Protein AF-I4DCY2-F1 (afdb_monomer_lite)

Foldseek 3Di:
DLVVLLVQLVVLLVVLLPPPVDDLVCSLVVSCVVRVVVLVVVLVVLLVVLVVQLVDPPVVSVVVSVVSSVVSVVSNCCSNPVSSVVSSVVSVQLVQQAAPPGSPDHDPPSNDPPDDDDDPDDDDDDDDDDDDDDDDDDDDDDQDWDKDKDKDWDWDWDADPVVRDIDIDTDIDIDIDIDGDDDDDDDDDDDDDDDDDDDDDDPPPPPDDPDDDPDDDPPSPDDPVCCCVVPVVVCCVDPVSVVVVVVVVVVVVVVVVVVVVVDDDDDQPLVVDDPPDPVSVVSVCCVVPPVDDDDDDDDDPVDLCQVCVVVVVVVLVVCLPPPRADAPPVSHRDDALLVVLLVLLVVLQVQLVVCVVVVCDDLVDNLSGDQSNVVNQVQQQAQLDPVDGGDSVRNVVDGCADPVSRGRSSCVLVSVLACVQDVVPSVVVNVDDDPPDRDHDHDDSPPPDPPDPPRD

Sequence (456 aa):
VGVDDVFLLAHAFSETGHNKKIPFEDRTGECLKRTGASVALTSISNVTAFFMAALIPIPALRAFSLQAAVVVVFNFAMVLLIFPAILSMDLYRREDRRLDILCCFTSPCANRVIQIESQAYRDTNDNHPCQPPPPYINQNFTQETQITMQSTVQLRTEYNPHTQAYYTTAEPRSEISVQPVTPTTQDSLSSQSPETASSTRDLLSQFTDPNRNCVDPPCTKWTLSYFAEKHYAPLLLKPTTKIVVTLLFLGLLGISLYGTTTVRDGLDLTDIVPRETREYDFIAAQFKYFSFYNMYIVTKQETDYPNAQHLLYYLHKSFRNVKFILLEEDGKLPNMWLHYFHDWLQGLQDTFDREWQAGKITHNSYKNGSDDGVLAYKLLIQTGNRHRPTDLSRLTKQRLVNADGIINPNAFYIYLTAWVSNDPVAYAASQANIRPHPPEWVHDKADDRPETASLE

Organism: Scyliorhinus torazame (NCBI:txid75743)

Secondary structure (DSSP, 8-state):
-HHHHHHHHHHHHHHHHH-TTS-GGGHHHHHHHHHHHHHHHHHHHHHHHHHHHTTSS-HHHHHHHHHHHHHHHHHHHIIIIIHHHHHHHHHHHHHTTB-SS-TT-B-TTTT--S-PPP----------PPPPPPPPPP--------EEEEEEEEEEEEEETTTTEEEEEEEEEEEEEE-PPPPP--------------------S-------PPPPPTT----HHHHIIIIIHHHHHSHHHHHHHHHHHHHHHHHHHHHHHHPPP---GGGTSPTT-HHHHHHHHHHHH-----------TTS-TTT-HHHHHHHHHHGGG-TTSPPPTTSPPPPPHHHHHHHHHHHHHHHHHHHHHTTSS-SS--TTS-HHHHHHHHHHTB-S-TTS-B-GGGTTT--SB-TTSPBPGGGHHHHHHHHHHH-HHHHHHTT---SSPPPP----TT----------

pLDDT: mean 75.46, std 24.52, range [20.23, 98.0]

InterPro domains:
  IPR000731 Sterol-sensing domain [PS50156] (1-89)
  IPR053958 HMGCR/SNAP/NPC1-like, sterol-sensing domain [PF12349] (1-106)

Radius of gyration: 47.09 Å; chains: 1; bounding box: 93×61×141 Å

Structure (mmCIF, N/CA/C/O backbone):
data_AF-I4DCY2-F1
#
_entry.id   AF-I4DCY2-F1
#
loop_
_atom_site.group_PDB
_atom_site.id
_atom_site.type_symbol
_atom_site.label_atom_id
_atom_site.label_alt_id
_atom_site.label_comp_id
_atom_site.label_asym_id
_atom_site.label_entity_id
_atom_site.label_seq_id
_atom_site.pdbx_PDB_ins_code
_atom_site.Cartn_x
_atom_site.Cartn_y
_atom_site.Cartn_z
_atom_site.occupancy
_atom_site.B_iso_or_equiv
_atom_site.auth_seq_id
_atom_site.auth_comp_id
_atom_site.auth_asym_id
_atom_site.auth_atom_id
_atom_site.pdbx_PDB_model_num
ATOM 1 N N . VAL A 1 1 ? 15.838 -0.973 -25.659 1.00 74.25 1 VAL A N 1
ATOM 2 C CA . VAL A 1 1 ? 16.809 -1.996 -25.207 1.00 74.25 1 VAL A CA 1
ATOM 3 C C . VAL A 1 1 ? 17.087 -2.982 -26.331 1.00 74.25 1 VAL A C 1
ATOM 5 O O . VAL A 1 1 ? 18.118 -2.829 -26.955 1.00 74.25 1 VAL A O 1
ATOM 8 N N . GLY A 1 2 ? 16.160 -3.874 -26.702 1.00 79.62 2 GLY A N 1
ATOM 9 C CA . GLY A 1 2 ? 16.466 -4.941 -27.675 1.00 79.62 2 GLY A CA 1
ATOM 10 C C . GLY A 1 2 ? 16.842 -4.517 -29.102 1.00 79.62 2 GLY A C 1
ATOM 11 O O . GLY A 1 2 ? 17.545 -5.244 -29.791 1.00 79.62 2 GLY A O 1
ATOM 12 N N . VAL A 1 3 ? 16.422 -3.330 -29.544 1.00 89.94 3 VAL A N 1
ATOM 13 C CA . VAL A 1 3 ? 16.764 -2.801 -30.876 1.00 89.94 3 VAL A CA 1
ATOM 14 C C . VAL A 1 3 ? 18.259 -2.460 -31.003 1.00 89.94 3 VAL A C 1
ATOM 16 O O . VAL A 1 3 ? 18.807 -2.563 -32.096 1.00 89.94 3 VAL A O 1
ATOM 19 N N . ASP A 1 4 ? 18.931 -2.107 -29.903 1.00 89.81 4 ASP A N 1
ATOM 20 C CA . ASP A 1 4 ? 20.371 -1.799 -29.897 1.00 89.81 4 ASP A CA 1
ATOM 21 C C . ASP A 1 4 ? 21.206 -3.023 -30.305 1.00 89.81 4 ASP A C 1
ATOM 23 O O . ASP A 1 4 ? 22.036 -2.947 -31.210 1.00 89.81 4 ASP A O 1
ATOM 27 N N . ASP A 1 5 ? 20.881 -4.189 -29.735 1.00 89.06 5 ASP A N 1
ATOM 28 C CA . ASP A 1 5 ? 21.543 -5.459 -30.050 1.00 89.06 5 ASP A CA 1
ATOM 29 C C . ASP A 1 5 ? 21.380 -5.834 -31.537 1.00 89.06 5 ASP A C 1
ATOM 31 O O . ASP A 1 5 ? 22.319 -6.309 -32.181 1.00 89.06 5 ASP A O 1
ATOM 35 N N . VAL A 1 6 ? 20.197 -5.570 -32.106 1.00 90.31 6 VAL A N 1
ATOM 36 C CA . VAL A 1 6 ? 19.884 -5.799 -33.527 1.00 90.31 6 VAL A CA 1
ATOM 37 C C . VAL A 1 6 ? 20.715 -4.889 -34.431 1.00 90.31 6 VAL A C 1
ATOM 39 O O . VAL A 1 6 ? 21.295 -5.366 -35.408 1.00 90.31 6 VAL A O 1
ATOM 42 N N . PHE A 1 7 ? 20.813 -3.593 -34.114 1.00 89.06 7 PHE A N 1
ATOM 43 C CA . PHE A 1 7 ? 21.630 -2.651 -34.886 1.00 89.06 7 PHE A CA 1
ATOM 44 C C . PHE A 1 7 ? 23.114 -3.007 -34.840 1.00 89.06 7 PHE A C 1
ATOM 46 O O . PHE A 1 7 ? 23.790 -2.957 -35.869 1.00 89.06 7 PHE A O 1
ATOM 53 N N . LEU A 1 8 ? 23.616 -3.398 -33.670 1.00 88.06 8 LEU A N 1
ATOM 54 C CA . LEU A 1 8 ? 25.011 -3.771 -33.477 1.00 88.06 8 LEU A CA 1
ATOM 55 C C . LEU A 1 8 ? 25.359 -5.026 -34.300 1.00 88.06 8 LEU A C 1
ATOM 57 O O . LEU A 1 8 ? 26.360 -5.035 -35.024 1.00 88.06 8 LEU A O 1
ATOM 61 N N . LEU A 1 9 ? 24.493 -6.047 -34.279 1.00 87.38 9 LEU A N 1
ATOM 62 C CA . LEU A 1 9 ? 24.627 -7.232 -35.133 1.00 87.38 9 LEU A CA 1
ATOM 63 C C . LEU A 1 9 ? 24.539 -6.883 -36.621 1.00 87.38 9 LEU A C 1
ATOM 65 O O . LEU A 1 9 ? 25.392 -7.322 -37.383 1.00 87.38 9 LEU A O 1
ATOM 69 N N . ALA A 1 10 ? 23.570 -6.068 -37.040 1.00 87.25 10 ALA A N 1
ATOM 70 C CA . ALA A 1 10 ? 23.420 -5.667 -38.439 1.00 87.25 10 ALA A CA 1
ATOM 71 C C . ALA A 1 10 ? 24.642 -4.890 -38.962 1.00 87.25 10 ALA A C 1
ATOM 73 O O . ALA A 1 10 ? 25.100 -5.136 -40.079 1.00 87.25 10 ALA A O 1
ATOM 74 N N . HIS A 1 11 ? 25.206 -3.988 -38.153 1.00 84.62 11 HIS A N 1
ATOM 75 C CA . HIS A 1 11 ? 26.409 -3.237 -38.508 1.00 84.62 11 HIS A CA 1
ATOM 76 C C . HIS A 1 11 ? 27.631 -4.157 -38.635 1.00 84.62 11 HIS A C 1
ATOM 78 O O . HIS A 1 11 ? 28.316 -4.137 -39.658 1.00 84.62 11 HIS A O 1
ATOM 84 N N . ALA A 1 12 ? 27.882 -5.009 -37.635 1.00 84.25 12 ALA A N 1
ATOM 85 C CA . ALA A 1 12 ? 28.984 -5.974 -37.676 1.00 84.25 12 ALA A CA 1
ATOM 86 C C . ALA A 1 12 ? 28.846 -6.962 -38.846 1.00 84.25 12 ALA A C 1
ATOM 88 O O . ALA A 1 12 ? 29.835 -7.372 -39.462 1.00 84.25 12 ALA A O 1
ATOM 89 N N . PHE A 1 13 ? 27.608 -7.313 -39.184 1.00 84.25 13 PHE A N 1
ATOM 90 C CA . PHE A 1 13 ? 27.299 -8.178 -40.306 1.00 84.25 13 PHE A CA 1
ATOM 91 C C . PHE A 1 13 ? 27.542 -7.493 -41.649 1.00 84.25 13 PHE A C 1
ATOM 93 O O . PHE A 1 13 ? 28.097 -8.113 -42.553 1.00 84.25 13 PHE A O 1
ATOM 100 N N . SER A 1 14 ? 27.204 -6.206 -41.771 1.00 80.56 14 SER A N 1
ATOM 101 C CA . SER A 1 14 ? 27.532 -5.404 -42.952 1.00 80.56 14 SER A CA 1
ATOM 102 C C . SER A 1 14 ? 29.046 -5.318 -43.166 1.00 80.56 14 SER A C 1
ATOM 104 O O . SER A 1 14 ? 29.510 -5.532 -44.282 1.00 80.56 14 SER A O 1
ATOM 106 N N . GLU A 1 15 ? 29.825 -5.081 -42.106 1.00 79.12 15 GLU A N 1
ATOM 107 C CA . GLU A 1 15 ? 31.298 -5.058 -42.160 1.00 79.12 15 GLU A CA 1
ATOM 108 C C . GLU A 1 15 ? 31.869 -6.426 -42.590 1.00 79.12 15 GLU A C 1
ATOM 110 O O . GLU A 1 15 ? 32.744 -6.516 -43.451 1.00 79.12 15 GLU A O 1
ATOM 115 N N . THR A 1 16 ? 31.329 -7.520 -42.043 1.00 78.75 16 THR A N 1
ATOM 116 C CA . THR A 1 16 ? 31.795 -8.886 -42.345 1.00 78.75 16 THR A CA 1
ATOM 117 C C . THR A 1 16 ? 31.385 -9.343 -43.751 1.00 78.75 16 THR A C 1
ATOM 119 O O . THR A 1 16 ? 32.160 -10.015 -44.432 1.00 78.75 16 THR A O 1
ATOM 122 N N . GLY A 1 17 ? 30.197 -8.951 -44.221 1.00 67.94 17 GLY A N 1
ATOM 123 C CA . GLY A 1 17 ? 29.654 -9.326 -45.530 1.00 67.94 17 GLY A CA 1
ATOM 124 C C . GLY A 1 17 ? 30.478 -8.817 -46.717 1.00 67.94 17 GLY A C 1
ATOM 125 O O . GLY A 1 17 ? 30.531 -9.480 -47.752 1.00 67.94 17 GLY A O 1
ATOM 126 N N . HIS A 1 18 ? 31.172 -7.685 -46.561 1.00 65.75 18 HIS A N 1
ATOM 127 C CA . HIS A 1 18 ? 32.054 -7.125 -47.592 1.00 65.75 18 HIS A CA 1
ATOM 128 C C . HIS A 1 18 ? 33.474 -7.718 -47.582 1.00 65.75 18 HIS A C 1
ATOM 130 O O . HIS A 1 18 ? 34.213 -7.584 -48.566 1.00 65.75 18 HIS A O 1
ATOM 136 N N . ASN A 1 19 ? 33.863 -8.427 -46.519 1.00 73.31 19 ASN A N 1
ATOM 137 C CA . ASN A 1 19 ? 35.199 -8.991 -46.393 1.00 73.31 19 ASN A CA 1
ATOM 138 C C . ASN A 1 19 ? 35.343 -10.290 -47.210 1.00 73.31 19 ASN A C 1
ATOM 140 O O . ASN A 1 19 ? 35.034 -11.391 -46.755 1.00 73.31 19 ASN A O 1
ATOM 144 N N . LYS A 1 20 ? 35.883 -10.170 -48.430 1.00 67.62 20 LYS A N 1
ATOM 145 C CA . LYS A 1 20 ? 36.096 -11.294 -49.367 1.00 67.62 20 LYS A CA 1
ATOM 146 C C . LYS A 1 20 ? 37.072 -12.373 -48.875 1.00 67.62 20 LYS A C 1
ATOM 148 O O . LYS A 1 20 ? 37.203 -13.397 -49.536 1.00 67.62 20 LYS A O 1
ATOM 153 N N . LYS A 1 21 ? 37.779 -12.152 -47.760 1.00 73.69 21 LYS A N 1
ATOM 154 C CA . LYS A 1 21 ? 38.739 -13.119 -47.199 1.00 73.69 21 LYS A CA 1
ATOM 155 C C . LYS A 1 21 ? 38.066 -14.307 -46.504 1.00 73.69 21 LYS A C 1
ATOM 157 O O . LYS A 1 21 ? 38.732 -15.314 -46.295 1.00 73.69 21 LYS A O 1
ATOM 162 N N . ILE A 1 22 ? 36.788 -14.189 -46.140 1.00 77.19 22 ILE A N 1
ATOM 163 C CA . ILE A 1 22 ? 36.045 -15.217 -45.401 1.00 77.19 22 ILE A CA 1
ATOM 164 C C . ILE A 1 22 ? 35.113 -15.954 -46.381 1.00 77.19 22 ILE A C 1
ATOM 166 O O . ILE A 1 22 ? 34.381 -15.283 -47.130 1.00 77.19 22 ILE A O 1
ATOM 170 N N . PRO A 1 23 ? 35.130 -17.304 -46.409 1.00 78.00 23 PRO A N 1
ATOM 171 C CA . PRO A 1 23 ? 34.222 -18.086 -47.243 1.00 78.00 23 PRO A CA 1
ATOM 172 C C . PRO A 1 23 ? 32.767 -17.791 -46.870 1.00 78.00 23 PRO A C 1
ATOM 174 O O . PRO A 1 23 ? 32.454 -17.493 -45.720 1.00 78.00 23 PRO A O 1
ATOM 177 N N . PHE A 1 24 ? 31.879 -17.832 -47.864 1.00 73.50 24 PHE A N 1
ATOM 178 C CA . PHE A 1 24 ? 30.492 -17.379 -47.728 1.00 73.50 24 PHE A CA 1
ATOM 179 C C . PHE A 1 24 ? 29.737 -18.097 -46.594 1.00 73.50 24 PHE A C 1
ATOM 181 O O . PHE A 1 24 ? 29.038 -17.445 -45.821 1.00 73.50 24 PHE A O 1
ATOM 188 N N . GLU A 1 25 ? 29.952 -19.406 -46.454 1.00 77.75 25 GLU A N 1
ATOM 189 C CA . GLU A 1 25 ? 29.317 -20.258 -45.440 1.00 77.75 25 GLU A CA 1
ATOM 190 C C . GLU A 1 25 ? 29.692 -19.862 -43.997 1.00 77.75 25 GLU A C 1
ATOM 192 O O . GLU A 1 25 ? 28.861 -19.969 -43.096 1.00 77.75 25 GLU A O 1
ATOM 197 N N . ASP A 1 26 ? 30.886 -19.296 -43.782 1.00 83.62 26 ASP A N 1
ATOM 198 C CA . ASP A 1 26 ? 31.392 -18.955 -42.444 1.00 83.62 26 ASP A CA 1
ATOM 199 C C . ASP A 1 26 ? 31.080 -17.508 -42.016 1.00 83.62 26 ASP A C 1
ATOM 201 O O . ASP A 1 26 ? 31.301 -17.137 -40.860 1.00 83.62 26 ASP A O 1
ATOM 205 N N . ARG A 1 27 ? 30.545 -16.658 -42.908 1.00 81.81 27 ARG A N 1
ATOM 206 C CA . ARG A 1 27 ? 30.360 -15.213 -42.638 1.00 81.81 27 ARG A CA 1
ATOM 207 C C . ARG A 1 27 ? 29.403 -14.929 -41.481 1.00 81.81 27 ARG A C 1
ATOM 209 O O . ARG A 1 27 ? 29.685 -14.063 -40.651 1.00 81.81 27 ARG A O 1
ATOM 216 N N . THR A 1 28 ? 28.291 -15.660 -41.396 1.00 84.94 28 THR A N 1
ATOM 217 C CA . THR A 1 28 ? 27.331 -15.512 -40.289 1.00 84.94 28 THR A CA 1
ATOM 218 C C . THR A 1 28 ? 27.934 -15.975 -38.965 1.00 84.94 28 THR A C 1
ATOM 220 O O . THR A 1 28 ? 27.757 -15.306 -37.945 1.00 84.94 28 THR A O 1
ATOM 223 N N . GLY A 1 29 ? 28.697 -17.073 -38.986 1.00 85.69 29 GLY A N 1
ATOM 224 C CA . GLY A 1 29 ? 29.396 -17.594 -37.812 1.00 85.69 29 GLY A CA 1
ATOM 225 C C . GLY A 1 29 ? 30.466 -16.631 -37.295 1.00 85.69 29 GLY A C 1
ATOM 226 O O . GLY A 1 29 ? 30.507 -16.354 -36.098 1.00 85.69 29 GLY A O 1
ATOM 227 N N . GLU A 1 30 ? 31.281 -16.054 -38.182 1.00 85.88 30 GLU A N 1
ATOM 228 C CA . GLU A 1 30 ? 32.342 -15.117 -37.792 1.00 85.88 30 GLU A CA 1
ATOM 229 C C . GLU A 1 30 ? 31.773 -13.792 -37.253 1.00 85.88 30 GLU A C 1
ATOM 231 O O . GLU A 1 30 ? 32.271 -13.266 -36.255 1.00 85.88 30 GLU A O 1
ATOM 236 N N . CYS A 1 31 ? 30.676 -13.287 -37.833 1.00 84.62 31 CYS A N 1
ATOM 237 C CA . CYS A 1 31 ? 29.970 -12.123 -37.290 1.00 84.62 31 CYS A CA 1
ATOM 238 C C . CYS A 1 31 ? 29.432 -12.399 -35.877 1.00 84.62 31 CYS A C 1
ATOM 240 O O . CYS A 1 31 ? 29.638 -1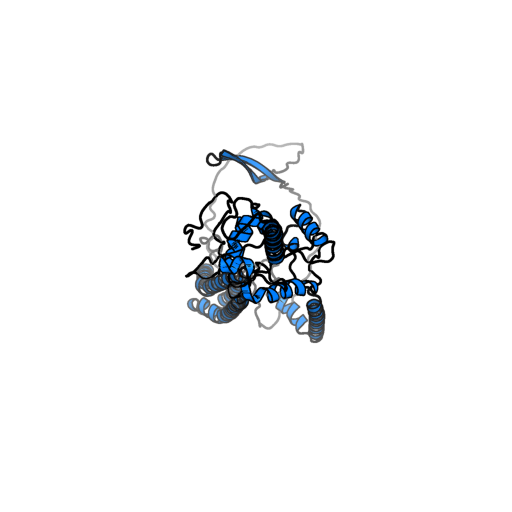1.602 -34.958 1.00 84.62 31 CYS A O 1
ATOM 242 N N . LEU A 1 32 ? 28.764 -13.541 -35.677 1.00 87.88 32 LEU A N 1
ATOM 243 C CA . LEU A 1 32 ? 28.222 -13.913 -34.370 1.00 87.88 32 LEU A CA 1
ATOM 244 C C . LEU A 1 32 ? 29.336 -14.166 -33.344 1.00 87.88 32 LEU A C 1
ATOM 246 O O . LEU A 1 32 ? 29.189 -13.805 -32.182 1.00 87.88 32 LEU A O 1
ATOM 250 N N . LYS A 1 33 ? 30.479 -14.709 -33.764 1.00 88.69 33 LYS A N 1
ATOM 251 C CA . LYS A 1 33 ? 31.660 -14.894 -32.911 1.00 88.69 33 LYS A CA 1
ATOM 252 C C . LYS A 1 33 ? 32.265 -13.564 -32.455 1.00 88.69 33 LYS A C 1
ATOM 254 O O . LYS A 1 33 ? 32.643 -13.444 -31.292 1.00 88.69 33 LYS A O 1
ATOM 259 N N . ARG A 1 34 ? 32.345 -12.562 -33.339 1.00 85.75 34 ARG A N 1
ATOM 260 C CA . ARG A 1 34 ? 32.899 -11.234 -33.015 1.00 85.75 34 ARG A CA 1
ATOM 261 C C . ARG A 1 34 ? 31.962 -10.410 -32.128 1.00 85.75 34 ARG A C 1
ATOM 263 O O . ARG A 1 34 ? 32.431 -9.702 -31.242 1.00 85.75 34 ARG A O 1
ATOM 270 N N . THR A 1 35 ? 30.655 -10.520 -32.351 1.00 88.38 35 THR A N 1
ATOM 271 C CA . THR A 1 35 ? 29.660 -9.597 -31.785 1.00 88.38 35 THR A CA 1
ATOM 272 C C . THR A 1 35 ? 28.740 -10.228 -30.736 1.00 88.38 35 THR A C 1
ATOM 274 O O . THR A 1 35 ? 28.311 -9.561 -29.793 1.00 88.38 35 THR A O 1
ATOM 277 N N . GLY A 1 36 ? 28.462 -11.526 -30.848 1.00 89.12 36 GLY A N 1
ATOM 278 C CA . GLY A 1 36 ? 27.514 -12.243 -29.994 1.00 89.12 36 GLY A CA 1
ATOM 279 C C . GLY A 1 36 ? 27.909 -12.263 -28.518 1.00 89.12 36 GLY A C 1
ATOM 280 O O . GLY A 1 36 ? 27.036 -12.186 -27.660 1.00 89.12 36 GLY A O 1
ATOM 281 N N . ALA A 1 37 ? 29.210 -12.272 -28.202 1.00 91.06 37 ALA A N 1
ATOM 282 C CA . ALA A 1 37 ? 29.685 -12.180 -26.818 1.00 91.06 37 ALA A CA 1
ATOM 283 C C . ALA A 1 37 ? 29.319 -10.836 -26.157 1.00 91.06 37 ALA A C 1
ATOM 285 O O . ALA A 1 37 ? 28.917 -10.814 -24.994 1.00 91.06 37 ALA A O 1
ATOM 286 N N . SER A 1 38 ? 29.403 -9.726 -26.902 1.00 90.75 38 SER A N 1
ATOM 287 C CA . SER A 1 38 ? 29.011 -8.400 -26.406 1.00 90.75 38 SER A CA 1
ATOM 288 C C . SER A 1 38 ? 27.503 -8.325 -26.166 1.00 90.75 38 SER A C 1
ATOM 290 O O . SER A 1 38 ? 27.079 -7.860 -25.113 1.00 90.75 38 SER A O 1
ATOM 292 N N . VAL A 1 39 ? 26.704 -8.843 -27.107 1.00 91.62 39 VAL A N 1
ATOM 293 C CA . VAL A 1 39 ? 25.232 -8.901 -27.000 1.00 91.62 39 VAL A CA 1
ATOM 294 C C . VAL A 1 39 ? 24.782 -9.793 -25.834 1.00 91.62 39 VAL A C 1
ATOM 296 O O . VAL A 1 39 ? 23.826 -9.480 -25.123 1.00 91.62 39 VAL A O 1
ATOM 299 N N . ALA A 1 40 ? 25.482 -10.904 -25.590 1.00 92.69 40 ALA A N 1
ATOM 300 C CA . ALA A 1 40 ? 25.219 -11.753 -24.432 1.00 92.69 40 ALA A CA 1
ATOM 301 C C . ALA A 1 40 ? 25.534 -11.032 -23.118 1.00 92.69 40 ALA A C 1
ATOM 303 O O . ALA A 1 40 ? 24.743 -11.104 -22.180 1.00 92.69 40 ALA A O 1
ATOM 304 N N . LEU A 1 41 ? 26.648 -10.297 -23.051 1.00 93.06 41 LEU A N 1
ATOM 305 C CA . LEU A 1 41 ? 27.023 -9.550 -21.854 1.00 93.06 41 LEU A CA 1
ATOM 306 C C . LEU A 1 41 ? 26.006 -8.449 -21.516 1.00 93.06 41 LEU A C 1
ATOM 308 O O . LEU A 1 41 ? 25.608 -8.333 -20.354 1.00 93.06 41 LEU A O 1
ATOM 312 N N . THR A 1 42 ? 25.556 -7.670 -22.505 1.00 92.56 42 THR A N 1
ATOM 313 C CA . THR A 1 42 ? 24.531 -6.628 -22.309 1.00 92.56 42 THR A CA 1
ATOM 314 C C . THR A 1 42 ? 23.205 -7.242 -21.868 1.00 92.56 42 THR A C 1
ATOM 316 O O . THR A 1 42 ? 22.620 -6.808 -20.874 1.00 92.56 42 THR A O 1
ATOM 319 N N . SER A 1 43 ? 22.762 -8.304 -22.544 1.00 93.50 43 SER A N 1
ATOM 320 C CA . SER A 1 43 ? 21.507 -8.993 -22.235 1.00 93.50 43 SER A CA 1
ATOM 321 C C . SER A 1 43 ? 21.517 -9.622 -20.844 1.00 93.50 43 SER A C 1
ATOM 323 O O . SER A 1 43 ? 20.592 -9.390 -20.069 1.00 93.50 43 SER A O 1
ATOM 325 N N . ILE A 1 44 ? 22.572 -10.358 -20.478 1.00 94.50 44 ILE A N 1
ATOM 326 C CA . ILE A 1 44 ? 22.704 -10.967 -19.146 1.00 94.50 44 ILE A CA 1
ATOM 327 C C . ILE A 1 44 ? 22.739 -9.885 -18.063 1.00 94.50 44 ILE A C 1
ATOM 329 O O . ILE A 1 44 ? 22.059 -10.033 -17.051 1.00 94.50 44 ILE A O 1
ATOM 333 N N . SER A 1 45 ? 23.463 -8.783 -18.281 1.00 95.38 45 SER A N 1
ATOM 334 C CA . SER A 1 45 ? 23.514 -7.664 -17.326 1.00 95.38 45 SER A CA 1
ATOM 335 C C . SER A 1 45 ? 22.144 -7.007 -17.130 1.00 95.38 45 SER A C 1
ATOM 337 O O . SER A 1 45 ? 21.763 -6.684 -16.007 1.00 95.38 45 SER A O 1
ATOM 339 N N . ASN A 1 46 ? 21.364 -6.850 -18.203 1.00 94.56 46 ASN A N 1
ATOM 340 C CA . ASN A 1 46 ? 19.996 -6.338 -18.113 1.00 94.56 46 ASN A CA 1
ATOM 341 C C . ASN A 1 46 ? 19.078 -7.313 -17.364 1.00 94.56 46 ASN A C 1
ATOM 343 O O . ASN A 1 46 ? 18.303 -6.899 -16.504 1.00 94.56 46 ASN A O 1
ATOM 347 N N . VAL A 1 47 ? 19.180 -8.612 -17.655 1.00 95.69 47 VAL A N 1
ATOM 348 C CA . VAL A 1 47 ? 18.396 -9.655 -16.984 1.00 95.69 47 VAL A CA 1
ATOM 349 C C . VAL A 1 47 ? 18.699 -9.686 -15.485 1.00 95.69 47 VAL A C 1
ATOM 351 O O . VAL A 1 47 ? 17.767 -9.669 -14.681 1.00 95.69 47 VAL A O 1
ATOM 354 N N . THR A 1 48 ? 19.974 -9.670 -15.086 1.00 95.81 48 THR A N 1
ATOM 355 C CA . THR A 1 48 ? 20.353 -9.635 -13.665 1.00 95.81 48 THR A CA 1
ATOM 356 C C . THR A 1 48 ? 19.889 -8.349 -12.990 1.00 95.81 48 THR A C 1
ATOM 358 O O . THR A 1 48 ? 19.363 -8.421 -11.882 1.00 95.81 48 THR A O 1
ATOM 361 N N . ALA A 1 49 ? 19.986 -7.193 -13.654 1.00 96.31 49 ALA A N 1
ATOM 362 C CA . ALA A 1 49 ? 19.475 -5.930 -13.126 1.00 96.31 49 ALA A CA 1
ATOM 363 C C . ALA A 1 49 ? 17.959 -5.980 -12.861 1.00 96.31 49 ALA A C 1
ATOM 365 O O . ALA A 1 49 ? 17.514 -5.605 -11.774 1.00 96.31 49 ALA A O 1
ATOM 366 N N . PHE A 1 50 ? 17.161 -6.501 -13.800 1.00 96.56 50 PHE A N 1
ATOM 367 C CA . PHE A 1 50 ? 15.714 -6.641 -13.603 1.00 96.56 50 PHE A CA 1
ATOM 368 C C . PHE A 1 50 ? 15.357 -7.682 -12.534 1.00 96.56 50 PHE A C 1
ATOM 370 O O . PHE A 1 50 ? 14.445 -7.445 -11.743 1.00 96.56 50 PHE A O 1
ATOM 377 N N . PHE A 1 51 ? 16.091 -8.795 -12.439 1.00 94.88 51 PHE A N 1
ATOM 378 C CA . PHE A 1 51 ? 15.896 -9.755 -11.348 1.00 94.88 51 PHE A CA 1
ATOM 379 C C . PHE A 1 51 ? 16.248 -9.165 -9.979 1.00 94.88 51 PHE A C 1
ATOM 381 O O . PHE A 1 51 ? 15.516 -9.393 -9.017 1.00 94.88 51 PHE A O 1
ATOM 388 N N . MET A 1 52 ? 17.313 -8.364 -9.886 1.00 96.38 52 MET A N 1
ATOM 389 C CA . MET A 1 52 ? 17.654 -7.645 -8.655 1.00 96.38 52 MET A CA 1
ATOM 390 C C . MET A 1 52 ? 16.583 -6.610 -8.293 1.00 96.38 52 MET A C 1
ATOM 392 O O . MET A 1 52 ? 16.220 -6.492 -7.124 1.00 96.38 52 MET A O 1
ATOM 396 N N . ALA A 1 53 ? 16.008 -5.915 -9.279 1.00 95.69 53 ALA A N 1
ATOM 397 C CA . ALA A 1 53 ? 14.889 -4.997 -9.057 1.00 95.69 53 ALA A CA 1
ATOM 398 C C . ALA A 1 53 ? 13.617 -5.710 -8.548 1.00 95.69 53 ALA A C 1
ATOM 400 O O . ALA A 1 53 ? 12.835 -5.119 -7.803 1.00 95.69 53 ALA A O 1
ATOM 401 N N . ALA A 1 54 ? 13.427 -6.993 -8.872 1.00 95.06 54 ALA A N 1
ATOM 402 C CA . ALA A 1 54 ? 12.287 -7.787 -8.405 1.00 95.06 54 ALA A CA 1
ATOM 403 C C . ALA A 1 54 ? 12.345 -8.158 -6.907 1.00 95.06 54 ALA A C 1
ATOM 405 O O . ALA A 1 54 ? 11.370 -8.697 -6.376 1.00 95.06 54 ALA A O 1
ATOM 406 N N . LEU A 1 55 ? 13.455 -7.870 -6.214 1.00 95.12 55 LEU A N 1
ATOM 407 C CA . LEU A 1 55 ? 13.576 -8.033 -4.758 1.00 95.12 55 LEU A CA 1
ATOM 408 C C . LEU A 1 55 ? 12.807 -6.957 -3.972 1.00 95.12 55 LEU A C 1
ATOM 410 O O . LEU A 1 55 ? 12.567 -7.128 -2.778 1.00 95.12 55 LEU A O 1
ATOM 414 N N . ILE A 1 56 ? 12.410 -5.858 -4.623 1.00 94.56 56 ILE A N 1
ATOM 415 C CA . ILE A 1 56 ? 11.643 -4.776 -3.998 1.00 94.56 56 ILE A CA 1
ATOM 416 C C . ILE A 1 56 ? 10.263 -5.317 -3.557 1.00 94.56 56 ILE A C 1
ATOM 418 O O . ILE A 1 56 ? 9.567 -5.941 -4.362 1.00 94.56 56 ILE A O 1
ATOM 422 N N . PRO A 1 57 ? 9.811 -5.059 -2.310 1.00 94.81 57 PRO A N 1
ATOM 423 C CA . PRO A 1 57 ? 8.574 -5.637 -1.768 1.00 94.81 57 PRO A CA 1
ATOM 424 C C . PRO A 1 57 ? 7.281 -5.059 -2.374 1.00 94.81 57 PRO A C 1
ATOM 426 O O . PRO A 1 57 ? 6.193 -5.535 -2.059 1.00 94.81 57 PRO A O 1
ATOM 429 N N . ILE A 1 58 ? 7.374 -4.046 -3.241 1.00 95.38 58 ILE A N 1
ATOM 430 C CA . ILE A 1 58 ? 6.227 -3.393 -3.883 1.00 95.38 58 ILE A CA 1
ATOM 431 C C . ILE A 1 58 ? 5.732 -4.281 -5.045 1.00 95.38 58 ILE A C 1
ATOM 433 O O . ILE A 1 58 ? 6.426 -4.391 -6.061 1.00 95.38 58 ILE A O 1
ATOM 437 N N . PRO A 1 59 ? 4.534 -4.899 -4.956 1.00 95.25 59 PRO A N 1
ATOM 438 C CA . PRO A 1 59 ? 4.101 -5.948 -5.886 1.00 95.25 59 PRO A CA 1
ATOM 439 C C . PRO A 1 59 ? 3.964 -5.467 -7.335 1.00 95.25 59 PRO A C 1
ATOM 441 O O . PRO A 1 59 ? 4.302 -6.212 -8.252 1.00 95.25 59 PRO A O 1
ATOM 444 N N . ALA A 1 60 ? 3.529 -4.222 -7.553 1.00 94.56 60 ALA A N 1
ATOM 445 C CA . ALA A 1 60 ? 3.418 -3.642 -8.892 1.00 94.56 60 ALA A CA 1
ATOM 446 C C . ALA A 1 60 ? 4.788 -3.533 -9.588 1.00 94.56 60 ALA A C 1
ATOM 448 O O . ALA A 1 60 ? 4.946 -3.967 -10.729 1.00 94.56 60 ALA A O 1
ATOM 449 N N . LEU A 1 61 ? 5.803 -3.027 -8.876 1.00 94.19 61 LEU A N 1
ATOM 450 C CA . LEU A 1 61 ? 7.173 -2.921 -9.389 1.00 94.19 61 LEU A CA 1
ATOM 451 C C . LEU A 1 61 ? 7.815 -4.297 -9.577 1.00 94.19 61 LEU A C 1
ATOM 453 O O . LEU A 1 61 ? 8.537 -4.526 -10.549 1.00 94.19 61 LEU A O 1
ATOM 457 N N . ARG A 1 62 ? 7.516 -5.241 -8.682 1.00 96.31 62 ARG A N 1
ATOM 458 C CA . ARG A 1 62 ? 7.957 -6.631 -8.807 1.00 96.31 62 ARG A CA 1
ATOM 459 C C . ARG A 1 62 ? 7.371 -7.314 -10.045 1.00 96.31 62 ARG A C 1
ATOM 461 O O . ARG A 1 62 ? 8.098 -7.975 -10.776 1.00 96.31 62 ARG A O 1
ATOM 468 N N . ALA A 1 63 ? 6.079 -7.139 -10.318 1.00 96.31 63 ALA A N 1
ATOM 469 C CA . ALA A 1 63 ? 5.450 -7.680 -11.521 1.00 96.31 63 ALA A CA 1
ATOM 470 C C . ALA A 1 63 ? 6.038 -7.058 -12.798 1.00 96.31 63 ALA A C 1
ATOM 472 O O . ALA A 1 63 ? 6.399 -7.787 -13.720 1.00 96.31 63 ALA A O 1
ATOM 473 N N . PHE A 1 64 ? 6.202 -5.731 -12.824 1.00 96.44 64 PHE A N 1
ATOM 474 C CA . PHE A 1 64 ? 6.822 -5.019 -13.944 1.00 96.44 64 PHE A CA 1
ATOM 475 C C . PHE A 1 64 ? 8.253 -5.503 -14.221 1.00 96.44 64 PHE A C 1
ATOM 477 O O . PHE A 1 64 ? 8.584 -5.839 -15.356 1.00 96.44 64 PHE A O 1
ATOM 484 N N . SER A 1 65 ? 9.093 -5.587 -13.187 1.00 96.62 65 SER A N 1
ATOM 485 C CA . SER A 1 65 ? 10.485 -6.038 -13.323 1.00 96.62 65 SER A CA 1
ATOM 486 C C . SER A 1 65 ? 10.588 -7.493 -13.786 1.00 96.62 65 SER A C 1
ATOM 488 O O . SER A 1 65 ? 11.401 -7.787 -14.659 1.00 96.62 65 SER A O 1
ATOM 490 N N . LEU A 1 66 ? 9.727 -8.393 -13.295 1.00 95.12 66 LEU A N 1
ATOM 491 C CA . LEU A 1 66 ? 9.667 -9.777 -13.777 1.00 95.12 66 LEU A CA 1
ATOM 492 C C . LEU A 1 66 ? 9.216 -9.864 -15.243 1.00 95.12 66 LEU A C 1
ATOM 494 O O . LEU A 1 66 ? 9.825 -10.600 -16.017 1.00 95.12 66 LEU A O 1
ATOM 498 N N . GLN A 1 67 ? 8.195 -9.102 -15.649 1.00 96.31 67 GLN A N 1
ATOM 499 C CA . GLN A 1 67 ? 7.760 -9.045 -17.050 1.00 96.31 67 GLN A CA 1
ATOM 500 C C . GLN A 1 67 ? 8.879 -8.523 -17.958 1.00 96.31 67 GLN A C 1
ATOM 502 O O . GLN A 1 67 ? 9.174 -9.137 -18.982 1.00 96.31 67 GLN A O 1
ATOM 507 N N . ALA A 1 68 ? 9.548 -7.438 -17.560 1.00 96.06 68 ALA A N 1
ATOM 508 C CA . ALA A 1 68 ? 10.679 -6.884 -18.295 1.00 96.06 68 ALA A CA 1
ATOM 509 C C . ALA A 1 68 ? 11.837 -7.890 -18.401 1.00 96.06 68 ALA A C 1
ATOM 511 O O . ALA A 1 68 ? 12.370 -8.080 -19.493 1.00 96.06 68 ALA A O 1
ATOM 512 N N . ALA A 1 69 ? 12.183 -8.590 -17.314 1.00 95.94 69 ALA A N 1
ATOM 513 C CA . ALA A 1 69 ? 13.209 -9.633 -17.327 1.00 95.94 69 ALA A CA 1
ATOM 514 C C . ALA A 1 69 ? 12.876 -10.740 -18.338 1.00 95.94 69 ALA A C 1
ATOM 516 O O . ALA A 1 69 ? 13.717 -11.092 -19.164 1.00 95.94 69 ALA A O 1
ATOM 517 N N . VAL A 1 70 ? 11.638 -11.245 -18.322 1.00 95.88 70 VAL A N 1
ATOM 518 C CA . VAL A 1 70 ? 11.169 -12.274 -19.263 1.00 95.88 70 VAL A CA 1
ATOM 519 C C . VAL A 1 70 ? 11.256 -11.776 -20.708 1.00 95.88 70 VAL A C 1
ATOM 521 O O . VAL A 1 70 ? 11.791 -12.480 -21.564 1.00 95.88 70 VAL A O 1
ATOM 524 N N . VAL A 1 71 ? 10.804 -10.549 -20.984 1.00 96.19 71 VAL A N 1
ATOM 525 C CA . VAL A 1 71 ? 10.893 -9.942 -22.323 1.00 96.19 71 VAL A CA 1
ATOM 526 C C . VAL A 1 71 ? 12.345 -9.823 -22.788 1.00 96.19 71 VAL A C 1
ATOM 528 O O . VAL A 1 71 ? 12.638 -10.150 -23.935 1.00 96.19 71 VAL A O 1
ATOM 531 N N . VAL A 1 72 ? 13.269 -9.406 -21.917 1.00 95.62 72 VAL A N 1
ATOM 532 C CA . VAL A 1 72 ? 14.696 -9.307 -22.265 1.00 95.62 72 VAL A CA 1
ATOM 533 C C . VAL A 1 72 ? 15.297 -10.686 -22.551 1.00 95.62 72 VAL A C 1
ATOM 535 O O . VAL A 1 72 ? 16.051 -10.815 -23.512 1.00 95.62 72 VAL A O 1
ATOM 538 N N . VAL A 1 73 ? 14.932 -11.729 -21.795 1.00 95.38 73 VAL A N 1
ATOM 539 C CA . VAL A 1 73 ? 15.378 -13.112 -22.057 1.00 95.38 73 VAL A CA 1
ATOM 540 C C . VAL A 1 73 ? 14.893 -13.604 -23.424 1.00 95.38 73 VAL A C 1
ATOM 542 O O . VAL A 1 73 ? 15.688 -14.131 -24.204 1.00 95.38 73 VAL A O 1
ATOM 545 N N . PHE A 1 74 ? 13.611 -13.409 -23.747 1.00 95.75 74 PHE A N 1
ATOM 546 C CA . PHE A 1 74 ? 13.075 -13.794 -25.057 1.00 95.75 74 PHE A CA 1
ATOM 547 C C . PHE A 1 74 ? 13.690 -12.981 -26.195 1.00 95.75 74 PHE A C 1
ATOM 549 O O . PHE A 1 74 ? 14.025 -13.547 -27.235 1.00 95.75 74 PHE A O 1
ATOM 556 N N . ASN A 1 75 ? 13.893 -11.677 -25.995 1.00 93.81 75 ASN A N 1
ATOM 557 C CA . ASN A 1 75 ? 14.578 -10.831 -26.963 1.00 93.81 75 ASN A CA 1
ATOM 558 C C . ASN A 1 75 ? 16.008 -11.325 -27.215 1.00 93.81 75 ASN A C 1
ATOM 560 O O . ASN A 1 75 ? 16.401 -11.477 -28.364 1.00 93.81 75 ASN A O 1
ATOM 564 N N . PHE A 1 76 ? 16.762 -11.650 -26.163 1.00 93.88 76 PHE A N 1
ATOM 565 C CA . PHE A 1 76 ? 18.107 -12.207 -26.291 1.00 93.88 76 PHE A CA 1
ATOM 566 C C . PHE A 1 76 ? 18.115 -13.513 -27.100 1.00 93.88 76 PHE A C 1
ATOM 568 O O . PHE A 1 76 ? 18.899 -13.653 -28.039 1.00 93.88 76 PHE A O 1
ATOM 575 N N . ALA A 1 77 ? 17.201 -14.441 -26.798 1.00 94.19 77 ALA A N 1
ATOM 576 C CA . ALA A 1 77 ? 17.075 -15.691 -27.546 1.00 94.19 77 ALA A CA 1
ATOM 577 C C . ALA A 1 77 ? 16.719 -15.450 -29.025 1.00 94.19 77 ALA A C 1
ATOM 579 O O . ALA A 1 77 ? 17.324 -16.050 -29.912 1.00 94.19 77 ALA A O 1
ATOM 580 N N . MET A 1 78 ? 15.782 -14.541 -29.311 1.00 93.62 78 MET A N 1
ATOM 581 C CA . MET A 1 78 ? 15.394 -14.183 -30.679 1.00 93.62 78 MET A CA 1
ATOM 582 C C . MET A 1 78 ? 16.549 -13.531 -31.453 1.00 93.62 78 MET A C 1
ATOM 584 O O . MET A 1 78 ? 16.805 -13.897 -32.601 1.00 93.62 78 MET A O 1
ATOM 588 N N . VAL A 1 79 ? 17.264 -12.593 -30.831 1.00 92.50 79 VAL A N 1
ATOM 589 C CA . VAL A 1 79 ? 18.371 -11.854 -31.453 1.00 92.50 79 VAL A CA 1
ATOM 590 C C . VAL A 1 79 ? 19.599 -12.741 -31.682 1.00 92.50 79 VAL A C 1
ATOM 592 O O . VAL A 1 79 ? 20.309 -12.534 -32.660 1.00 92.50 79 VAL A O 1
ATOM 595 N N . LEU A 1 80 ? 19.851 -13.751 -30.845 1.00 90.69 80 LEU A N 1
ATOM 596 C CA . LEU A 1 80 ? 20.988 -14.661 -31.036 1.00 90.69 80 LEU A CA 1
ATOM 597 C C . LEU A 1 80 ? 20.651 -15.827 -31.982 1.00 90.69 80 LEU A C 1
ATOM 599 O O . LEU A 1 80 ? 21.504 -16.244 -32.756 1.00 90.69 80 LEU A O 1
ATOM 603 N N . LEU A 1 81 ? 19.417 -16.345 -31.967 1.00 91.56 81 LEU A N 1
ATOM 604 C CA . LEU A 1 81 ? 19.051 -17.534 -32.752 1.00 91.56 81 LEU A CA 1
ATOM 605 C C . LEU A 1 81 ? 18.386 -17.202 -34.091 1.00 91.56 81 LEU A C 1
ATOM 607 O O . LEU A 1 81 ? 18.773 -17.736 -35.127 1.00 91.56 81 LEU A O 1
ATOM 611 N N . ILE A 1 82 ? 17.372 -16.336 -34.082 1.00 93.25 82 ILE A N 1
ATOM 612 C CA . ILE A 1 82 ? 16.519 -16.089 -35.254 1.00 93.25 82 ILE A CA 1
ATOM 613 C C . ILE A 1 82 ? 17.127 -14.997 -36.134 1.00 93.25 82 ILE A C 1
ATOM 615 O O . ILE A 1 82 ? 17.178 -15.135 -37.355 1.00 93.25 82 ILE A O 1
ATOM 619 N N . PHE A 1 83 ? 17.624 -13.915 -35.532 1.00 92.06 83 PHE A N 1
ATOM 620 C CA . PHE A 1 83 ? 18.133 -12.778 -36.297 1.00 92.06 83 PHE A CA 1
ATOM 621 C C . PHE A 1 83 ? 19.336 -13.123 -37.199 1.00 92.06 83 PHE A C 1
ATOM 623 O O . PHE A 1 83 ? 19.314 -12.720 -38.363 1.00 92.06 83 PHE A O 1
ATOM 630 N N . PRO A 1 84 ? 20.331 -13.937 -36.785 1.00 90.06 84 PRO A N 1
ATOM 631 C CA . PRO A 1 84 ? 21.411 -14.346 -37.682 1.00 90.06 84 PRO A CA 1
ATOM 632 C C . PRO A 1 84 ? 20.935 -15.212 -38.855 1.00 90.06 84 PRO A C 1
ATOM 634 O O . PRO A 1 84 ? 21.554 -15.174 -39.915 1.00 90.06 84 PRO A O 1
ATOM 637 N N . ALA A 1 85 ? 19.829 -15.951 -38.702 1.00 90.75 85 ALA A N 1
ATOM 638 C CA . ALA A 1 85 ? 19.207 -16.696 -39.798 1.00 90.75 85 ALA A CA 1
ATOM 639 C C . ALA A 1 85 ? 18.500 -15.767 -40.802 1.00 90.75 85 ALA A C 1
ATOM 641 O O . ALA A 1 85 ? 18.535 -16.000 -42.008 1.00 90.75 85 ALA A O 1
ATOM 642 N N . ILE A 1 86 ? 17.895 -14.674 -40.325 1.00 91.00 86 ILE A N 1
ATOM 643 C CA . ILE A 1 86 ? 17.358 -13.623 -41.204 1.00 91.00 86 ILE A CA 1
ATOM 644 C C . ILE A 1 86 ? 18.506 -12.940 -41.957 1.00 91.00 86 ILE A C 1
ATOM 646 O O . ILE A 1 86 ? 18.433 -12.761 -43.170 1.00 91.00 86 ILE A O 1
ATOM 650 N N . LEU A 1 87 ? 19.592 -12.611 -41.255 1.00 87.19 87 LEU A N 1
ATOM 651 C CA . LEU A 1 87 ? 20.784 -12.015 -41.853 1.00 87.19 87 LEU A CA 1
ATOM 652 C C . LEU A 1 87 ? 21.452 -12.949 -42.875 1.00 87.19 87 LEU A C 1
ATOM 654 O O . LEU A 1 87 ? 21.870 -12.488 -43.934 1.00 87.19 87 LEU A O 1
ATOM 658 N N . SER A 1 88 ? 21.527 -14.259 -42.613 1.00 87.06 88 SER A N 1
ATOM 659 C CA . SER A 1 88 ? 22.070 -15.215 -43.585 1.00 87.06 88 SER A CA 1
ATOM 660 C C . SER A 1 88 ? 21.207 -15.296 -44.846 1.00 87.06 88 SER A C 1
ATOM 662 O O . SER A 1 88 ? 21.746 -15.290 -45.950 1.00 87.06 88 SER A O 1
ATOM 664 N N . MET A 1 89 ? 19.878 -15.278 -44.710 1.00 86.25 89 MET A N 1
ATOM 665 C CA . MET A 1 89 ? 18.958 -15.192 -45.849 1.00 86.25 89 MET A CA 1
ATOM 666 C C . MET A 1 89 ? 19.160 -13.896 -46.648 1.00 86.25 89 MET A C 1
ATOM 668 O O . MET A 1 89 ? 19.166 -13.921 -47.880 1.00 86.25 89 MET A O 1
ATOM 672 N N . ASP A 1 90 ? 19.387 -12.776 -45.957 1.00 85.62 90 ASP A N 1
ATOM 673 C CA . ASP A 1 90 ? 19.708 -11.502 -46.600 1.00 85.62 90 ASP A CA 1
ATOM 674 C C . ASP A 1 90 ? 21.056 -11.551 -47.342 1.00 85.62 90 ASP A C 1
ATOM 676 O O . ASP A 1 90 ? 21.163 -10.994 -48.434 1.00 85.62 90 ASP A O 1
ATOM 680 N N . LEU A 1 91 ? 22.066 -12.281 -46.841 1.00 80.44 91 LEU A N 1
ATOM 681 C CA . LEU A 1 91 ? 23.313 -12.506 -47.593 1.00 80.44 91 LEU A CA 1
ATOM 682 C C . LEU A 1 91 ? 23.083 -13.266 -48.889 1.00 80.44 91 LEU A C 1
ATOM 684 O O . LEU A 1 91 ? 23.616 -12.849 -49.913 1.00 80.44 91 LEU A O 1
ATOM 688 N N . TYR A 1 92 ? 22.304 -14.350 -48.863 1.00 81.88 92 TYR A N 1
ATOM 689 C CA . TYR A 1 92 ? 21.989 -15.102 -50.082 1.00 81.88 92 TYR A CA 1
ATOM 690 C C . TYR A 1 92 ? 21.312 -14.200 -51.121 1.00 81.88 92 TYR A C 1
ATOM 692 O O . TYR A 1 92 ? 21.690 -14.196 -52.291 1.00 81.88 92 TYR A O 1
ATOM 700 N N . ARG A 1 93 ? 20.366 -13.359 -50.686 1.00 83.56 93 ARG A N 1
ATOM 701 C CA . ARG A 1 93 ? 19.698 -12.379 -51.555 1.00 83.56 93 ARG A CA 1
ATOM 702 C C . ARG A 1 93 ? 20.670 -11.344 -52.141 1.00 83.56 93 ARG A C 1
ATOM 704 O O . ARG A 1 93 ? 20.533 -10.983 -53.313 1.00 83.56 93 ARG A O 1
ATOM 711 N N . ARG A 1 94 ? 21.622 -10.851 -51.339 1.00 75.62 94 ARG A N 1
ATOM 712 C CA . ARG A 1 94 ? 22.643 -9.881 -51.774 1.00 75.62 94 ARG A CA 1
ATOM 713 C C . ARG A 1 94 ? 23.637 -10.495 -52.756 1.00 75.62 94 ARG A C 1
ATOM 715 O O . ARG A 1 94 ? 23.967 -9.847 -53.745 1.00 75.62 94 ARG A O 1
ATOM 722 N N . GLU A 1 95 ? 24.052 -11.740 -52.533 1.00 75.62 95 GLU A N 1
ATOM 723 C CA . GLU A 1 95 ? 24.922 -12.476 -53.460 1.00 75.62 95 GLU A CA 1
ATOM 724 C C . GLU A 1 95 ? 24.251 -12.631 -54.837 1.00 75.62 95 GLU A C 1
ATOM 726 O O . GLU A 1 95 ? 24.864 -12.341 -55.866 1.00 75.62 95 GLU A O 1
ATOM 731 N N . ASP A 1 96 ? 22.947 -12.930 -54.851 1.00 77.50 96 ASP A N 1
ATOM 732 C CA . ASP A 1 96 ? 22.109 -12.993 -56.058 1.00 77.50 96 ASP A CA 1
ATOM 733 C C . ASP A 1 96 ? 21.814 -11.615 -56.703 1.00 77.50 96 ASP A C 1
ATOM 735 O O . ASP A 1 96 ? 21.147 -11.542 -57.739 1.00 77.50 96 ASP A O 1
ATOM 739 N N . ARG A 1 97 ? 22.278 -10.501 -56.113 1.00 68.88 97 ARG A N 1
ATOM 740 C CA . ARG A 1 97 ? 22.068 -9.111 -56.582 1.00 68.88 97 ARG A CA 1
ATOM 741 C C . ARG A 1 97 ? 20.596 -8.738 -56.814 1.00 68.88 97 ARG A C 1
ATOM 743 O O . ARG A 1 97 ? 20.264 -7.988 -57.743 1.00 68.88 97 ARG A O 1
ATOM 750 N N . ARG A 1 98 ? 19.701 -9.256 -55.974 1.00 73.38 98 ARG A N 1
ATOM 751 C CA . ARG A 1 98 ? 18.260 -8.954 -56.021 1.00 73.38 98 ARG A CA 1
ATOM 752 C C . ARG A 1 98 ? 17.947 -7.692 -55.222 1.00 73.38 98 ARG A C 1
ATOM 754 O O . ARG A 1 98 ? 18.564 -7.441 -54.191 1.00 73.38 98 ARG A O 1
ATOM 761 N N . LEU A 1 99 ? 16.964 -6.915 -55.671 1.00 70.19 99 LEU A N 1
ATOM 762 C CA . LEU A 1 99 ? 16.500 -5.717 -54.956 1.00 70.19 99 LEU A CA 1
ATOM 763 C C . LEU A 1 99 ? 15.812 -6.067 -53.621 1.00 70.19 99 LEU A C 1
ATOM 765 O O . LEU A 1 99 ? 15.218 -7.136 -53.498 1.00 70.19 99 LEU A O 1
ATOM 769 N N . ASP A 1 100 ? 15.858 -5.148 -52.647 1.00 71.44 100 ASP A N 1
ATOM 770 C CA . ASP A 1 100 ? 15.314 -5.337 -51.284 1.00 71.44 100 ASP A CA 1
ATOM 771 C C . ASP A 1 100 ? 13.789 -5.556 -51.255 1.00 71.44 100 ASP A C 1
ATOM 773 O O . ASP A 1 100 ? 13.298 -6.359 -50.470 1.00 71.44 100 ASP A O 1
ATOM 777 N N . ILE A 1 101 ? 13.038 -4.860 -52.118 1.00 71.00 101 ILE A N 1
ATOM 778 C CA . ILE A 1 101 ? 11.559 -4.876 -52.136 1.00 71.00 101 ILE A CA 1
ATOM 779 C C . ILE A 1 101 ? 11.004 -5.756 -53.272 1.00 71.00 101 ILE A C 1
ATOM 781 O O . ILE A 1 101 ? 9.904 -6.292 -53.173 1.00 71.00 101 ILE A O 1
ATOM 785 N N . LEU A 1 102 ? 11.760 -5.935 -54.360 1.00 63.12 102 LEU A N 1
ATOM 786 C CA . LEU A 1 102 ? 11.329 -6.666 -55.555 1.00 63.12 102 LEU A CA 1
ATOM 787 C C . LEU A 1 102 ? 12.291 -7.825 -55.853 1.00 63.12 102 LEU A C 1
ATOM 789 O O . LEU A 1 102 ? 13.118 -7.748 -56.763 1.00 63.12 102 LEU A O 1
ATOM 793 N N . CYS A 1 103 ? 12.149 -8.922 -55.106 1.00 59.53 103 CYS A N 1
ATOM 794 C CA . CYS A 1 103 ? 13.035 -10.099 -55.115 1.00 59.53 103 CYS A CA 1
ATOM 795 C C . CYS A 1 103 ? 13.181 -10.837 -56.470 1.00 59.53 103 CYS A C 1
ATOM 797 O O . CYS A 1 103 ? 13.918 -11.822 -56.547 1.00 59.53 103 CYS A O 1
ATOM 799 N N . CYS A 1 104 ? 12.475 -10.402 -57.520 1.00 59.41 104 CYS A N 1
ATOM 800 C CA . CYS A 1 104 ? 12.484 -11.005 -58.859 1.00 59.41 104 CYS A CA 1
ATOM 801 C C . CYS A 1 104 ? 13.335 -10.237 -59.886 1.00 59.41 104 CYS A C 1
ATOM 803 O O . CYS A 1 104 ? 13.607 -10.779 -60.953 1.00 59.41 104 CYS A O 1
ATOM 805 N N . PHE A 1 105 ? 13.766 -9.003 -59.593 1.00 56.03 105 PHE A N 1
ATOM 806 C CA . PHE A 1 105 ? 14.595 -8.213 -60.510 1.00 56.03 105 PHE A CA 1
ATOM 807 C C . PHE A 1 105 ? 16.042 -8.143 -60.011 1.00 56.03 105 PHE A C 1
ATOM 809 O O . PHE A 1 105 ? 16.318 -7.673 -58.905 1.00 56.03 105 PHE A O 1
ATOM 816 N N . THR A 1 106 ? 16.974 -8.598 -60.848 1.00 53.75 106 THR A N 1
ATOM 817 C CA . THR A 1 106 ? 18.420 -8.463 -60.637 1.00 53.75 106 THR A CA 1
ATOM 818 C C . THR A 1 106 ? 18.884 -7.096 -61.124 1.00 53.75 106 THR A C 1
ATOM 820 O O . THR A 1 106 ? 18.725 -6.776 -62.303 1.00 53.75 106 THR A O 1
ATOM 823 N N . SER A 1 107 ? 19.484 -6.293 -60.246 1.00 53.28 107 SER A N 1
ATOM 824 C CA . SER A 1 107 ? 20.129 -5.035 -60.640 1.00 53.28 107 SER A CA 1
ATOM 825 C C . SER A 1 107 ? 21.650 -5.176 -60.510 1.00 53.28 107 SER A C 1
ATOM 827 O O . SER A 1 107 ? 22.133 -5.546 -59.439 1.00 53.28 107 SER A O 1
ATOM 829 N N . PRO A 1 108 ? 22.445 -4.847 -61.548 1.00 47.97 108 PRO A N 1
ATOM 830 C CA . PRO A 1 108 ? 23.906 -4.905 -61.471 1.00 47.97 108 PRO A CA 1
ATOM 831 C C . PRO A 1 108 ? 24.503 -4.003 -60.377 1.00 47.97 108 PRO A C 1
ATOM 833 O O . PRO A 1 108 ? 25.627 -4.251 -59.944 1.00 47.97 108 PRO A O 1
ATOM 836 N N . CYS A 1 109 ? 23.760 -2.992 -59.902 1.00 49.31 109 CYS A N 1
ATOM 837 C CA . CYS A 1 109 ? 24.183 -2.102 -58.817 1.00 49.31 109 CYS A CA 1
ATOM 838 C C . CYS A 1 109 ? 23.552 -2.464 -57.442 1.00 49.31 109 CYS A C 1
ATOM 840 O O . CYS A 1 109 ? 23.775 -1.733 -56.479 1.00 49.31 109 CYS A O 1
ATOM 842 N N . ALA A 1 110 ? 22.809 -3.579 -57.306 1.00 45.38 110 ALA A N 1
ATOM 843 C CA . ALA A 1 110 ? 22.151 -4.000 -56.049 1.00 45.38 110 ALA A CA 1
ATOM 844 C C . ALA A 1 110 ? 23.116 -4.435 -54.929 1.00 45.38 110 ALA A C 1
ATOM 846 O O . ALA A 1 110 ? 22.708 -4.562 -53.781 1.00 45.38 110 ALA A O 1
ATOM 847 N N . ASN A 1 111 ? 24.405 -4.617 -55.233 1.00 44.16 111 ASN A N 1
ATOM 848 C CA . ASN A 1 111 ? 25.427 -4.952 -54.233 1.00 44.16 111 ASN A CA 1
ATOM 849 C C . ASN A 1 111 ? 25.810 -3.773 -53.314 1.00 44.16 111 ASN A C 1
ATOM 851 O O . ASN A 1 111 ? 26.730 -3.891 -52.505 1.00 44.16 111 ASN A O 1
ATOM 855 N N . ARG A 1 112 ? 25.158 -2.614 -53.459 1.00 43.50 112 ARG A N 1
ATOM 856 C CA . ARG A 1 112 ? 25.446 -1.419 -52.667 1.00 43.50 112 ARG A CA 1
ATOM 857 C C . ARG A 1 112 ? 24.440 -1.277 -51.531 1.00 43.50 112 ARG A C 1
ATOM 859 O O . ARG A 1 112 ? 23.425 -0.605 -51.680 1.00 43.50 112 ARG A O 1
ATOM 866 N N . VAL A 1 113 ? 24.800 -1.792 -50.354 1.00 41.47 113 VAL A N 1
ATOM 867 C CA . VAL A 1 113 ? 24.513 -1.015 -49.141 1.00 41.47 113 VAL A CA 1
ATOM 868 C C . VAL A 1 113 ? 25.260 0.300 -49.329 1.00 41.47 113 VAL A C 1
ATOM 870 O O . VAL A 1 113 ? 26.459 0.296 -49.610 1.00 41.47 113 VAL A O 1
ATOM 873 N N . ILE A 1 114 ? 24.563 1.430 -49.269 1.00 42.78 114 ILE A N 1
ATOM 874 C CA . ILE A 1 114 ? 25.215 2.738 -49.311 1.00 42.78 114 ILE A CA 1
ATOM 875 C C . ILE A 1 114 ? 25.992 2.898 -47.999 1.00 42.78 114 ILE A C 1
ATOM 877 O O . ILE A 1 114 ? 25.482 3.456 -47.036 1.00 42.78 114 ILE A O 1
ATOM 881 N N . GLN A 1 115 ? 27.232 2.405 -47.958 1.00 33.44 115 GLN A N 1
ATOM 882 C CA . GLN A 1 115 ? 28.290 2.971 -47.131 1.00 33.44 115 GLN A CA 1
ATOM 883 C C . GLN A 1 115 ? 29.678 2.638 -47.703 1.00 33.44 115 GLN A C 1
ATOM 885 O O . GLN A 1 115 ? 30.065 1.486 -47.857 1.00 33.44 115 GLN A O 1
ATOM 890 N N . ILE A 1 116 ? 30.389 3.703 -48.073 1.00 37.91 116 ILE A N 1
ATOM 891 C CA . ILE A 1 116 ? 31.696 3.732 -48.735 1.00 37.91 116 ILE A CA 1
ATOM 892 C C . ILE A 1 116 ? 32.782 3.329 -47.732 1.00 37.91 116 ILE A C 1
ATOM 894 O O . ILE A 1 116 ? 32.987 4.033 -46.742 1.00 37.91 116 ILE A O 1
ATOM 898 N N . GLU A 1 117 ? 33.492 2.235 -48.000 1.00 29.89 117 GLU A N 1
ATOM 899 C CA . GLU A 1 117 ? 34.684 1.841 -47.247 1.00 29.89 117 GLU A CA 1
ATOM 900 C C . GLU A 1 117 ? 35.931 2.573 -47.774 1.00 29.89 117 GLU A C 1
ATOM 902 O O . GLU A 1 117 ? 36.157 2.676 -48.982 1.00 29.89 117 GLU A O 1
ATOM 907 N N . SER A 1 118 ? 36.729 3.133 -46.860 1.00 30.22 118 SER A N 1
ATOM 908 C CA . SER A 1 118 ? 37.945 3.894 -47.152 1.00 30.22 118 SER A CA 1
ATOM 909 C C . SER A 1 118 ? 39.124 2.966 -47.435 1.00 30.22 118 SER A C 1
ATOM 911 O O . SER A 1 118 ? 39.590 2.245 -46.554 1.00 30.22 118 SER A O 1
ATOM 913 N N . GLN A 1 119 ? 39.652 3.024 -48.654 1.00 29.42 119 GLN A N 1
ATOM 914 C CA . GLN A 1 119 ? 40.829 2.259 -49.048 1.00 29.42 119 GLN A CA 1
ATOM 915 C C . GLN A 1 119 ? 42.093 2.893 -48.448 1.00 29.42 119 GLN A C 1
ATOM 917 O O . GLN A 1 119 ? 42.542 3.959 -48.870 1.00 29.42 119 GLN A O 1
ATOM 922 N N . ALA A 1 120 ? 42.654 2.239 -47.432 1.00 31.45 120 ALA A N 1
ATOM 923 C CA . ALA A 1 120 ? 43.985 2.531 -46.924 1.00 31.45 120 ALA A CA 1
ATOM 924 C C . ALA A 1 120 ? 45.055 2.117 -47.956 1.00 31.45 120 ALA A C 1
ATOM 926 O O . ALA A 1 120 ? 45.006 1.015 -48.497 1.00 31.45 120 ALA A O 1
ATOM 927 N N . TYR A 1 121 ? 46.033 3.007 -48.157 1.00 30.98 121 TYR A N 1
ATOM 928 C CA . TYR A 1 121 ? 47.312 2.817 -48.856 1.00 30.98 121 TYR A CA 1
ATOM 929 C C . TYR A 1 121 ? 47.274 2.486 -50.365 1.00 30.98 121 TYR A C 1
ATOM 931 O O . TYR A 1 121 ? 47.278 1.329 -50.780 1.00 30.98 121 TYR A O 1
ATOM 939 N N . ARG A 1 122 ? 47.414 3.531 -51.194 1.00 25.11 122 ARG A N 1
ATOM 940 C CA . ARG A 1 122 ? 48.272 3.499 -52.390 1.00 25.11 122 ARG A CA 1
ATOM 941 C C . ARG A 1 122 ? 48.930 4.862 -52.609 1.00 25.11 122 ARG A C 1
ATOM 943 O O . ARG A 1 122 ? 48.251 5.882 -52.641 1.00 25.11 122 ARG A O 1
ATOM 950 N N . ASP A 1 123 ? 50.252 4.824 -52.719 1.00 26.27 123 ASP A N 1
ATOM 951 C CA . ASP A 1 123 ? 51.139 5.947 -52.999 1.00 26.27 123 ASP A CA 1
ATOM 952 C C . ASP A 1 123 ? 50.996 6.511 -54.422 1.00 26.27 123 ASP A C 1
ATOM 954 O O . ASP A 1 123 ? 50.724 5.794 -55.386 1.00 26.27 123 ASP A O 1
ATOM 958 N N . THR A 1 124 ? 51.372 7.791 -54.498 1.00 27.77 124 THR A N 1
ATOM 959 C CA . THR A 1 124 ? 51.846 8.609 -55.631 1.00 27.77 124 THR A CA 1
ATOM 960 C C . THR A 1 124 ? 50.894 9.114 -56.720 1.00 27.77 124 THR A C 1
ATOM 962 O O . THR A 1 124 ? 50.384 8.365 -57.542 1.00 27.77 124 THR A O 1
ATOM 965 N N . ASN A 1 125 ? 50.888 10.456 -56.778 1.00 36.41 125 ASN A N 1
ATOM 966 C CA . ASN A 1 125 ? 50.737 11.358 -57.922 1.00 36.41 125 ASN A CA 1
ATOM 967 C C . ASN A 1 125 ? 49.422 11.337 -58.704 1.00 36.41 125 ASN A C 1
ATOM 969 O O . ASN A 1 125 ? 49.292 10.585 -59.655 1.00 36.41 125 ASN A O 1
ATOM 973 N N . ASP A 1 126 ? 48.565 12.321 -58.413 1.00 26.97 126 ASP A N 1
ATOM 974 C CA . ASP A 1 126 ? 47.910 13.119 -59.456 1.00 26.97 126 ASP A CA 1
ATOM 975 C C . ASP A 1 126 ? 47.589 14.528 -58.925 1.00 26.97 126 ASP A C 1
ATOM 977 O O . ASP A 1 126 ? 46.774 14.729 -58.023 1.00 26.97 126 ASP A O 1
ATOM 981 N N . ASN A 1 127 ? 48.292 15.521 -59.477 1.00 32.59 127 ASN A N 1
ATOM 982 C CA . ASN A 1 127 ? 48.092 16.946 -59.228 1.00 32.59 127 ASN A CA 1
ATOM 983 C C . ASN A 1 127 ? 47.042 17.491 -60.205 1.00 32.59 127 ASN A C 1
ATOM 985 O O . ASN A 1 127 ? 47.401 17.881 -61.314 1.00 32.59 127 ASN A O 1
ATOM 989 N N . HIS A 1 128 ? 45.785 17.629 -59.780 1.00 32.50 128 HIS A N 1
ATOM 990 C CA . HIS A 1 128 ? 44.818 18.501 -60.456 1.00 32.50 128 HIS A CA 1
ATOM 991 C C . HIS A 1 128 ? 43.995 19.311 -59.434 1.00 32.50 128 HIS A C 1
ATOM 993 O O . HIS A 1 128 ? 43.226 18.726 -58.670 1.00 32.50 128 HIS A O 1
ATOM 999 N N . PRO A 1 129 ? 44.140 20.652 -59.385 1.00 32.88 129 PRO A N 1
ATOM 1000 C CA . PRO A 1 129 ? 43.303 21.506 -58.550 1.00 32.88 129 PRO A CA 1
ATOM 1001 C C . PRO A 1 129 ? 41.931 21.736 -59.205 1.00 32.88 129 PRO A C 1
ATOM 1003 O O . PRO A 1 129 ? 41.845 22.137 -60.365 1.00 32.88 129 PRO A O 1
ATOM 1006 N N . CYS A 1 130 ? 40.851 21.510 -58.451 1.00 26.61 130 CYS A N 1
ATOM 1007 C CA . CYS A 1 130 ? 39.486 21.837 -58.870 1.00 26.61 130 CYS A CA 1
ATOM 1008 C C . CYS A 1 130 ? 39.332 23.349 -59.109 1.00 26.61 130 CYS A C 1
ATOM 1010 O O . CYS A 1 130 ? 39.486 24.145 -58.182 1.00 26.61 130 CYS A O 1
ATOM 1012 N N . GLN A 1 131 ? 38.977 23.738 -60.334 1.00 29.02 131 GLN A N 1
ATOM 1013 C CA . GLN A 1 131 ? 38.478 25.077 -60.658 1.00 29.02 131 GLN A CA 1
ATOM 1014 C C . GLN A 1 131 ? 36.965 25.178 -60.372 1.00 29.02 131 GLN A C 1
ATOM 1016 O O . GLN A 1 131 ? 36.248 24.192 -60.563 1.00 29.02 131 GLN A O 1
ATOM 1021 N N . PRO A 1 132 ? 36.451 26.344 -59.934 1.00 34.66 132 PRO A N 1
ATOM 1022 C CA . PRO A 1 132 ? 35.016 26.570 -59.765 1.00 34.66 132 PRO A CA 1
ATOM 1023 C C . PRO A 1 132 ? 34.306 26.805 -61.118 1.00 34.66 132 PRO A C 1
ATOM 1025 O O . PRO A 1 132 ? 34.918 27.355 -62.037 1.00 34.66 132 PRO A O 1
ATOM 1028 N N . PRO A 1 133 ? 33.021 26.419 -61.263 1.00 34.50 133 PRO A N 1
ATOM 1029 C CA . PRO A 1 133 ? 32.255 26.623 -62.494 1.00 34.50 133 PRO A CA 1
ATOM 1030 C C . PRO A 1 133 ? 31.825 28.095 -62.695 1.00 34.50 133 PRO A C 1
ATOM 1032 O O . PRO A 1 133 ? 31.722 28.842 -61.719 1.00 34.50 133 PRO A O 1
ATOM 1035 N N . PRO A 1 134 ? 31.556 28.522 -63.948 1.00 32.50 134 PRO A N 1
ATOM 1036 C CA . PRO A 1 134 ? 31.176 29.897 -64.277 1.00 32.50 134 PRO A CA 1
ATOM 1037 C C . PRO A 1 134 ? 29.730 30.226 -63.851 1.00 32.50 134 PRO A C 1
ATOM 1039 O O . PRO A 1 134 ? 28.903 29.320 -63.714 1.00 32.50 134 PRO A O 1
ATOM 1042 N N . PRO A 1 135 ? 29.396 31.518 -63.658 1.00 29.03 135 PRO A N 1
ATOM 1043 C CA . PRO A 1 135 ? 28.058 31.942 -63.258 1.00 29.03 135 PRO A CA 1
ATOM 1044 C C . PRO A 1 135 ? 27.061 31.779 -64.414 1.00 29.03 135 PRO A C 1
ATOM 1046 O O . PRO A 1 135 ? 27.298 32.249 -65.527 1.00 29.03 135 PRO A O 1
ATOM 1049 N N . TYR A 1 136 ? 25.934 31.122 -64.139 1.00 30.83 136 TYR A N 1
ATOM 1050 C CA . TYR A 1 136 ? 24.845 30.946 -65.097 1.00 30.83 136 TYR A CA 1
ATOM 1051 C C . TYR A 1 136 ? 23.979 32.204 -65.213 1.00 30.83 136 TYR A C 1
ATOM 1053 O O . TYR A 1 136 ? 23.513 32.767 -64.223 1.00 30.83 136 TYR A O 1
ATOM 1061 N N . ILE A 1 137 ? 23.755 32.597 -66.465 1.00 28.23 137 ILE A N 1
ATOM 1062 C CA . ILE A 1 137 ? 22.769 33.572 -66.927 1.00 28.23 137 ILE A CA 1
ATOM 1063 C C . ILE A 1 137 ? 21.372 32.938 -66.856 1.00 28.23 137 ILE A C 1
ATOM 1065 O O . ILE A 1 137 ? 21.168 31.808 -67.295 1.00 28.23 137 ILE A O 1
ATOM 1069 N N . ASN A 1 138 ? 20.418 33.697 -66.317 1.00 31.30 138 ASN A N 1
ATOM 1070 C CA . ASN A 1 138 ? 18.994 33.376 -66.247 1.00 31.30 138 ASN A CA 1
ATOM 1071 C C . ASN A 1 138 ? 18.389 33.165 -67.648 1.00 31.30 138 ASN A C 1
ATOM 1073 O O . ASN A 1 138 ? 18.357 34.098 -68.452 1.00 31.30 138 ASN A O 1
ATOM 1077 N N . GLN A 1 139 ? 17.810 31.989 -67.900 1.00 29.38 139 GLN A N 1
ATOM 1078 C CA . GLN A 1 139 ? 16.747 31.819 -68.891 1.00 29.38 139 GLN A CA 1
ATOM 1079 C C . GLN A 1 139 ? 15.556 31.120 -68.231 1.00 29.38 139 GLN A C 1
ATOM 1081 O O . GLN A 1 139 ? 15.650 29.986 -67.768 1.00 29.38 139 GLN A O 1
ATOM 1086 N N . ASN A 1 140 ? 14.441 31.849 -68.173 1.00 30.19 140 ASN A N 1
ATOM 1087 C CA . ASN A 1 140 ? 13.147 31.385 -67.694 1.00 30.19 140 ASN A CA 1
ATOM 1088 C C . ASN A 1 140 ? 12.569 30.333 -68.649 1.00 30.19 140 ASN A C 1
ATOM 1090 O O . ASN A 1 140 ? 12.292 30.640 -69.808 1.00 30.19 140 ASN A O 1
ATOM 1094 N N . PHE A 1 141 ? 12.286 29.139 -68.134 1.00 29.16 141 PHE A N 1
ATOM 1095 C CA . PHE A 1 141 ? 11.283 28.241 -68.702 1.00 29.16 141 PHE A CA 1
ATOM 1096 C C . PHE A 1 141 ? 10.480 27.626 -67.549 1.00 29.16 141 PHE A C 1
ATOM 1098 O O . PHE A 1 141 ? 10.812 26.573 -67.013 1.00 29.16 141 PHE A O 1
ATOM 1105 N N . THR A 1 142 ? 9.455 28.346 -67.101 1.00 28.25 142 THR A N 1
ATOM 1106 C CA . THR A 1 142 ? 8.497 27.891 -66.089 1.00 28.25 142 THR A CA 1
ATOM 1107 C C . THR A 1 142 ? 7.374 27.114 -66.773 1.00 28.25 142 THR A C 1
ATOM 1109 O O . THR A 1 142 ? 6.458 27.712 -67.331 1.00 28.25 142 THR A O 1
ATOM 1112 N N . GLN A 1 143 ? 7.419 25.783 -66.718 1.00 35.12 143 GLN A N 1
ATOM 1113 C CA . GLN A 1 143 ? 6.193 24.983 -66.684 1.00 35.12 143 GLN A CA 1
ATOM 1114 C C . GLN A 1 143 ? 5.831 24.798 -65.209 1.00 35.12 143 GLN A C 1
ATOM 1116 O O . GLN A 1 143 ? 6.361 23.918 -64.536 1.00 35.12 143 GLN A O 1
ATOM 1121 N N . GLU A 1 144 ? 4.976 25.673 -64.683 1.00 33.31 144 GLU A N 1
ATOM 1122 C CA . GLU A 1 144 ? 4.390 25.483 -63.356 1.00 33.31 144 GLU A CA 1
ATOM 1123 C C . GLU A 1 144 ? 3.256 24.457 -63.452 1.00 33.31 144 GLU A C 1
ATOM 1125 O O . GLU A 1 144 ? 2.164 24.740 -63.941 1.00 33.31 144 GLU A O 1
ATOM 1130 N N . THR A 1 145 ? 3.506 23.239 -62.976 1.00 38.22 145 THR A N 1
ATOM 1131 C CA . THR A 1 145 ? 2.439 22.307 -62.600 1.00 38.22 145 THR A CA 1
ATOM 1132 C C . THR A 1 145 ? 2.022 22.613 -61.167 1.00 38.22 145 THR A C 1
ATOM 1134 O O . THR A 1 145 ? 2.771 22.326 -60.231 1.00 38.22 145 THR A O 1
ATOM 1137 N N . GLN A 1 146 ? 0.837 23.194 -60.971 1.00 34.00 146 GLN A N 1
ATOM 1138 C CA . GLN A 1 146 ? 0.301 23.426 -59.632 1.00 34.00 146 GLN A CA 1
ATOM 1139 C C . GLN A 1 146 ? -0.296 22.120 -59.083 1.00 34.00 146 GLN A C 1
ATOM 1141 O O . GLN A 1 146 ? -1.382 21.700 -59.474 1.00 34.00 146 GLN A O 1
ATOM 1146 N N . ILE A 1 147 ? 0.428 21.466 -58.172 1.00 39.50 147 ILE A N 1
ATOM 1147 C CA . ILE A 1 147 ? -0.058 20.295 -57.430 1.00 39.50 147 ILE A CA 1
ATOM 1148 C C . ILE A 1 147 ? -0.864 20.812 -56.240 1.00 39.50 147 ILE A C 1
ATOM 1150 O O . ILE A 1 147 ? -0.307 21.436 -55.337 1.00 39.50 147 ILE A O 1
ATOM 1154 N N . THR A 1 148 ? -2.174 20.568 -56.225 1.00 37.88 148 THR A N 1
ATOM 1155 C CA . THR A 1 148 ? -3.017 20.865 -55.060 1.00 37.88 148 THR A CA 1
ATOM 1156 C C . THR A 1 148 ? -3.335 19.577 -54.314 1.00 37.88 148 THR A C 1
ATOM 1158 O O . THR A 1 148 ? -3.868 18.624 -54.877 1.00 37.88 148 THR A O 1
ATOM 1161 N N . MET A 1 149 ? -2.980 19.549 -53.029 1.00 38.47 149 MET A N 1
ATOM 1162 C CA . MET A 1 149 ? -3.319 18.464 -52.114 1.00 38.47 149 MET A CA 1
ATOM 1163 C C . MET A 1 149 ? -4.579 18.872 -51.348 1.00 38.47 149 MET A C 1
ATOM 1165 O O . MET A 1 149 ? -4.546 19.842 -50.590 1.00 38.47 149 MET A O 1
ATOM 1169 N N . GLN A 1 150 ? -5.689 18.160 -51.545 1.00 45.44 150 GLN A N 1
ATOM 1170 C CA . GLN A 1 150 ? -6.885 18.334 -50.721 1.00 45.44 150 GLN A CA 1
ATOM 1171 C C . GLN A 1 150 ? -7.018 17.147 -49.768 1.00 45.44 150 GLN A C 1
ATOM 1173 O O . GLN A 1 150 ? -7.069 15.989 -50.180 1.00 45.44 150 GLN A O 1
ATOM 1178 N N . SER A 1 151 ? -7.051 17.455 -48.472 1.00 40.19 151 SER A N 1
ATOM 1179 C CA . SER A 1 151 ? -7.370 16.502 -47.413 1.00 40.19 151 SER A CA 1
ATOM 1180 C C . SER A 1 151 ? -8.788 16.792 -46.946 1.00 40.19 151 SER A C 1
ATOM 1182 O O . SER A 1 151 ? -9.073 17.904 -46.498 1.00 40.19 151 SER A O 1
ATOM 1184 N N . THR A 1 152 ? -9.685 15.820 -47.084 1.00 49.72 152 THR A N 1
ATOM 1185 C CA . THR A 1 152 ? -11.052 15.921 -46.565 1.00 49.72 152 THR A CA 1
ATOM 1186 C C . THR A 1 152 ? -11.299 14.798 -45.567 1.00 49.72 152 THR A C 1
ATOM 1188 O O . THR A 1 152 ? -10.848 13.666 -45.738 1.00 49.72 152 THR A O 1
ATOM 1191 N N . VAL A 1 153 ? -11.984 15.132 -44.475 1.00 47.50 153 VAL A N 1
ATOM 1192 C CA . VAL A 1 153 ? -12.372 14.172 -43.438 1.00 47.50 153 VAL A CA 1
ATOM 1193 C C . VAL A 1 153 ? -13.829 13.820 -43.679 1.00 47.50 153 VAL A C 1
ATOM 1195 O O . VAL A 1 153 ? -14.699 14.685 -43.566 1.00 47.50 153 VAL A O 1
ATOM 1198 N N . GLN A 1 154 ? -14.096 12.567 -44.039 1.00 50.94 154 GLN A N 1
ATOM 1199 C CA . GLN A 1 154 ? -15.457 12.099 -44.273 1.00 50.94 154 GLN A CA 1
ATOM 1200 C C . GLN A 1 154 ? -15.941 11.350 -43.027 1.00 50.94 154 GLN A C 1
ATOM 1202 O O . GLN A 1 154 ? -15.319 10.390 -42.574 1.00 50.94 154 GLN A O 1
ATOM 1207 N N . LEU A 1 155 ? -17.037 11.829 -42.438 1.00 51.09 155 LEU A N 1
ATOM 1208 C CA . LEU A 1 155 ? -17.674 11.206 -41.280 1.00 51.09 155 LEU A CA 1
ATOM 1209 C C . LEU A 1 155 ? -18.663 10.151 -41.775 1.00 51.09 155 LEU A C 1
ATOM 1211 O O . LEU A 1 155 ? -19.609 10.478 -42.491 1.00 51.09 155 LEU A O 1
ATOM 1215 N N . ARG A 1 156 ? -18.448 8.890 -41.399 1.00 50.50 156 ARG A N 1
ATOM 1216 C CA . ARG A 1 156 ? -19.334 7.775 -41.739 1.00 50.50 156 ARG A CA 1
ATOM 1217 C C . ARG A 1 156 ? -19.999 7.253 -40.476 1.00 50.50 156 ARG A C 1
ATOM 1219 O O . ARG A 1 156 ? -19.314 6.822 -39.556 1.00 50.50 156 ARG A O 1
ATOM 1226 N N . THR A 1 157 ? -21.326 7.295 -40.435 1.00 64.62 157 THR A N 1
ATOM 1227 C CA . THR A 1 157 ? -22.115 6.762 -39.319 1.00 64.62 157 THR A CA 1
ATOM 1228 C C . THR A 1 157 ? -22.639 5.381 -39.673 1.00 64.62 157 THR A C 1
ATOM 1230 O O . THR A 1 157 ? -23.337 5.224 -40.673 1.00 64.62 157 THR A O 1
ATOM 1233 N N . GLU A 1 158 ? -22.301 4.380 -38.868 1.00 61.56 158 GLU A N 1
ATOM 1234 C CA . GLU A 1 158 ? -22.693 2.990 -39.082 1.00 61.56 158 GLU A CA 1
ATOM 1235 C C . GLU A 1 158 ? -23.458 2.468 -37.859 1.00 61.56 158 GLU A C 1
ATOM 1237 O O . GLU A 1 158 ? -23.149 2.800 -36.711 1.00 61.56 158 GLU A O 1
ATOM 1242 N N . TYR A 1 159 ? -24.527 1.711 -38.112 1.00 64.44 159 TYR A N 1
ATOM 1243 C CA . TYR A 1 159 ? -25.402 1.164 -37.076 1.00 64.44 159 TYR A CA 1
ATOM 1244 C C . TYR A 1 159 ? -25.001 -0.269 -36.759 1.00 64.44 159 TYR A C 1
ATOM 1246 O O . TYR A 1 159 ? -24.987 -1.113 -37.657 1.00 64.44 159 TYR A O 1
ATOM 1254 N N . ASN A 1 160 ? -24.724 -0.562 -35.488 1.00 67.00 160 ASN A N 1
ATOM 1255 C CA . ASN A 1 160 ? -24.393 -1.916 -35.065 1.00 67.00 160 ASN A CA 1
ATOM 1256 C C . ASN A 1 160 ? -25.602 -2.608 -34.411 1.00 67.00 160 ASN A C 1
ATOM 1258 O O . ASN A 1 160 ? -26.056 -2.189 -33.341 1.00 67.00 160 ASN A O 1
ATOM 1262 N N . PRO A 1 161 ? -26.120 -3.691 -35.022 1.00 57.50 161 PRO A N 1
ATOM 1263 C CA . PRO A 1 161 ? -27.343 -4.346 -34.572 1.00 57.50 161 PRO A CA 1
ATOM 1264 C C . PRO A 1 161 ? -27.188 -5.151 -33.270 1.00 57.50 161 PRO A C 1
ATOM 1266 O O . PRO A 1 161 ? -28.199 -5.521 -32.684 1.00 57.50 161 PRO A O 1
ATOM 1269 N N . HIS A 1 162 ? -25.969 -5.431 -32.790 1.00 61.88 162 HIS A N 1
ATOM 1270 C CA . HIS A 1 162 ? -25.755 -6.131 -31.510 1.00 61.88 162 HIS A CA 1
ATOM 1271 C C . HIS A 1 162 ? -25.730 -5.195 -30.299 1.00 61.88 162 HIS A C 1
ATOM 1273 O O . HIS A 1 162 ? -26.108 -5.604 -29.205 1.00 61.88 162 HIS A O 1
ATOM 1279 N N . THR A 1 163 ? -25.309 -3.945 -30.484 1.00 69.50 163 THR A N 1
ATOM 1280 C CA . THR A 1 163 ? -25.220 -2.948 -29.405 1.00 69.50 163 THR A CA 1
ATOM 1281 C C . THR A 1 163 ? -26.328 -1.897 -29.469 1.00 69.50 163 THR A C 1
ATOM 1283 O O . THR A 1 163 ? -26.394 -1.038 -28.596 1.00 69.50 163 THR A O 1
ATOM 1286 N N . GLN A 1 164 ? -27.195 -1.962 -30.492 1.00 67.38 164 GLN A N 1
ATOM 1287 C CA . GLN A 1 164 ? -28.280 -1.009 -30.768 1.00 67.38 164 GLN A CA 1
ATOM 1288 C C . GLN A 1 164 ? -27.829 0.465 -30.762 1.00 67.38 164 GLN A C 1
ATOM 1290 O O . GLN A 1 164 ? -28.621 1.361 -30.473 1.00 67.38 164 GLN A O 1
ATOM 1295 N N . ALA A 1 165 ? -26.571 0.732 -31.117 1.00 49.25 165 ALA A N 1
ATOM 1296 C CA . ALA A 1 165 ? -25.986 2.067 -31.114 1.00 49.25 165 ALA A CA 1
ATOM 1297 C C . ALA A 1 165 ? -25.420 2.432 -32.495 1.00 49.25 165 ALA A C 1
ATOM 1299 O O . ALA A 1 165 ? -24.914 1.578 -33.227 1.00 49.25 165 ALA A O 1
ATOM 1300 N N . TYR A 1 166 ? -25.503 3.719 -32.835 1.00 67.25 166 TYR A N 1
ATOM 1301 C CA . TYR A 1 166 ? -24.879 4.302 -34.022 1.00 67.25 166 TYR A CA 1
ATOM 1302 C C . TYR A 1 166 ? -23.512 4.861 -33.630 1.00 67.25 166 TYR A C 1
ATOM 1304 O O . TYR A 1 166 ? -23.428 5.638 -32.678 1.00 67.25 166 TYR A O 1
ATOM 1312 N N . TYR A 1 167 ? -22.454 4.508 -34.355 1.00 50.88 167 TYR A N 1
ATOM 1313 C CA . TYR A 1 167 ? -21.142 5.133 -34.184 1.00 50.88 167 TYR A CA 1
ATOM 1314 C C . TYR A 1 167 ? -20.719 5.846 -35.463 1.00 50.88 167 TYR A C 1
ATOM 1316 O O . TYR A 1 167 ? -20.890 5.330 -36.564 1.00 50.88 167 TYR A O 1
ATOM 1324 N N . THR A 1 168 ? -20.173 7.052 -35.307 1.00 53.69 168 THR A N 1
ATOM 1325 C CA . THR A 1 168 ? -19.652 7.861 -36.411 1.00 53.69 168 THR A CA 1
ATOM 1326 C C . THR A 1 168 ? -18.134 7.834 -36.375 1.00 53.69 168 THR A C 1
ATOM 1328 O O . THR A 1 168 ? -17.530 8.342 -35.433 1.00 53.69 168 THR A O 1
ATOM 1331 N N . THR A 1 169 ? -17.515 7.258 -37.399 1.00 55.59 169 THR A N 1
ATOM 1332 C CA . THR A 1 169 ? -16.061 7.210 -37.570 1.00 55.59 169 THR A CA 1
ATOM 1333 C C . THR A 1 169 ? -15.619 8.248 -38.597 1.00 55.59 169 THR A C 1
ATOM 1335 O O . THR A 1 169 ? -16.220 8.379 -39.664 1.00 55.59 169 THR A O 1
ATOM 1338 N N . ALA A 1 170 ? -14.577 9.011 -38.266 1.00 51.44 170 ALA A N 1
ATOM 1339 C CA . ALA A 1 170 ? -13.967 9.999 -39.149 1.00 51.44 170 ALA A CA 1
ATOM 1340 C C . ALA A 1 170 ? -12.764 9.365 -39.858 1.00 51.44 170 ALA A C 1
ATOM 1342 O O . ALA A 1 170 ? -11.732 9.147 -39.224 1.00 51.44 170 ALA A O 1
ATOM 1343 N N . GLU A 1 171 ? -12.886 9.060 -41.150 1.00 55.53 171 GLU A N 1
ATOM 1344 C CA . GLU A 1 171 ? -11.760 8.543 -41.936 1.00 55.53 171 GLU A CA 1
ATOM 1345 C C . GLU A 1 171 ? -11.126 9.678 -42.758 1.00 55.53 171 GLU A C 1
ATOM 1347 O O . GLU A 1 171 ? -11.834 10.394 -43.478 1.00 55.53 171 GLU A O 1
ATOM 1352 N N . PRO A 1 172 ? -9.801 9.892 -42.657 1.00 43.97 172 PRO A N 1
ATOM 1353 C CA . PRO A 1 172 ? -9.111 10.877 -43.475 1.00 43.97 172 PRO A CA 1
ATOM 1354 C C . PRO A 1 172 ? -8.888 10.325 -44.886 1.00 43.97 172 PRO A C 1
ATOM 1356 O O . PRO A 1 172 ? -8.317 9.247 -45.057 1.00 43.97 172 PRO A O 1
ATOM 1359 N N . ARG A 1 173 ? -9.295 11.084 -45.909 1.00 43.69 173 ARG A N 1
ATOM 1360 C CA . ARG A 1 173 ? -9.048 10.749 -47.315 1.00 43.69 173 ARG A CA 1
ATOM 1361 C C . ARG A 1 173 ? -8.260 11.880 -47.970 1.00 43.69 173 ARG A C 1
ATOM 1363 O O . ARG A 1 173 ? -8.664 13.042 -47.922 1.00 43.69 173 ARG A O 1
ATOM 1370 N N . SER A 1 174 ? -7.118 11.542 -48.559 1.00 42.81 174 SER A N 1
ATOM 1371 C CA . SER A 1 174 ? -6.309 12.468 -49.350 1.00 42.81 174 SER A CA 1
ATOM 1372 C C . SER A 1 174 ? -6.395 12.089 -50.822 1.00 42.81 174 SER A C 1
ATOM 1374 O O . SER A 1 174 ? -6.197 10.932 -51.191 1.00 42.81 174 SER A O 1
ATOM 1376 N N . GLU A 1 175 ? -6.703 13.069 -51.666 1.00 43.53 175 GLU A N 1
ATOM 1377 C CA . GLU A 1 175 ? -6.725 12.906 -53.117 1.00 43.53 175 GLU A CA 1
ATOM 1378 C C . GLU A 1 175 ? -5.765 13.920 -53.744 1.00 43.53 175 GLU A C 1
ATOM 1380 O O . GLU A 1 175 ? -5.690 15.080 -53.326 1.00 43.53 175 GLU A O 1
ATOM 1385 N N . ILE A 1 176 ? -4.967 13.454 -54.705 1.00 41.78 176 ILE A N 1
ATOM 1386 C CA . ILE A 1 176 ? -3.951 14.255 -55.391 1.00 41.78 176 ILE A CA 1
ATOM 1387 C C . ILE A 1 176 ? -4.417 14.410 -56.834 1.00 41.78 176 ILE A C 1
ATOM 1389 O O . ILE A 1 176 ? -4.468 13.429 -57.574 1.00 41.78 176 ILE A O 1
ATOM 1393 N N . SER A 1 177 ? -4.750 15.638 -57.229 1.00 41.97 177 SER A N 1
ATOM 1394 C CA . SER A 1 177 ? -5.131 15.971 -58.602 1.00 41.97 177 SER A CA 1
ATOM 1395 C C . SER A 1 177 ? -4.075 16.870 -59.236 1.00 41.97 177 SER A C 1
ATOM 1397 O O . SER A 1 177 ? -3.546 17.782 -58.596 1.00 41.97 177 SER A O 1
ATOM 1399 N N . VAL A 1 178 ? -3.756 16.597 -60.501 1.00 39.91 178 VAL A N 1
ATOM 1400 C CA . VAL A 1 178 ? -2.774 17.347 -61.287 1.00 39.91 178 VAL A CA 1
ATOM 1401 C C . VAL A 1 178 ? -3.473 17.829 -62.553 1.00 39.91 178 VAL A C 1
ATOM 1403 O O . VAL A 1 178 ? -3.819 17.020 -63.411 1.00 39.91 178 VAL A O 1
ATOM 1406 N N . GLN A 1 179 ? -3.699 19.139 -62.674 1.00 38.75 179 GLN A N 1
ATOM 1407 C CA . GLN A 1 179 ? -4.216 19.749 -63.902 1.00 38.75 179 GLN A CA 1
ATOM 1408 C C . GLN A 1 179 ? -3.150 20.654 -64.538 1.00 38.75 179 GLN A C 1
ATOM 1410 O O . GLN A 1 179 ? -2.542 21.463 -63.834 1.00 38.75 179 GLN A O 1
ATOM 1415 N N . PRO A 1 180 ? -2.904 20.545 -65.855 1.00 36.69 180 PRO A N 1
ATOM 1416 C CA . PRO A 1 180 ? -1.998 21.445 -66.554 1.00 36.69 180 PRO A CA 1
ATOM 1417 C C . PRO A 1 180 ? -2.683 22.791 -66.835 1.00 36.69 180 PRO A C 1
ATOM 1419 O O . PRO A 1 180 ? -3.757 22.847 -67.434 1.00 36.69 180 PRO A O 1
ATOM 1422 N N . VAL A 1 181 ? -2.046 23.889 -66.424 1.00 34.59 181 VAL A N 1
ATOM 1423 C CA . VAL A 1 181 ? -2.504 25.258 -66.702 1.00 34.59 181 VAL A CA 1
ATOM 1424 C C . VAL A 1 181 ? -2.204 25.595 -68.165 1.00 34.59 181 VAL A C 1
ATOM 1426 O O . VAL A 1 181 ? -1.048 25.581 -68.582 1.00 34.59 181 VAL A O 1
ATOM 1429 N N . THR A 1 182 ? -3.230 25.901 -68.962 1.00 30.98 182 THR A N 1
ATOM 1430 C CA . THR A 1 182 ? -3.062 26.448 -70.320 1.00 30.98 182 THR A CA 1
ATOM 1431 C C . THR A 1 182 ? -3.228 27.968 -70.278 1.00 30.98 182 THR A C 1
ATOM 1433 O O . THR A 1 182 ? -4.307 28.435 -69.915 1.00 30.98 182 THR A O 1
ATOM 1436 N N . PRO A 1 183 ? -2.218 28.770 -70.660 1.00 30.78 183 PRO A N 1
ATOM 1437 C CA . PRO A 1 183 ? -2.423 30.191 -70.889 1.00 30.78 183 PRO A CA 1
ATOM 1438 C C . PRO A 1 183 ? -2.954 30.436 -72.310 1.00 30.78 183 PRO A C 1
ATOM 1440 O O . PRO A 1 183 ? -2.346 30.055 -73.308 1.00 30.78 183 PRO A O 1
ATOM 1443 N N . THR A 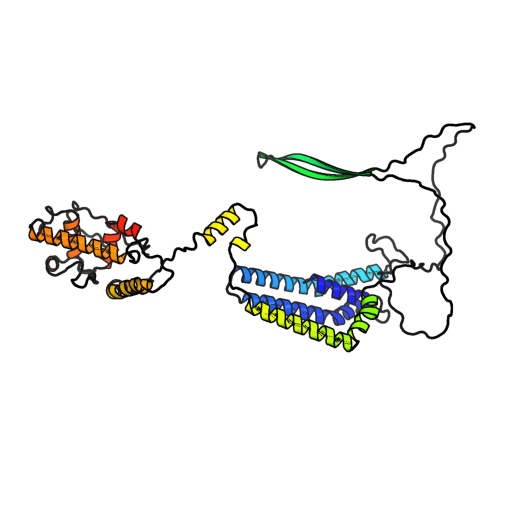1 184 ? -4.105 31.099 -72.387 1.00 28.81 184 THR A N 1
ATOM 1444 C CA . THR A 1 184 ? -4.699 31.690 -73.594 1.00 28.81 184 THR A CA 1
ATOM 1445 C C . THR A 1 184 ? -3.751 32.682 -74.266 1.00 28.81 184 THR A C 1
ATOM 1447 O O . THR A 1 184 ? -3.315 33.637 -73.631 1.00 28.81 184 THR A O 1
ATOM 1450 N N . THR A 1 185 ? -3.523 32.531 -75.572 1.00 26.70 185 THR A N 1
ATOM 1451 C CA . THR A 1 185 ? -3.164 33.639 -76.476 1.00 26.70 185 THR A CA 1
ATOM 1452 C C . THR A 1 185 ? -3.776 33.401 -77.860 1.00 26.70 185 THR A C 1
ATOM 1454 O O . THR A 1 185 ? -3.586 32.352 -78.471 1.00 26.70 185 THR A O 1
ATOM 1457 N N . GLN A 1 186 ? -4.559 34.378 -78.320 1.00 26.88 186 GLN A N 1
ATOM 1458 C CA . GLN A 1 186 ? -4.995 34.547 -79.707 1.00 26.88 186 GLN A CA 1
ATOM 1459 C C . GLN A 1 186 ? -3.795 35.014 -80.548 1.00 26.88 186 GLN A C 1
ATOM 1461 O O . GLN A 1 186 ? -3.138 35.974 -80.160 1.00 26.88 186 GLN A O 1
ATOM 1466 N N . ASP A 1 187 ? -3.465 34.324 -81.644 1.00 22.75 187 ASP A N 1
ATOM 1467 C CA . ASP A 1 187 ? -3.720 34.783 -83.024 1.00 22.75 187 ASP A CA 1
ATOM 1468 C C . ASP A 1 187 ? -2.843 34.080 -84.088 1.00 22.75 187 ASP A C 1
ATOM 1470 O O . ASP A 1 187 ? -1.619 34.047 -84.024 1.00 22.75 187 ASP A O 1
ATOM 1474 N N . SER A 1 188 ? -3.535 33.666 -85.157 1.00 23.50 188 SER A N 1
ATOM 1475 C CA . SER A 1 188 ? -3.120 33.590 -86.573 1.00 23.50 188 SER A CA 1
ATOM 1476 C C . SER A 1 188 ? -2.284 32.415 -87.151 1.00 23.50 188 SER A C 1
ATOM 1478 O O . SER A 1 188 ? -1.087 32.278 -86.946 1.00 23.50 188 SER A O 1
ATOM 1480 N N . LEU A 1 189 ? -2.986 31.669 -88.029 1.00 23.98 189 LEU A N 1
ATOM 1481 C CA . LEU A 1 189 ? -2.595 30.993 -89.286 1.00 23.98 189 LEU A CA 1
ATOM 1482 C C . LEU A 1 189 ? -1.497 29.901 -89.294 1.00 23.98 189 LEU A C 1
ATOM 1484 O O . LEU A 1 189 ? -0.316 30.184 -89.441 1.00 23.98 189 LEU A O 1
ATOM 1488 N N . SER A 1 190 ? -1.895 28.627 -89.436 1.00 22.59 190 SER A N 1
ATOM 1489 C CA . SER A 1 190 ? -2.073 27.939 -90.741 1.00 22.59 190 SER A CA 1
ATOM 1490 C C . SER A 1 190 ? -2.051 26.397 -90.617 1.00 22.59 190 SER A C 1
ATOM 1492 O O . SER A 1 190 ? -1.092 25.791 -90.164 1.00 22.59 190 SER A O 1
ATOM 1494 N N . SER A 1 191 ? -3.176 25.791 -91.016 1.00 22.66 191 SER A N 1
ATOM 1495 C CA . SER A 1 191 ? -3.367 24.498 -91.705 1.00 22.66 191 SER A CA 1
ATOM 1496 C C . SER A 1 191 ? -2.376 23.329 -91.502 1.00 22.66 191 SER A C 1
ATOM 1498 O O . SER A 1 191 ? -1.306 23.328 -92.100 1.00 22.66 191 SER A O 1
ATOM 1500 N N . GLN A 1 192 ? -2.830 22.243 -90.859 1.00 23.55 192 GLN A N 1
ATOM 1501 C CA . GLN A 1 192 ? -3.168 20.934 -91.473 1.00 23.55 192 GLN A CA 1
ATOM 1502 C C . GLN A 1 192 ? -3.351 19.853 -90.384 1.00 23.55 192 GLN A C 1
ATOM 1504 O O . GLN A 1 192 ? -2.610 19.782 -89.411 1.00 23.55 192 GLN A O 1
ATOM 1509 N N . SER A 1 193 ? -4.366 19.013 -90.557 1.00 20.23 193 SER A N 1
ATOM 1510 C CA . SER A 1 193 ? -4.703 17.809 -89.779 1.00 20.23 193 SER A CA 1
ATOM 1511 C C . SER A 1 193 ? -4.700 16.598 -90.735 1.00 20.23 193 SER A C 1
ATOM 1513 O O . SER A 1 193 ? -4.632 16.818 -91.946 1.00 20.23 193 SER A O 1
ATOM 1515 N N . PRO A 1 194 ? -4.971 15.352 -90.298 1.00 35.66 194 PRO A N 1
ATOM 1516 C CA . PRO A 1 194 ? -4.532 14.606 -89.103 1.00 35.66 194 PRO A CA 1
ATOM 1517 C C . PRO A 1 194 ? -4.018 13.188 -89.474 1.00 35.66 194 PRO A C 1
ATOM 1519 O O . PRO A 1 194 ? -4.550 12.604 -90.405 1.00 35.66 194 PRO A O 1
ATOM 1522 N N . GLU A 1 195 ? -3.129 12.540 -88.704 1.00 22.56 195 GLU A N 1
ATOM 1523 C CA . GLU A 1 195 ? -3.008 11.064 -88.777 1.00 22.56 195 GLU A CA 1
ATOM 1524 C C . GLU A 1 195 ? -2.759 10.396 -87.412 1.00 22.56 195 GLU A C 1
ATOM 1526 O O . GLU A 1 195 ? -1.754 10.594 -86.733 1.00 22.56 195 GLU A O 1
ATOM 1531 N N . THR A 1 196 ? -3.737 9.574 -87.038 1.00 25.30 196 THR A N 1
ATOM 1532 C CA . THR A 1 196 ? -3.703 8.459 -86.086 1.00 25.30 196 THR A CA 1
ATOM 1533 C C . THR A 1 196 ? -2.657 7.411 -86.472 1.00 25.30 196 THR A C 1
ATOM 1535 O O . THR A 1 196 ? -2.726 6.883 -87.576 1.00 25.30 196 THR A O 1
ATOM 1538 N N . ALA A 1 197 ? -1.802 6.983 -85.537 1.00 25.28 197 ALA A N 1
ATOM 1539 C CA . ALA A 1 197 ? -1.200 5.649 -85.592 1.00 25.28 197 ALA A CA 1
ATOM 1540 C C . ALA A 1 197 ? -0.794 5.141 -84.202 1.00 25.28 197 ALA A C 1
ATOM 1542 O O . ALA A 1 197 ? -0.029 5.752 -83.460 1.00 25.28 197 ALA A O 1
ATOM 1543 N N . SER A 1 198 ? -1.356 3.987 -83.879 1.00 24.41 198 SER A N 1
ATOM 1544 C CA . SER A 1 198 ? -1.119 3.142 -82.723 1.00 24.41 198 SER A CA 1
ATOM 1545 C C . SER A 1 198 ? 0.216 2.384 -82.770 1.00 24.41 198 SER A C 1
ATOM 1547 O O . SER A 1 198 ? 0.655 1.975 -83.838 1.00 24.41 198 SER A O 1
ATOM 1549 N N . SER A 1 199 ? 0.669 2.002 -81.574 1.00 25.27 199 SER A N 1
ATOM 1550 C CA . SER A 1 199 ? 1.269 0.701 -81.224 1.00 25.27 199 SER A CA 1
ATOM 1551 C C . SER A 1 199 ? 2.755 0.419 -81.512 1.00 25.27 199 SER A C 1
ATOM 1553 O O . SER A 1 199 ? 3.216 0.370 -82.646 1.00 25.27 199 SER A O 1
ATOM 1555 N N . THR A 1 200 ? 3.418 0.026 -80.412 1.00 34.22 200 THR A N 1
ATOM 1556 C CA . THR A 1 200 ? 4.546 -0.920 -80.276 1.00 34.22 200 THR A CA 1
ATOM 1557 C C . THR A 1 200 ? 5.873 -0.592 -80.962 1.00 34.22 200 THR A C 1
ATOM 1559 O O . THR A 1 200 ? 6.047 -0.791 -82.160 1.00 34.22 200 THR A O 1
ATOM 1562 N N . ARG A 1 201 ? 6.882 -0.257 -80.146 1.00 33.22 201 ARG A N 1
ATOM 1563 C CA . ARG A 1 201 ? 8.284 -0.539 -80.470 1.00 33.22 201 ARG A CA 1
ATOM 1564 C C . ARG A 1 201 ? 8.988 -1.234 -79.308 1.00 33.22 201 ARG A C 1
ATOM 1566 O O . ARG A 1 201 ? 9.094 -0.693 -78.211 1.00 33.22 201 ARG A O 1
ATOM 1573 N N . ASP A 1 202 ? 9.429 -2.445 -79.627 1.00 27.80 202 ASP A N 1
ATOM 1574 C CA . ASP A 1 202 ? 10.317 -3.333 -78.892 1.00 27.80 202 ASP A CA 1
ATOM 1575 C C . ASP A 1 202 ? 11.532 -2.627 -78.276 1.00 27.80 202 ASP A C 1
ATOM 1577 O O . ASP A 1 202 ? 12.283 -1.937 -78.965 1.00 27.80 202 ASP A O 1
ATOM 1581 N N . LEU A 1 203 ? 11.779 -2.901 -76.994 1.00 27.83 203 LEU A N 1
ATOM 1582 C CA . LEU A 1 203 ? 13.018 -2.580 -76.272 1.00 27.83 203 LEU A CA 1
ATOM 1583 C C . LEU A 1 203 ? 13.652 -3.858 -75.694 1.00 27.83 203 LEU A C 1
ATOM 1585 O O . LEU A 1 203 ? 14.025 -3.914 -74.526 1.00 27.83 203 LEU A O 1
ATOM 1589 N N . LEU A 1 204 ? 13.764 -4.910 -76.512 1.00 30.83 204 LEU A N 1
ATOM 1590 C CA . LEU A 1 204 ? 14.387 -6.185 -76.119 1.00 30.83 204 LEU A CA 1
ATOM 1591 C C . LEU A 1 204 ? 15.668 -6.542 -76.893 1.00 30.83 204 LEU A C 1
ATOM 1593 O O . LEU A 1 204 ? 16.142 -7.668 -76.792 1.00 30.83 204 LEU A O 1
ATOM 1597 N N . SER A 1 205 ? 16.297 -5.602 -77.607 1.00 27.97 205 SER A N 1
ATOM 1598 C CA . SER A 1 205 ? 17.504 -5.894 -78.405 1.00 27.97 205 SER A CA 1
ATOM 1599 C C . SER A 1 205 ? 18.778 -5.140 -77.992 1.00 27.97 205 SER A C 1
ATOM 1601 O O . SER A 1 205 ? 19.639 -4.899 -78.834 1.00 27.97 205 SER A O 1
ATOM 1603 N N . GLN A 1 206 ? 18.942 -4.769 -76.719 1.00 27.19 206 GLN A N 1
ATOM 1604 C CA . GLN A 1 206 ? 20.202 -4.184 -76.218 1.00 27.19 206 GLN A CA 1
ATOM 1605 C C . GLN A 1 206 ? 20.704 -4.862 -74.936 1.00 27.19 206 GLN A C 1
ATOM 1607 O O . GLN A 1 206 ? 20.979 -4.213 -73.931 1.00 27.19 206 GLN A O 1
ATOM 1612 N N . PHE A 1 207 ? 20.866 -6.184 -74.975 1.00 30.69 207 PHE A N 1
ATOM 1613 C CA . PHE A 1 207 ? 21.665 -6.902 -73.980 1.00 30.69 207 PHE A CA 1
ATOM 1614 C C . PHE A 1 207 ? 22.781 -7.692 -74.653 1.00 30.69 207 PHE A C 1
ATOM 1616 O O . PHE A 1 207 ? 22.697 -8.904 -74.792 1.00 30.69 207 PHE A O 1
ATOM 1623 N N . THR A 1 208 ? 23.846 -6.984 -75.021 1.00 32.34 208 THR A N 1
ATOM 1624 C CA . THR A 1 208 ? 25.203 -7.541 -75.104 1.00 32.34 208 THR A CA 1
ATOM 1625 C C . THR A 1 208 ? 26.193 -6.386 -75.038 1.00 32.34 208 THR A C 1
ATOM 1627 O O . THR A 1 208 ? 26.568 -5.845 -76.066 1.00 32.34 208 THR A O 1
ATOM 1630 N N . ASP A 1 209 ? 26.572 -5.991 -73.821 1.00 27.19 209 ASP A N 1
ATOM 1631 C CA . ASP A 1 209 ? 27.848 -5.316 -73.548 1.00 27.19 209 ASP A CA 1
ATOM 1632 C C . ASP A 1 209 ? 28.216 -5.496 -72.058 1.00 27.19 209 ASP A C 1
ATOM 1634 O O . ASP A 1 209 ? 27.445 -5.087 -71.184 1.00 27.19 209 ASP A O 1
ATOM 1638 N N . PRO A 1 210 ? 29.362 -6.120 -71.717 1.00 33.50 210 PRO A N 1
ATOM 1639 C CA . PRO A 1 210 ? 29.681 -6.526 -70.346 1.00 33.50 210 PRO A CA 1
ATOM 1640 C C . PRO A 1 210 ? 30.396 -5.445 -69.514 1.00 33.50 210 PRO A C 1
ATOM 1642 O O . PRO A 1 210 ? 30.984 -5.771 -68.487 1.00 33.50 210 PRO A O 1
ATOM 1645 N N . ASN A 1 211 ? 30.378 -4.168 -69.914 1.00 35.69 211 ASN A N 1
ATOM 1646 C CA . ASN A 1 211 ? 31.235 -3.149 -69.295 1.00 35.69 211 ASN A CA 1
ATOM 1647 C C . ASN A 1 211 ? 30.500 -1.835 -68.971 1.00 35.69 211 ASN A C 1
ATOM 1649 O O . ASN A 1 211 ? 30.762 -0.784 -69.554 1.00 35.69 211 ASN A O 1
ATOM 1653 N N . ARG A 1 212 ? 29.566 -1.883 -68.013 1.00 35.66 212 ARG A N 1
ATOM 1654 C CA . ARG A 1 212 ? 28.945 -0.688 -67.418 1.00 35.66 212 ARG A CA 1
ATOM 1655 C C . ARG A 1 212 ? 29.396 -0.539 -65.964 1.00 35.66 212 ARG A C 1
ATOM 1657 O O . ARG A 1 212 ? 28.821 -1.136 -65.058 1.00 35.66 212 ARG A O 1
ATOM 1664 N N . ASN A 1 213 ? 30.425 0.279 -65.753 1.00 34.59 213 ASN A N 1
ATOM 1665 C CA . ASN A 1 213 ? 30.766 0.808 -64.433 1.00 34.59 213 ASN A CA 1
ATOM 1666 C C . ASN A 1 213 ? 29.594 1.677 -63.938 1.00 34.59 213 ASN A C 1
ATOM 1668 O O . ASN A 1 213 ? 29.198 2.619 -64.628 1.00 34.59 213 ASN A O 1
ATOM 1672 N N . CYS A 1 214 ? 29.017 1.354 -62.772 1.00 40.56 214 CYS A N 1
ATOM 1673 C CA . CYS A 1 214 ? 28.004 2.198 -62.126 1.00 40.56 214 CYS A CA 1
ATOM 1674 C C . CYS A 1 214 ? 28.653 3.563 -61.810 1.00 40.56 214 CYS A C 1
ATOM 1676 O O . CYS A 1 214 ? 29.628 3.622 -61.063 1.00 40.56 214 CYS A O 1
ATOM 1678 N N . VAL A 1 215 ? 28.135 4.647 -62.394 1.00 38.06 215 VAL A N 1
ATOM 1679 C CA . VAL A 1 215 ? 28.567 6.024 -62.100 1.00 38.06 215 VAL A CA 1
ATOM 1680 C C . VAL A 1 215 ? 28.096 6.392 -60.692 1.00 38.06 215 VAL A C 1
ATOM 1682 O O . VAL A 1 215 ? 26.908 6.284 -60.386 1.00 38.06 215 VAL A O 1
ATOM 1685 N N . ASP A 1 216 ? 29.026 6.805 -59.831 1.00 33.59 216 ASP A N 1
ATOM 1686 C CA . ASP A 1 216 ? 28.723 7.289 -58.483 1.00 33.59 216 ASP A CA 1
ATOM 1687 C C . ASP A 1 216 ? 28.005 8.651 -58.538 1.00 33.59 216 ASP A C 1
ATOM 1689 O O . ASP A 1 216 ? 28.491 9.563 -59.213 1.00 33.59 216 ASP A O 1
ATOM 1693 N N . PRO A 1 217 ? 26.878 8.851 -57.825 1.00 38.28 217 PRO A N 1
ATOM 1694 C CA . PRO A 1 217 ? 26.304 10.180 -57.668 1.00 38.28 217 PRO A CA 1
ATOM 1695 C C . PRO A 1 217 ? 27.252 11.066 -56.830 1.00 38.28 217 PRO A C 1
ATOM 1697 O O . PRO A 1 217 ? 27.769 10.623 -55.801 1.00 38.28 217 PRO A O 1
ATOM 1700 N N . PRO A 1 218 ? 27.477 12.335 -57.213 1.00 37.00 218 PRO A N 1
ATOM 1701 C CA . PRO A 1 218 ? 28.589 13.145 -56.704 1.00 37.00 218 PRO A CA 1
ATOM 1702 C C . PRO A 1 218 ? 28.483 13.621 -55.237 1.00 37.00 218 PRO A C 1
ATOM 1704 O O . PRO A 1 218 ? 29.402 14.288 -54.764 1.00 37.00 218 PRO A O 1
ATOM 1707 N N . CYS A 1 219 ? 27.430 13.277 -54.482 1.00 41.34 219 CYS A N 1
ATOM 1708 C CA . CYS A 1 219 ? 27.134 13.919 -53.188 1.00 41.34 219 CYS A CA 1
ATOM 1709 C C . CYS A 1 219 ? 26.738 12.997 -52.013 1.00 41.34 219 CYS A C 1
ATOM 1711 O O . CYS A 1 219 ? 26.098 13.466 -51.078 1.00 41.34 219 CYS A O 1
ATOM 1713 N N . THR A 1 220 ? 27.143 11.725 -51.961 1.00 50.00 220 THR A N 1
ATOM 1714 C CA . THR A 1 220 ? 26.943 10.886 -50.752 1.00 50.00 220 THR A CA 1
ATOM 1715 C C . THR A 1 220 ? 28.263 10.599 -50.033 1.00 50.00 220 THR A C 1
ATOM 1717 O O . THR A 1 220 ? 28.703 9.457 -49.965 1.00 50.00 220 THR A O 1
ATOM 1720 N N . LYS A 1 221 ? 28.936 11.636 -49.514 1.00 49.56 221 LYS A N 1
ATOM 1721 C CA . LYS A 1 221 ? 30.189 11.499 -48.730 1.00 49.56 221 LYS A CA 1
ATOM 1722 C C . LYS A 1 221 ? 30.017 11.670 -47.213 1.00 49.56 221 LYS A C 1
ATOM 1724 O O . LYS A 1 221 ? 31.007 11.702 -46.492 1.00 49.56 221 LYS A O 1
ATOM 1729 N N . TRP A 1 222 ? 28.788 11.790 -46.714 1.00 55.12 222 TRP A N 1
ATOM 1730 C CA . TRP A 1 222 ? 28.526 11.955 -45.282 1.00 55.12 222 TRP A CA 1
ATOM 1731 C C . TRP A 1 222 ? 28.077 10.633 -44.668 1.00 55.12 222 TRP A C 1
ATOM 1733 O O . TRP A 1 222 ? 26.919 10.247 -44.782 1.00 55.12 222 TRP A O 1
ATOM 1743 N N . THR A 1 223 ? 29.005 9.936 -44.018 1.00 74.19 223 THR A N 1
ATOM 1744 C CA . THR A 1 223 ? 28.718 8.746 -43.212 1.00 74.19 223 THR A CA 1
ATOM 1745 C C . THR A 1 223 ? 29.025 9.042 -41.747 1.00 74.19 223 THR A C 1
ATOM 1747 O O . THR A 1 223 ? 29.974 9.770 -41.440 1.00 74.19 223 THR A O 1
ATOM 1750 N N . LEU A 1 224 ? 28.222 8.499 -40.824 1.00 78.00 224 LEU A N 1
ATOM 1751 C CA . LEU A 1 224 ? 28.401 8.721 -39.382 1.00 78.00 224 LEU A CA 1
ATOM 1752 C C . LEU A 1 224 ? 29.809 8.307 -38.932 1.00 78.00 224 LEU A C 1
ATOM 1754 O O . LEU A 1 224 ? 30.462 9.038 -38.190 1.00 78.00 224 LEU A O 1
ATOM 1758 N N . SER A 1 225 ? 30.305 7.186 -39.461 1.00 76.19 225 SER A N 1
ATOM 1759 C CA . SER A 1 225 ? 31.658 6.689 -39.208 1.00 76.19 225 SER A CA 1
ATOM 1760 C C . SER A 1 225 ? 32.735 7.662 -39.706 1.00 76.19 225 SER A C 1
ATOM 1762 O O . SER A 1 225 ? 33.685 7.933 -38.978 1.00 76.19 225 SER A O 1
ATOM 1764 N N . TYR A 1 226 ? 32.561 8.275 -40.888 1.00 79.31 226 TYR A N 1
ATOM 1765 C CA . TYR A 1 226 ? 33.498 9.279 -41.412 1.00 79.31 226 TYR A CA 1
ATOM 1766 C C . TYR A 1 226 ? 33.549 10.536 -40.535 1.00 79.31 226 TYR A C 1
ATOM 1768 O O . TYR A 1 226 ? 34.630 11.049 -40.245 1.00 79.31 226 TYR A O 1
ATOM 1776 N N . PHE A 1 227 ? 32.398 11.027 -40.069 1.00 87.31 227 PHE A N 1
ATOM 1777 C CA . PHE A 1 227 ? 32.354 12.145 -39.125 1.00 87.31 227 PHE A CA 1
ATOM 1778 C C . PHE A 1 227 ? 33.020 11.784 -37.787 1.00 87.31 227 PHE A C 1
ATOM 1780 O O . PHE A 1 227 ? 33.846 12.551 -37.278 1.00 87.31 227 PHE A O 1
ATOM 1787 N N . ALA A 1 228 ? 32.702 10.603 -37.247 1.00 88.25 228 ALA A N 1
ATOM 1788 C CA . ALA A 1 228 ? 33.251 10.119 -35.988 1.00 88.25 228 ALA A CA 1
ATOM 1789 C C . ALA A 1 228 ? 34.784 10.010 -36.042 1.00 88.25 228 ALA A C 1
ATOM 1791 O O . ALA A 1 228 ? 35.470 10.477 -35.135 1.00 88.25 228 ALA A O 1
ATOM 1792 N N . GLU A 1 229 ? 35.332 9.464 -37.126 1.00 85.94 229 GLU A N 1
ATOM 1793 C CA . GLU A 1 229 ? 36.771 9.252 -37.271 1.00 85.94 229 GLU A CA 1
ATOM 1794 C C . GLU A 1 229 ? 37.531 10.536 -37.633 1.00 85.94 229 GLU A C 1
ATOM 1796 O O . GLU A 1 229 ? 38.588 10.808 -37.065 1.00 85.94 229 GLU A O 1
ATOM 1801 N N . LYS A 1 230 ? 37.011 11.360 -38.556 1.00 86.81 230 LYS A N 1
ATOM 1802 C CA . LYS A 1 230 ? 37.742 12.535 -39.066 1.00 86.81 230 LYS A CA 1
ATOM 1803 C C . LYS A 1 230 ? 37.563 13.801 -38.241 1.00 86.81 230 LYS A C 1
ATOM 1805 O O . LYS A 1 230 ? 38.462 14.636 -38.250 1.00 86.81 230 LYS A O 1
ATOM 1810 N N . HIS A 1 231 ? 36.437 13.964 -37.550 1.00 87.25 231 HIS A N 1
ATOM 1811 C CA . HIS A 1 231 ? 36.138 15.194 -36.811 1.00 87.25 231 HIS A CA 1
ATOM 1812 C C . HIS A 1 231 ? 36.054 14.955 -35.300 1.00 87.25 231 HIS A C 1
ATOM 1814 O O . HIS A 1 231 ? 36.700 15.673 -34.537 1.00 87.25 231 HIS A O 1
ATOM 1820 N N . TYR A 1 232 ? 35.314 13.937 -34.850 1.00 91.94 232 TYR A N 1
ATOM 1821 C CA . TYR A 1 232 ? 35.055 13.719 -33.421 1.00 91.94 232 TYR A CA 1
ATOM 1822 C C . TYR A 1 232 ? 36.244 13.102 -32.663 1.00 91.94 232 TYR A C 1
ATOM 1824 O O . TYR A 1 232 ? 36.693 13.652 -31.656 1.00 91.94 232 TYR A O 1
ATOM 1832 N N . ALA A 1 233 ? 36.807 11.997 -33.160 1.00 91.88 233 ALA A N 1
ATOM 1833 C CA . ALA A 1 233 ? 37.947 11.320 -32.545 1.00 91.88 233 ALA A CA 1
ATOM 1834 C C . ALA A 1 233 ? 39.179 12.236 -32.378 1.00 91.88 233 ALA A C 1
ATOM 1836 O O . ALA A 1 233 ? 39.671 12.351 -31.250 1.00 91.88 233 ALA A O 1
ATOM 1837 N N . PRO A 1 234 ? 39.673 12.951 -33.415 1.00 92.31 234 PRO A N 1
ATOM 1838 C CA . PRO A 1 234 ? 40.832 13.829 -33.257 1.00 92.31 234 PRO A CA 1
ATOM 1839 C C . PRO A 1 234 ? 40.554 15.018 -32.332 1.00 92.31 234 PRO A C 1
ATOM 1841 O O . PRO A 1 234 ? 41.480 15.503 -31.681 1.00 92.31 234 PRO A O 1
ATOM 1844 N N . LEU A 1 235 ? 39.300 15.475 -32.220 1.00 92.50 235 LEU A N 1
ATOM 1845 C CA . LEU A 1 235 ? 38.915 16.500 -31.250 1.00 92.50 235 LEU A CA 1
ATOM 1846 C C . LEU A 1 235 ? 39.049 15.984 -29.809 1.00 92.50 235 LEU A C 1
ATOM 1848 O O . LEU A 1 235 ? 39.635 16.683 -28.983 1.00 92.50 235 LEU A O 1
ATOM 1852 N N . LEU A 1 236 ? 38.571 14.769 -29.518 1.00 92.88 236 LEU A N 1
ATOM 1853 C CA . LEU A 1 236 ? 38.678 14.134 -28.195 1.00 92.88 236 LEU A CA 1
ATOM 1854 C C . LEU A 1 236 ? 40.095 13.674 -27.834 1.00 92.88 236 LEU A C 1
ATOM 1856 O O . LEU A 1 236 ? 40.438 13.590 -26.657 1.00 92.88 236 LEU A O 1
ATOM 1860 N N . LEU A 1 237 ? 40.929 13.355 -28.823 1.00 93.19 237 LEU A N 1
ATOM 1861 C CA . LEU A 1 237 ? 42.307 12.917 -28.596 1.00 93.19 237 LEU A CA 1
ATOM 1862 C C . LEU A 1 237 ? 43.214 14.056 -28.105 1.00 93.19 237 LEU A C 1
ATOM 1864 O O . LEU A 1 237 ? 44.172 13.780 -27.378 1.00 93.19 237 LEU A O 1
ATOM 1868 N N . LYS A 1 238 ? 42.899 15.320 -28.434 1.00 94.81 238 LYS A N 1
ATOM 1869 C CA . LYS A 1 238 ? 43.652 16.493 -27.963 1.00 94.81 238 LYS A CA 1
ATOM 1870 C C . LYS A 1 238 ? 43.647 16.569 -26.424 1.00 94.81 238 LYS A C 1
ATOM 1872 O O . LYS A 1 238 ? 42.578 16.514 -25.814 1.00 94.81 238 LYS A O 1
ATOM 1877 N N . PRO A 1 239 ? 44.813 16.757 -25.775 1.00 94.38 239 PRO A N 1
ATOM 1878 C CA . PRO A 1 239 ? 44.914 16.741 -24.313 1.00 94.38 239 PRO A CA 1
ATOM 1879 C C . PRO A 1 239 ? 44.131 17.883 -23.651 1.00 94.38 239 PRO A C 1
ATOM 1881 O O . PRO A 1 239 ? 43.550 17.687 -22.588 1.00 94.38 239 PRO A O 1
ATOM 1884 N N . THR A 1 240 ? 44.040 19.046 -24.302 1.00 94.00 240 THR A N 1
ATOM 1885 C CA . THR A 1 240 ? 43.232 20.182 -23.833 1.00 94.00 240 THR A CA 1
ATOM 1886 C C . THR A 1 240 ? 41.745 19.835 -23.780 1.00 94.00 240 THR A C 1
ATOM 1888 O O . THR A 1 240 ? 41.103 20.067 -22.759 1.00 94.00 240 THR A O 1
ATOM 1891 N N . THR A 1 241 ? 41.209 19.202 -24.830 1.00 94.38 241 THR A N 1
ATOM 1892 C CA . THR A 1 241 ? 39.816 18.739 -24.868 1.00 94.38 241 THR A CA 1
ATOM 1893 C C . THR A 1 241 ? 39.535 17.726 -23.763 1.00 94.38 241 THR A C 1
ATOM 1895 O O . THR A 1 241 ? 38.521 17.842 -23.085 1.00 94.38 241 THR A O 1
ATOM 1898 N N . LYS A 1 242 ? 40.439 16.764 -23.526 1.00 95.19 242 LYS A N 1
ATOM 1899 C CA . LYS A 1 242 ? 40.269 15.763 -22.456 1.00 95.19 242 LYS A CA 1
ATOM 1900 C C . LYS A 1 242 ? 40.150 16.403 -21.076 1.00 95.19 242 LYS A C 1
ATOM 1902 O O . LYS A 1 242 ? 39.280 16.007 -20.303 1.00 95.19 242 LYS A O 1
ATOM 1907 N N . ILE A 1 243 ? 40.985 17.401 -20.778 1.00 96.12 243 ILE A N 1
ATOM 1908 C CA . ILE A 1 243 ? 40.931 18.132 -19.503 1.00 96.12 243 ILE A CA 1
ATOM 1909 C C . ILE A 1 243 ? 39.597 18.872 -19.375 1.00 96.12 243 ILE A C 1
ATOM 1911 O O . ILE A 1 243 ? 38.927 18.735 -18.356 1.00 96.12 243 ILE A O 1
ATOM 1915 N N . VAL A 1 244 ? 39.175 19.589 -20.422 1.00 96.50 244 VAL A N 1
ATOM 1916 C CA . VAL A 1 244 ? 37.894 20.317 -20.431 1.00 96.50 244 VAL A CA 1
ATOM 1917 C C . VAL A 1 244 ? 36.712 19.368 -20.224 1.00 96.50 244 VAL A C 1
ATOM 1919 O O . VAL A 1 244 ? 35.867 19.628 -19.373 1.00 96.50 244 VAL A O 1
ATOM 1922 N N . VAL A 1 245 ? 36.670 18.246 -20.946 1.00 96.75 245 VAL A N 1
ATOM 1923 C CA . VAL A 1 245 ? 35.604 17.239 -20.825 1.00 96.75 245 VAL A CA 1
ATOM 1924 C C . VAL A 1 245 ? 35.585 16.625 -19.425 1.00 96.75 245 VAL A C 1
ATOM 1926 O O . VAL A 1 245 ? 34.520 16.483 -18.831 1.00 96.75 245 VAL A O 1
ATOM 1929 N N . THR A 1 246 ? 36.752 16.312 -18.860 1.00 95.19 246 THR A N 1
ATOM 1930 C CA . THR A 1 246 ? 36.843 15.742 -17.509 1.00 95.19 246 THR A CA 1
ATOM 1931 C C . THR A 1 246 ? 36.353 16.733 -16.455 1.00 95.19 246 THR A C 1
ATOM 1933 O O . THR A 1 246 ? 35.556 16.361 -15.600 1.00 95.19 246 THR A O 1
ATOM 1936 N N . LEU A 1 247 ? 36.766 18.003 -16.537 1.00 97.06 247 LEU A N 1
ATOM 1937 C CA . LEU A 1 247 ? 36.293 19.051 -15.628 1.00 97.06 247 LEU A CA 1
ATOM 1938 C C . LEU A 1 247 ? 34.784 19.289 -15.762 1.00 97.06 247 LEU A C 1
ATOM 1940 O O . LEU A 1 247 ? 34.108 19.455 -14.749 1.00 97.06 247 LEU A O 1
ATOM 1944 N N . LEU A 1 248 ? 34.246 19.250 -16.985 1.00 97.44 248 LEU A N 1
ATOM 1945 C CA . LEU A 1 248 ? 32.808 19.360 -17.234 1.00 97.44 248 LEU A CA 1
ATOM 1946 C C . LEU A 1 248 ? 32.033 18.220 -16.559 1.00 97.44 248 LEU A C 1
ATOM 1948 O O . LEU A 1 248 ? 31.062 18.483 -15.852 1.00 97.44 248 LEU A O 1
ATOM 1952 N N . PHE A 1 249 ? 32.469 16.967 -16.728 1.00 98.00 249 PHE A N 1
ATOM 1953 C CA . PHE A 1 249 ? 31.827 15.819 -16.079 1.00 98.00 249 PHE A CA 1
ATOM 1954 C C . PHE A 1 249 ? 31.987 15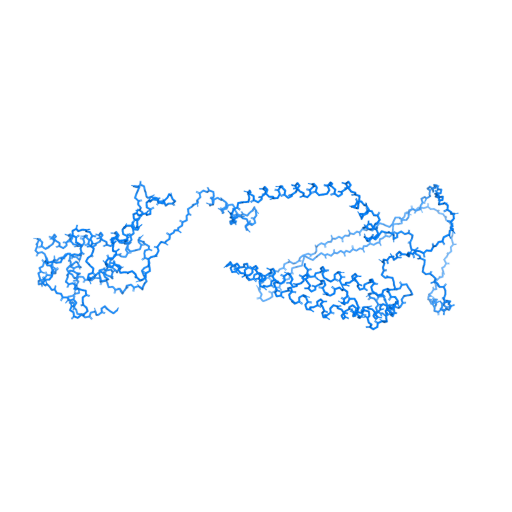.834 -14.558 1.00 98.00 249 PHE A C 1
ATOM 1956 O O . PHE A 1 249 ? 31.074 15.413 -13.856 1.00 98.00 249 PHE A O 1
ATOM 1963 N N . LEU A 1 250 ? 33.097 16.359 -14.036 1.00 97.81 250 LEU A N 1
ATOM 1964 C CA . LEU A 1 250 ? 33.302 16.520 -12.595 1.00 97.81 250 LEU A CA 1
ATOM 1965 C C . LEU A 1 250 ? 32.363 17.595 -12.022 1.00 97.81 250 LEU A C 1
ATOM 1967 O O . LEU A 1 250 ? 31.762 17.391 -10.968 1.00 97.81 250 LEU A O 1
ATOM 1971 N N . GLY A 1 251 ? 32.148 18.691 -12.756 1.00 98.00 251 GLY A N 1
ATOM 1972 C CA . GLY A 1 251 ? 31.126 19.688 -12.433 1.00 98.00 251 GLY A CA 1
ATOM 1973 C C . GLY A 1 251 ? 29.709 19.109 -12.473 1.00 98.00 251 GLY A C 1
ATOM 1974 O O . GLY A 1 251 ? 28.938 19.307 -11.535 1.00 98.00 251 GLY A O 1
ATOM 1975 N N . LEU A 1 252 ? 29.382 18.331 -13.510 1.00 97.94 252 LEU A N 1
ATOM 1976 C CA . LEU A 1 252 ? 28.086 17.655 -13.633 1.00 97.94 252 LEU A CA 1
ATOM 1977 C C . LEU A 1 252 ? 27.868 16.636 -12.506 1.00 97.94 252 LEU A C 1
ATOM 1979 O O . LEU A 1 252 ? 26.768 16.563 -11.959 1.00 97.94 252 LEU A O 1
ATOM 1983 N N . LEU A 1 253 ? 28.910 15.902 -12.105 1.00 97.88 253 LEU A N 1
ATOM 1984 C CA . LEU A 1 253 ? 28.884 15.011 -10.944 1.00 97.88 253 LEU A CA 1
ATOM 1985 C C . LEU A 1 253 ? 28.608 15.803 -9.664 1.00 97.88 253 LEU A C 1
ATOM 1987 O O . LEU A 1 253 ? 27.721 15.418 -8.909 1.00 97.88 253 LEU A O 1
ATOM 1991 N N . GLY A 1 254 ? 29.293 16.929 -9.445 1.00 97.88 254 GLY A N 1
ATOM 1992 C CA . GLY A 1 254 ? 29.055 17.798 -8.288 1.00 97.88 254 GLY A CA 1
ATOM 1993 C C . GLY A 1 254 ? 27.610 18.301 -8.210 1.00 97.88 254 GLY A C 1
ATOM 1994 O O . GLY A 1 254 ? 26.982 18.210 -7.156 1.00 97.88 254 GLY A O 1
ATOM 1995 N N . ILE A 1 255 ? 27.052 18.753 -9.339 1.00 97.38 255 ILE A N 1
ATOM 1996 C CA . ILE A 1 255 ? 25.644 19.169 -9.440 1.00 97.38 255 ILE A CA 1
ATOM 1997 C C . ILE A 1 255 ? 24.708 17.988 -9.168 1.00 97.38 255 ILE A C 1
ATOM 1999 O O . ILE A 1 255 ? 23.735 18.137 -8.434 1.00 97.38 255 ILE A O 1
ATOM 2003 N N . SER A 1 256 ? 25.005 16.812 -9.719 1.00 97.69 256 SER A N 1
ATOM 2004 C CA . SER A 1 256 ? 24.194 15.608 -9.511 1.00 97.69 256 SER A CA 1
ATOM 2005 C C . SER A 1 256 ? 24.204 15.186 -8.043 1.00 97.69 256 SER A C 1
ATOM 2007 O O . SER A 1 256 ? 23.148 14.903 -7.488 1.00 97.69 256 SER A O 1
ATOM 2009 N N . LEU A 1 257 ? 25.366 15.221 -7.385 1.00 97.44 257 LEU A N 1
ATOM 2010 C CA . LEU A 1 257 ? 25.513 14.897 -5.968 1.00 97.44 257 LEU A CA 1
ATOM 2011 C C . LEU A 1 257 ? 24.738 15.890 -5.094 1.00 97.44 257 LEU A C 1
ATOM 2013 O O . LEU A 1 257 ? 24.009 15.478 -4.195 1.00 97.44 257 LEU A O 1
ATOM 2017 N N . TYR A 1 258 ? 24.796 17.184 -5.408 1.00 97.38 258 TYR A N 1
ATOM 2018 C CA . TYR A 1 258 ? 23.939 18.176 -4.759 1.00 97.38 258 TYR A CA 1
ATOM 2019 C C . TYR A 1 258 ? 22.445 17.887 -4.997 1.00 97.38 258 TYR A C 1
ATOM 2021 O O . TYR A 1 258 ? 21.651 17.897 -4.055 1.00 97.38 258 TYR A O 1
ATOM 2029 N N . GLY A 1 259 ? 22.069 17.524 -6.226 1.00 96.88 259 GLY A N 1
ATOM 2030 C CA . GLY A 1 259 ? 20.715 17.094 -6.578 1.00 96.88 259 GLY A CA 1
ATOM 2031 C C . GLY A 1 259 ? 20.234 15.909 -5.737 1.00 96.88 259 GLY A C 1
ATOM 2032 O O . GLY A 1 259 ? 19.108 15.938 -5.245 1.00 96.88 259 GLY A O 1
ATOM 2033 N N . THR A 1 260 ? 21.102 14.924 -5.465 1.00 96.25 260 THR A N 1
ATOM 2034 C CA . THR A 1 260 ? 20.754 13.790 -4.588 1.00 96.25 260 THR A CA 1
ATOM 2035 C C . THR A 1 260 ? 20.462 14.206 -3.148 1.00 96.25 260 THR A C 1
ATOM 2037 O O . THR A 1 260 ? 19.649 13.564 -2.501 1.00 96.25 260 THR A O 1
ATOM 2040 N N . THR A 1 261 ? 21.044 15.304 -2.650 1.00 95.12 261 THR A N 1
ATOM 2041 C CA . THR A 1 261 ? 20.723 15.818 -1.301 1.00 95.12 261 THR A CA 1
ATOM 2042 C C . THR A 1 261 ? 19.401 16.583 -1.237 1.00 95.12 261 THR A C 1
ATOM 2044 O O . THR A 1 261 ? 18.872 16.804 -0.152 1.00 95.12 261 THR A O 1
ATOM 2047 N N . THR A 1 262 ? 18.863 16.990 -2.390 1.00 95.50 262 THR A N 1
ATOM 2048 C CA . THR A 1 262 ? 17.627 17.785 -2.487 1.00 95.50 262 THR A CA 1
ATOM 2049 C C . THR A 1 262 ? 16.414 16.928 -2.866 1.00 95.50 262 THR A C 1
ATOM 2051 O O . THR A 1 262 ? 15.288 17.428 -2.888 1.00 95.50 262 THR A O 1
ATOM 2054 N N . VAL A 1 263 ? 16.615 15.638 -3.165 1.00 94.31 263 VAL A N 1
ATOM 2055 C CA . VAL A 1 263 ? 15.515 14.727 -3.490 1.00 94.31 263 VAL A CA 1
ATOM 2056 C C . VAL A 1 263 ? 14.607 14.567 -2.269 1.00 94.31 263 VAL A C 1
ATOM 2058 O O . VAL A 1 263 ? 15.074 14.331 -1.157 1.00 94.31 263 VAL A O 1
ATOM 2061 N N . ARG A 1 264 ? 13.303 14.766 -2.465 1.00 90.94 264 ARG A N 1
ATOM 2062 C CA . ARG A 1 264 ? 12.293 14.580 -1.420 1.00 90.94 264 ARG A CA 1
ATOM 2063 C C . ARG A 1 264 ? 11.666 13.207 -1.591 1.00 90.94 264 ARG A C 1
ATOM 2065 O O . ARG A 1 264 ? 11.333 12.831 -2.712 1.00 90.94 264 ARG A O 1
ATOM 2072 N N . ASP A 1 265 ? 11.490 12.501 -0.483 1.00 90.12 265 ASP A N 1
ATOM 2073 C CA . ASP A 1 265 ? 10.782 11.228 -0.474 1.00 90.12 265 ASP A CA 1
ATOM 2074 C C . ASP A 1 265 ? 9.275 11.469 -0.555 1.00 90.12 265 ASP A C 1
ATOM 2076 O O . ASP A 1 265 ? 8.720 12.270 0.199 1.00 90.12 265 ASP A O 1
ATOM 2080 N N . GLY A 1 266 ? 8.612 10.750 -1.454 1.00 86.62 266 GLY A N 1
ATOM 2081 C CA . GLY A 1 266 ? 7.164 10.799 -1.609 1.00 86.62 266 GLY A CA 1
ATOM 2082 C C . GLY A 1 266 ? 6.744 10.786 -3.069 1.00 86.62 266 GLY A C 1
ATOM 2083 O O . GLY A 1 266 ? 7.449 11.279 -3.946 1.00 86.62 266 GLY A O 1
ATOM 2084 N N . LEU A 1 267 ? 5.583 10.192 -3.314 1.00 87.00 267 LEU A N 1
ATOM 2085 C CA . LEU A 1 267 ? 4.849 10.332 -4.561 1.00 87.00 267 LEU A CA 1
ATOM 2086 C C . LEU A 1 267 ? 3.455 10.806 -4.175 1.00 87.00 267 LEU A C 1
ATOM 2088 O O . LEU A 1 267 ? 2.719 10.065 -3.516 1.00 87.00 267 LEU A O 1
ATOM 2092 N N . ASP A 1 268 ? 3.111 12.029 -4.557 1.00 85.38 268 ASP A N 1
ATOM 2093 C CA . ASP A 1 268 ? 1.789 12.564 -4.276 1.00 85.38 268 ASP A CA 1
ATOM 2094 C C . ASP A 1 268 ? 0.784 11.983 -5.273 1.00 85.38 268 ASP A C 1
ATOM 2096 O O . ASP A 1 268 ? 1.063 11.819 -6.463 1.00 85.38 268 ASP A O 1
ATOM 2100 N N . LEU A 1 269 ? -0.430 11.681 -4.806 1.00 85.38 269 LEU A N 1
ATOM 2101 C CA . LEU A 1 269 ? -1.484 11.144 -5.674 1.00 85.38 269 LEU A CA 1
ATOM 2102 C C . LEU A 1 269 ? -1.846 12.122 -6.810 1.00 85.38 269 LEU A C 1
ATOM 2104 O O . LEU A 1 269 ? -2.298 11.699 -7.873 1.00 85.38 269 LEU A O 1
ATOM 2108 N N . THR A 1 270 ? -1.597 13.419 -6.607 1.00 87.06 270 THR A N 1
ATOM 2109 C CA . THR A 1 270 ? -1.770 14.474 -7.614 1.00 87.06 270 THR A CA 1
ATOM 2110 C C . THR A 1 270 ? -0.894 14.288 -8.852 1.00 87.06 270 THR A C 1
ATOM 2112 O O . THR A 1 270 ? -1.261 14.793 -9.906 1.00 87.06 270 THR A O 1
ATOM 2115 N N . ASP A 1 271 ? 0.223 13.557 -8.761 1.00 88.38 271 ASP A N 1
ATOM 2116 C CA . ASP A 1 271 ? 1.134 13.336 -9.896 1.00 88.38 271 ASP A CA 1
ATOM 2117 C C . ASP A 1 271 ? 0.640 12.249 -10.861 1.00 88.38 271 ASP A C 1
ATOM 2119 O O . ASP A 1 271 ? 1.072 12.184 -12.012 1.00 88.38 271 ASP A O 1
ATOM 2123 N N . ILE A 1 272 ? -0.272 11.391 -10.401 1.00 91.50 272 ILE A N 1
ATOM 2124 C CA . ILE A 1 272 ? -0.860 10.312 -11.206 1.00 91.50 272 ILE A CA 1
ATOM 2125 C C . ILE A 1 272 ? -2.057 10.831 -12.009 1.00 91.50 272 ILE A C 1
ATOM 2127 O O . ILE A 1 272 ? -2.345 10.342 -13.103 1.00 91.50 272 ILE A O 1
ATOM 2131 N N . VAL A 1 273 ? -2.771 11.816 -11.463 1.00 93.31 273 VAL A N 1
ATOM 2132 C CA . VAL A 1 273 ? -3.995 12.343 -12.063 1.00 93.31 273 VAL A CA 1
ATOM 2133 C C . VAL A 1 273 ? -3.648 13.398 -13.118 1.00 93.31 273 VAL A C 1
ATOM 2135 O O . VAL A 1 273 ? -2.841 14.289 -12.848 1.00 93.31 273 VAL A O 1
ATOM 2138 N N . PRO A 1 274 ? -4.251 13.344 -14.322 1.00 93.62 274 PRO A N 1
ATOM 2139 C CA . PRO A 1 274 ? -4.015 14.353 -15.345 1.00 93.62 274 PRO A CA 1
ATOM 2140 C C . PRO A 1 274 ? -4.343 15.759 -14.838 1.00 93.62 274 PRO A C 1
ATOM 2142 O O . PRO A 1 274 ? -5.363 15.981 -14.179 1.00 93.62 274 PRO A O 1
ATOM 2145 N N . ARG A 1 275 ? -3.483 16.721 -15.179 1.00 91.75 275 ARG A N 1
ATOM 2146 C CA . ARG A 1 275 ? -3.697 18.137 -14.856 1.00 91.75 275 ARG A CA 1
ATOM 2147 C C . ARG A 1 275 ? -4.939 18.665 -15.578 1.00 91.75 275 ARG A C 1
ATOM 2149 O O . ARG A 1 275 ? -5.307 18.140 -16.624 1.00 91.75 275 ARG A O 1
ATOM 2156 N N . GLU A 1 276 ? -5.549 19.707 -15.014 1.00 93.56 276 GLU A N 1
ATOM 2157 C CA . GLU A 1 276 ? -6.768 20.351 -15.543 1.00 93.56 276 GLU A CA 1
ATOM 2158 C C . GLU A 1 276 ? -8.021 19.454 -15.516 1.00 93.56 276 GLU A C 1
ATOM 2160 O O . GLU A 1 276 ? -8.979 19.667 -16.258 1.00 93.56 276 GLU A O 1
ATOM 2165 N N . THR A 1 277 ? -8.039 18.450 -14.637 1.00 95.31 277 THR A N 1
ATOM 2166 C CA . THR A 1 277 ? -9.220 17.619 -14.374 1.00 95.31 277 THR A CA 1
ATOM 2167 C C . THR A 1 277 ? -9.888 18.018 -13.060 1.00 95.31 277 THR A C 1
ATOM 2169 O O . THR A 1 277 ? -9.240 18.516 -12.137 1.00 95.31 277 THR A O 1
ATOM 2172 N N . ARG A 1 278 ? -11.199 17.771 -12.943 1.00 95.38 278 ARG A N 1
ATOM 2173 C CA . ARG A 1 278 ? -11.953 18.071 -11.710 1.00 95.38 278 ARG A CA 1
ATOM 2174 C C . ARG A 1 278 ? -11.451 17.231 -10.536 1.00 95.38 278 ARG A C 1
ATOM 2176 O O . ARG A 1 278 ? -11.473 17.677 -9.393 1.00 95.38 278 ARG A O 1
ATOM 2183 N N . GLU A 1 279 ? -11.005 16.017 -10.832 1.00 93.62 279 GLU A N 1
ATOM 2184 C CA . GLU A 1 279 ? -10.421 15.067 -9.896 1.00 93.62 279 GLU A CA 1
ATOM 2185 C C . GLU A 1 279 ? -9.094 15.592 -9.347 1.00 93.62 279 GLU A C 1
ATOM 2187 O O . GLU A 1 279 ? -8.873 15.538 -8.138 1.00 93.62 279 GLU A O 1
ATOM 2192 N N . TYR A 1 280 ? -8.241 16.155 -10.211 1.00 94.56 280 TYR A N 1
ATOM 2193 C CA . TYR A 1 280 ? -7.000 16.800 -9.788 1.00 94.56 280 TYR A CA 1
ATOM 2194 C C . TYR A 1 280 ? -7.283 17.958 -8.827 1.00 94.56 280 TYR A C 1
ATOM 2196 O O . TYR A 1 280 ? -6.698 18.004 -7.745 1.00 94.56 280 TYR A O 1
ATOM 2204 N N . ASP A 1 281 ? -8.218 18.848 -9.175 1.00 94.81 281 ASP A N 1
ATOM 2205 C CA . ASP A 1 281 ? -8.571 19.997 -8.332 1.00 94.81 281 ASP A CA 1
ATOM 2206 C C . ASP A 1 281 ? -9.130 19.558 -6.971 1.00 94.81 281 ASP A C 1
ATOM 2208 O O . ASP A 1 281 ? -8.783 20.130 -5.934 1.00 94.81 281 ASP A O 1
ATOM 2212 N N . PHE A 1 282 ? -9.958 18.508 -6.958 1.00 94.62 282 PHE A N 1
ATOM 2213 C CA . PHE A 1 282 ? -10.488 17.923 -5.729 1.00 94.62 282 PHE A CA 1
ATOM 2214 C C . PHE A 1 282 ? -9.377 17.353 -4.840 1.00 94.62 282 PHE A C 1
ATOM 2216 O O . PHE A 1 282 ? -9.309 17.687 -3.657 1.00 94.62 282 PHE A O 1
ATOM 2223 N N . ILE A 1 283 ? -8.486 16.531 -5.399 1.00 93.38 283 ILE A N 1
ATOM 2224 C CA . ILE A 1 283 ? -7.394 15.900 -4.647 1.00 93.38 283 ILE A CA 1
ATOM 2225 C C . ILE A 1 283 ? -6.413 16.964 -4.146 1.00 93.38 283 ILE A C 1
ATOM 2227 O O . ILE A 1 283 ? -6.010 16.936 -2.983 1.00 93.38 283 ILE A O 1
ATOM 2231 N N . ALA A 1 284 ? -6.078 17.951 -4.978 1.00 93.19 284 ALA A N 1
ATOM 2232 C CA . ALA A 1 284 ? -5.225 19.066 -4.586 1.00 93.19 284 ALA A CA 1
ATOM 2233 C C . ALA A 1 284 ? -5.837 19.866 -3.422 1.00 93.19 284 ALA A C 1
ATOM 2235 O O . ALA A 1 284 ? -5.132 20.209 -2.470 1.00 93.19 284 ALA A O 1
ATOM 2236 N N . ALA A 1 285 ? -7.149 20.125 -3.452 1.00 93.56 285 ALA A N 1
ATOM 2237 C CA . ALA A 1 285 ? -7.852 20.762 -2.341 1.00 93.56 285 ALA A CA 1
ATOM 2238 C C . ALA A 1 285 ? -7.873 19.872 -1.085 1.00 93.56 285 ALA A C 1
ATOM 2240 O O . ALA A 1 285 ? -7.624 20.365 0.016 1.00 93.56 285 ALA A O 1
ATOM 2241 N N . GLN A 1 286 ? -8.104 18.565 -1.236 1.00 93.56 286 GLN A N 1
ATOM 2242 C CA . GLN A 1 286 ? -8.098 17.608 -0.131 1.00 93.56 286 GLN A CA 1
ATOM 2243 C C . GLN A 1 286 ? -6.737 17.568 0.577 1.00 93.56 286 GLN A C 1
ATOM 2245 O O . GLN A 1 286 ? -6.688 17.745 1.789 1.00 93.56 286 GLN A O 1
ATOM 2250 N N . PHE A 1 287 ? -5.627 17.419 -0.151 1.00 91.06 287 PHE A N 1
ATOM 2251 C CA . PHE A 1 287 ? -4.288 17.403 0.454 1.00 91.06 287 PHE A CA 1
ATOM 2252 C C . PHE A 1 287 ? -3.906 18.743 1.089 1.00 91.06 287 PHE A C 1
ATOM 2254 O O . PHE A 1 287 ? -3.239 18.768 2.123 1.00 91.06 287 PHE A O 1
ATOM 2261 N N . LYS A 1 288 ? -4.335 19.860 0.491 1.00 92.00 288 LYS A N 1
ATOM 2262 C CA . LYS A 1 288 ? -3.998 21.202 0.977 1.00 92.00 288 LYS A CA 1
ATOM 2263 C C . LYS A 1 288 ? -4.765 21.598 2.238 1.00 92.00 288 LYS A C 1
ATOM 2265 O O . LYS A 1 288 ? -4.190 22.254 3.103 1.00 92.00 288 LYS A O 1
ATOM 2270 N N . TYR A 1 289 ? -6.051 21.257 2.322 1.00 94.62 289 TYR A N 1
ATOM 2271 C CA . TYR A 1 289 ? -6.938 21.728 3.393 1.00 94.62 289 TYR A CA 1
ATOM 2272 C C . TYR A 1 289 ? -7.332 20.634 4.394 1.00 94.62 289 TYR A C 1
ATOM 2274 O O . TYR A 1 289 ? -7.589 20.943 5.554 1.00 94.62 289 TYR A O 1
ATOM 2282 N N . PHE A 1 290 ? -7.359 19.368 3.978 1.00 94.38 290 PHE A N 1
ATOM 2283 C CA . PHE A 1 290 ? -7.883 18.238 4.751 1.00 94.38 290 PHE A CA 1
ATOM 2284 C C . PHE A 1 290 ? -6.848 17.116 4.887 1.00 94.38 290 PHE A C 1
ATOM 2286 O O . PHE A 1 290 ? -7.095 15.964 4.537 1.00 94.38 290 PHE A O 1
ATOM 2293 N N . SER A 1 291 ? -5.676 17.438 5.435 1.00 90.25 291 SER A N 1
ATOM 2294 C CA . SER A 1 291 ? -4.579 16.485 5.648 1.00 90.25 291 SER A CA 1
ATOM 2295 C C . SER A 1 291 ? -4.791 15.575 6.874 1.00 90.25 291 SER A C 1
ATOM 2297 O O . SER A 1 291 ? -3.868 15.382 7.669 1.00 90.25 291 SER A O 1
ATOM 2299 N N . PHE A 1 292 ? -6.006 15.061 7.077 1.00 92.38 292 PHE A N 1
ATOM 2300 C CA . PHE A 1 292 ? -6.324 14.119 8.151 1.00 92.38 292 PHE A CA 1
ATOM 2301 C C . PHE A 1 292 ? -6.542 12.715 7.585 1.00 92.38 292 PHE A C 1
ATOM 2303 O O . PHE A 1 292 ? -7.051 12.540 6.480 1.00 92.38 292 PHE A O 1
ATOM 2310 N N . TYR A 1 293 ? -6.157 11.708 8.365 1.00 92.56 293 TYR A N 1
ATOM 2311 C CA . TYR A 1 293 ? -6.282 10.304 7.996 1.00 92.56 293 TYR A CA 1
ATOM 2312 C C . TYR A 1 293 ? -6.919 9.533 9.144 1.00 92.56 293 TYR A C 1
ATOM 2314 O O . TYR A 1 293 ? -6.582 9.747 10.309 1.00 92.56 293 TYR A O 1
ATOM 2322 N N . ASN A 1 294 ? -7.817 8.610 8.806 1.00 92.44 294 ASN A N 1
ATOM 2323 C CA . ASN A 1 294 ? -8.411 7.712 9.786 1.00 92.44 294 ASN A CA 1
ATOM 2324 C C . ASN A 1 294 ? -7.419 6.591 10.112 1.00 92.44 294 ASN A C 1
ATOM 2326 O O . ASN A 1 294 ? -6.880 5.943 9.214 1.00 92.44 294 ASN A O 1
ATOM 2330 N N . MET A 1 295 ? -7.205 6.347 11.401 1.00 93.00 295 MET A N 1
ATOM 2331 C CA . MET A 1 295 ? -6.363 5.269 11.909 1.00 93.00 295 MET A CA 1
ATOM 2332 C C . MET A 1 295 ? -7.176 4.422 12.882 1.00 93.00 295 MET A C 1
ATOM 2334 O O . MET A 1 295 ? -7.832 4.956 13.772 1.00 93.00 295 MET A O 1
ATOM 2338 N N . TYR A 1 296 ? -7.077 3.101 12.748 1.00 93.44 296 TYR A N 1
ATOM 2339 C CA . TYR A 1 296 ? -7.692 2.146 13.663 1.00 93.44 296 TYR A CA 1
ATOM 2340 C C . TYR A 1 296 ? -6.602 1.287 14.289 1.00 93.44 296 TYR A C 1
ATOM 2342 O O . TYR A 1 296 ? -5.854 0.604 13.590 1.00 93.44 296 TYR A O 1
ATOM 2350 N N . ILE A 1 297 ? -6.506 1.329 15.614 1.00 92.56 297 ILE A N 1
ATOM 2351 C CA . ILE A 1 297 ? -5.562 0.508 16.368 1.00 92.56 297 ILE A CA 1
ATOM 2352 C C . ILE A 1 297 ? -6.304 -0.739 16.823 1.00 92.56 297 ILE A C 1
ATOM 2354 O O . ILE A 1 297 ? -7.304 -0.652 17.532 1.00 92.56 297 ILE A O 1
ATOM 2358 N N . VAL A 1 298 ? -5.812 -1.900 16.399 1.00 93.00 298 VAL A N 1
ATOM 2359 C CA . VAL A 1 298 ? -6.468 -3.186 16.643 1.00 93.00 298 VAL A CA 1
ATOM 2360 C C . VAL A 1 298 ? -5.588 -4.046 17.539 1.00 93.00 298 VAL A C 1
ATOM 2362 O O . VAL A 1 298 ? -4.422 -4.296 17.230 1.00 93.00 298 VAL A O 1
ATOM 2365 N N . THR A 1 299 ? -6.157 -4.526 18.641 1.00 92.69 299 THR A N 1
ATOM 2366 C CA . THR A 1 299 ? -5.542 -5.532 19.511 1.00 92.69 299 THR A CA 1
ATOM 2367 C C . THR A 1 299 ? -5.894 -6.936 19.013 1.00 92.69 299 THR A C 1
ATOM 2369 O O . THR A 1 299 ? -7.003 -7.184 18.541 1.00 92.69 299 THR A O 1
ATOM 2372 N N . LYS A 1 300 ? -4.941 -7.873 19.071 1.00 89.88 300 LYS A N 1
ATOM 2373 C CA . LYS A 1 300 ? -5.130 -9.255 18.590 1.00 89.88 300 LYS A CA 1
ATOM 2374 C C . LYS A 1 300 ? -5.636 -10.180 19.704 1.00 89.88 300 LYS A C 1
ATOM 2376 O O . LYS A 1 300 ? -5.589 -9.833 20.880 1.00 89.88 300 LYS A O 1
ATOM 2381 N N . GLN A 1 301 ? -6.123 -11.364 19.328 1.00 73.19 301 GLN A N 1
ATOM 2382 C CA . GLN A 1 301 ? -6.717 -12.351 20.246 1.00 73.19 301 GLN A CA 1
ATOM 2383 C C . GLN A 1 301 ? -5.748 -12.941 21.280 1.00 73.19 301 GLN A C 1
ATOM 2385 O O . GLN A 1 301 ? -6.201 -13.466 22.286 1.00 73.19 301 GLN A O 1
ATOM 2390 N N . GLU A 1 302 ? -4.436 -12.824 21.084 1.00 77.50 302 GLU A N 1
ATOM 2391 C CA . GLU A 1 302 ? -3.423 -13.363 22.010 1.00 77.50 302 GLU A CA 1
ATOM 2392 C C . GLU A 1 302 ? -3.355 -12.618 23.361 1.00 77.50 302 GLU A C 1
ATOM 2394 O O . GLU A 1 302 ? -2.545 -12.959 24.217 1.00 77.50 302 GLU A O 1
ATOM 2399 N N . THR A 1 303 ? -4.183 -11.587 23.563 1.00 83.75 303 THR A N 1
ATOM 2400 C CA . THR A 1 303 ? -4.213 -10.792 24.797 1.00 83.75 303 THR A CA 1
ATOM 2401 C C . THR A 1 303 ? -5.323 -11.266 25.731 1.00 83.75 303 THR A C 1
ATOM 2403 O O . THR A 1 303 ? -6.481 -11.375 25.332 1.00 83.75 303 THR A O 1
ATOM 2406 N N . ASP A 1 304 ? -4.986 -11.473 27.001 1.00 91.94 304 ASP A N 1
ATOM 2407 C CA . ASP A 1 304 ? -5.948 -11.745 28.071 1.00 91.94 304 ASP A CA 1
ATOM 2408 C C . ASP A 1 304 ? -6.698 -10.457 28.468 1.00 91.94 304 ASP A C 1
ATOM 2410 O O . ASP A 1 304 ? -6.317 -9.758 29.407 1.00 91.94 304 ASP A O 1
ATOM 2414 N N . TYR A 1 305 ? -7.742 -10.103 27.707 1.00 92.31 305 TYR A N 1
ATOM 2415 C CA . TYR A 1 305 ? -8.538 -8.882 27.910 1.00 92.31 305 TYR A CA 1
ATOM 2416 C C . TYR A 1 305 ? -9.082 -8.712 29.341 1.00 92.31 305 TYR A C 1
ATOM 2418 O O . TYR A 1 305 ? -8.949 -7.602 29.866 1.00 92.31 305 TYR A O 1
ATOM 2426 N N . PRO A 1 306 ? -9.640 -9.753 30.000 1.00 93.19 306 PRO A N 1
ATOM 2427 C CA . PRO A 1 306 ? -10.107 -9.655 31.382 1.00 93.19 306 PRO A CA 1
ATOM 2428 C C . PRO A 1 306 ? -9.058 -9.111 32.358 1.00 93.19 306 PRO A C 1
ATOM 2430 O O . PRO A 1 306 ? -9.389 -8.270 33.193 1.00 93.19 306 PRO A O 1
ATOM 2433 N N . ASN A 1 307 ? -7.798 -9.537 32.241 1.00 92.75 307 ASN A N 1
ATOM 2434 C CA . ASN A 1 307 ? -6.728 -9.128 33.158 1.00 92.75 307 ASN A CA 1
ATOM 2435 C C . ASN A 1 307 ? -5.901 -7.934 32.632 1.00 92.75 307 ASN A C 1
ATOM 2437 O O . ASN A 1 307 ? -5.308 -7.183 33.411 1.00 92.75 307 ASN A O 1
ATOM 2441 N N . ALA A 1 308 ? -5.896 -7.699 31.318 1.00 92.81 308 ALA A N 1
ATOM 2442 C CA . ALA A 1 308 ? -5.122 -6.647 30.655 1.00 92.81 308 ALA A CA 1
ATOM 2443 C C . ALA A 1 308 ? -5.847 -5.289 30.535 1.00 92.81 308 ALA A C 1
ATOM 2445 O O . ALA A 1 308 ? -5.360 -4.400 29.837 1.00 92.81 308 ALA A O 1
ATOM 2446 N N . GLN A 1 309 ? -6.979 -5.081 31.218 1.00 93.19 309 GLN A N 1
ATOM 2447 C CA . GLN A 1 309 ? -7.765 -3.834 31.136 1.00 93.19 309 GLN A CA 1
ATOM 2448 C C . GLN A 1 309 ? -6.918 -2.575 31.399 1.00 93.19 309 GLN A C 1
ATOM 2450 O O . GLN A 1 309 ? -6.972 -1.603 30.647 1.00 93.19 309 GLN A O 1
ATOM 2455 N N . HIS A 1 310 ? -6.062 -2.613 32.423 1.00 92.81 310 HIS A N 1
ATOM 2456 C CA . HIS A 1 310 ? -5.163 -1.509 32.766 1.00 92.81 310 HIS A CA 1
ATOM 2457 C C . HIS A 1 310 ? -4.165 -1.172 31.642 1.00 92.81 310 HIS A C 1
ATOM 2459 O O . HIS A 1 310 ? -3.865 0.002 31.419 1.00 92.81 310 HIS A O 1
ATOM 2465 N N . LEU A 1 311 ? -3.688 -2.178 30.897 1.00 93.75 311 LEU A N 1
ATOM 2466 C CA . LEU A 1 311 ? -2.798 -1.984 29.748 1.00 93.75 311 LEU A CA 1
ATOM 2467 C C . LEU A 1 311 ? -3.528 -1.302 28.591 1.00 93.75 311 LEU A C 1
ATOM 2469 O O . LEU A 1 311 ? -2.931 -0.469 27.916 1.00 93.75 311 LEU A O 1
ATOM 2473 N N . LEU A 1 312 ? -4.815 -1.602 28.389 1.00 93.56 312 LEU A N 1
ATOM 2474 C CA . LEU A 1 312 ? -5.638 -0.949 27.366 1.00 93.56 312 LEU A CA 1
ATOM 2475 C C . LEU A 1 312 ? -5.838 0.537 27.677 1.00 93.56 312 LEU A C 1
ATOM 2477 O O . LEU A 1 312 ? -5.620 1.378 26.805 1.00 93.56 312 LEU A O 1
ATOM 2481 N N . TYR A 1 313 ? -6.162 0.876 28.928 1.00 93.50 313 TYR A N 1
ATOM 2482 C CA . TYR A 1 313 ? -6.235 2.275 29.363 1.00 93.50 313 TYR A CA 1
ATOM 2483 C C . TYR A 1 313 ? -4.880 2.983 29.252 1.00 93.50 313 TYR A C 1
ATOM 2485 O O . TYR A 1 313 ? -4.813 4.125 28.796 1.00 93.50 313 TYR A O 1
ATOM 2493 N N . TYR A 1 314 ? -3.785 2.314 29.625 1.00 94.44 314 TYR A N 1
ATOM 2494 C CA . TYR A 1 314 ? -2.437 2.866 29.491 1.00 94.44 314 TYR A CA 1
ATOM 2495 C C . TYR A 1 314 ? -2.060 3.130 28.027 1.00 94.44 314 TYR A C 1
ATOM 2497 O O . TYR A 1 314 ? -1.527 4.195 27.708 1.00 94.44 314 TYR A O 1
ATOM 2505 N N . LEU A 1 315 ? -2.372 2.193 27.130 1.00 93.75 315 LEU A N 1
ATOM 2506 C CA . LEU A 1 315 ? -2.155 2.320 25.693 1.00 93.75 315 LEU A CA 1
ATOM 2507 C C . LEU A 1 315 ? -2.961 3.493 25.124 1.00 93.75 315 LEU A C 1
ATOM 2509 O O . LEU A 1 315 ? -2.380 4.370 24.487 1.00 93.75 315 LEU A O 1
ATOM 2513 N N . HIS A 1 316 ? -4.261 3.571 25.429 1.00 94.25 316 HIS A N 1
ATOM 2514 C CA . HIS A 1 316 ? -5.131 4.677 25.007 1.00 94.25 316 HIS A CA 1
ATOM 2515 C C . HIS A 1 316 ? -4.619 6.034 25.508 1.00 94.25 316 HIS A C 1
ATOM 2517 O O . HIS A 1 316 ? -4.471 6.974 24.730 1.00 94.25 316 HIS A O 1
ATOM 2523 N N . LYS A 1 317 ? -4.220 6.118 26.781 1.00 93.50 317 LYS A N 1
ATOM 2524 C CA . LYS A 1 317 ? -3.650 7.336 27.370 1.00 93.50 317 LYS A CA 1
ATOM 2525 C C . LYS A 1 317 ? -2.309 7.728 26.747 1.00 93.50 317 LYS A C 1
ATOM 2527 O O . LYS A 1 317 ? -2.026 8.918 26.617 1.00 93.50 317 LYS A O 1
ATOM 2532 N N . SER A 1 318 ? -1.485 6.760 26.348 1.00 94.56 318 SER A N 1
ATOM 2533 C CA . SER A 1 318 ? -0.173 7.021 25.739 1.00 94.56 318 SER A CA 1
ATOM 2534 C C . SER A 1 318 ? -0.283 7.721 24.384 1.00 94.56 318 SER A C 1
ATOM 2536 O O . SER A 1 318 ? 0.599 8.505 24.028 1.00 94.56 318 SER A O 1
ATOM 2538 N N . PHE A 1 319 ? -1.397 7.535 23.668 1.00 93.00 319 PHE A N 1
ATOM 2539 C CA . PHE A 1 319 ? -1.663 8.243 22.415 1.00 93.00 319 PHE A CA 1
ATOM 2540 C C . PHE A 1 319 ? -1.826 9.750 22.587 1.00 93.00 319 PHE A C 1
ATOM 2542 O O . PHE A 1 319 ? -1.585 10.494 21.641 1.00 93.00 319 PHE A O 1
ATOM 2549 N N . ARG A 1 320 ? -2.097 10.235 23.805 1.00 91.81 320 ARG A N 1
ATOM 2550 C CA . ARG A 1 320 ? -2.082 11.675 24.086 1.00 91.81 320 ARG A CA 1
ATOM 2551 C C . ARG A 1 320 ? -0.746 12.338 23.744 1.00 91.81 320 ARG A C 1
ATOM 2553 O O . ARG A 1 320 ? -0.713 13.523 23.436 1.00 91.81 320 ARG A O 1
ATOM 2560 N N . ASN A 1 321 ? 0.352 11.585 23.821 1.00 92.38 321 ASN A N 1
ATOM 2561 C CA . ASN A 1 321 ? 1.698 12.106 23.586 1.00 92.38 321 ASN A CA 1
ATOM 2562 C C . ASN A 1 321 ? 2.033 12.234 22.090 1.00 92.38 321 ASN A C 1
ATOM 2564 O O . ASN A 1 321 ? 3.062 12.812 21.738 1.00 92.38 321 ASN A O 1
ATOM 2568 N N . VAL A 1 322 ? 1.196 11.695 21.198 1.00 93.25 322 VAL A N 1
ATOM 2569 C CA . VAL A 1 322 ? 1.418 11.740 19.752 1.00 93.25 322 VAL A CA 1
ATOM 2570 C C . VAL A 1 322 ? 0.828 13.031 19.186 1.00 93.25 322 VAL A C 1
ATOM 2572 O O . VAL A 1 322 ? -0.381 13.231 19.187 1.00 93.25 322 VAL A O 1
ATOM 2575 N N . LYS A 1 323 ? 1.688 13.898 18.639 1.00 91.12 323 LYS A N 1
ATOM 2576 C CA . LYS A 1 323 ? 1.317 15.235 18.134 1.00 91.12 323 LYS A CA 1
ATOM 2577 C C . LYS A 1 323 ? 0.276 15.225 17.001 1.00 91.12 323 LYS A C 1
ATOM 2579 O O . LYS A 1 323 ? -0.417 16.216 16.811 1.00 91.12 323 LYS A O 1
ATOM 2584 N N . PHE A 1 324 ? 0.200 14.141 16.231 1.00 93.06 324 PHE A N 1
ATOM 2585 C CA . PHE A 1 324 ? -0.642 14.042 15.033 1.00 93.06 324 PHE A CA 1
ATOM 2586 C C . PHE A 1 324 ? -2.033 13.449 15.291 1.00 93.06 324 PHE A C 1
ATOM 2588 O O . PHE A 1 324 ? -2.763 13.184 14.340 1.00 93.06 324 PHE A O 1
ATOM 2595 N N . ILE A 1 325 ? -2.403 13.219 16.552 1.00 92.19 325 ILE A N 1
ATOM 2596 C CA . ILE A 1 325 ? -3.733 12.726 16.907 1.00 92.19 325 ILE A CA 1
ATOM 2597 C C . ILE A 1 325 ? -4.647 13.915 17.174 1.00 92.19 325 ILE A C 1
ATOM 2599 O O . ILE A 1 325 ? -4.319 14.804 17.958 1.00 92.19 325 ILE A O 1
ATOM 2603 N N . LEU A 1 326 ? -5.798 13.918 16.506 1.00 89.88 326 LEU A N 1
ATOM 2604 C CA . LEU A 1 326 ? -6.844 14.902 16.739 1.00 89.88 326 LEU A CA 1
ATOM 2605 C C . LEU A 1 326 ? -7.492 14.623 18.097 1.00 89.88 326 LEU A C 1
ATOM 2607 O O . LEU A 1 326 ? -8.000 13.530 18.345 1.00 89.88 326 LEU A O 1
ATOM 2611 N N . LEU A 1 327 ? -7.425 15.615 18.979 1.00 91.00 327 LEU A N 1
ATOM 2612 C CA . LEU A 1 327 ? -8.110 15.613 20.266 1.00 91.00 327 LEU A CA 1
ATOM 2613 C C . LEU A 1 327 ? -9.497 16.238 20.093 1.00 91.00 327 LEU A C 1
ATOM 2615 O O . LEU A 1 327 ? -9.688 17.089 19.223 1.00 91.00 327 LEU A O 1
ATOM 2619 N N . GLU A 1 328 ? -10.446 15.828 20.929 1.00 89.06 328 GLU A N 1
ATOM 2620 C CA . GLU A 1 328 ? -11.765 16.464 20.999 1.00 89.06 328 GLU A CA 1
ATOM 2621 C C . GLU A 1 328 ? -11.667 17.881 21.595 1.00 89.06 328 GLU A C 1
ATOM 2623 O O . GLU A 1 328 ? -10.626 18.269 22.136 1.00 89.06 328 GLU A O 1
ATOM 2628 N N . GLU A 1 329 ? -12.756 18.655 21.526 1.00 86.88 329 GLU A N 1
ATOM 2629 C CA . GLU A 1 329 ? -12.822 20.045 22.019 1.00 86.88 329 GLU A CA 1
ATOM 2630 C C . GLU A 1 329 ? -12.395 20.175 23.493 1.00 86.88 329 GLU A C 1
ATOM 2632 O O . GLU A 1 329 ? -11.727 21.137 23.873 1.00 86.88 329 GLU A O 1
ATOM 2637 N N . ASP A 1 330 ? -12.672 19.147 24.298 1.00 85.12 330 ASP A N 1
ATOM 2638 C CA . ASP A 1 330 ? -12.301 19.052 25.715 1.00 85.12 330 ASP A CA 1
ATOM 2639 C C . ASP A 1 330 ? -10.801 18.768 25.958 1.00 85.12 330 ASP A C 1
ATOM 2641 O O . ASP A 1 330 ? -10.360 18.604 27.101 1.00 85.12 330 ASP A O 1
ATOM 2645 N N . GLY A 1 331 ? -9.993 18.630 24.900 1.00 84.44 331 GLY A N 1
ATOM 2646 C CA . GLY A 1 331 ? -8.584 18.228 24.983 1.00 84.44 331 GLY A CA 1
ATOM 2647 C C . GLY A 1 331 ? -8.379 16.776 25.439 1.00 84.44 331 GLY A C 1
ATOM 2648 O O . GLY A 1 331 ? -7.274 16.401 25.862 1.00 84.44 331 GLY A O 1
ATOM 2649 N N . LYS A 1 332 ? -9.445 15.968 25.382 1.00 88.81 332 LYS A N 1
ATOM 2650 C CA . LYS A 1 332 ? -9.461 14.529 25.667 1.00 88.81 332 LYS A CA 1
ATOM 2651 C C . LYS A 1 332 ? -9.322 13.727 24.372 1.00 88.81 332 LYS A C 1
ATOM 2653 O O . LYS A 1 332 ? -9.567 14.232 23.278 1.00 88.81 332 LYS A O 1
ATOM 2658 N N . LEU A 1 333 ? -8.880 12.478 24.508 1.00 92.06 333 LEU A N 1
ATOM 2659 C CA . LEU A 1 333 ? -8.916 11.535 23.394 1.00 92.06 333 LEU A CA 1
ATOM 2660 C C . LEU A 1 333 ? -10.347 11.031 23.192 1.00 92.06 333 LEU A C 1
ATOM 2662 O O .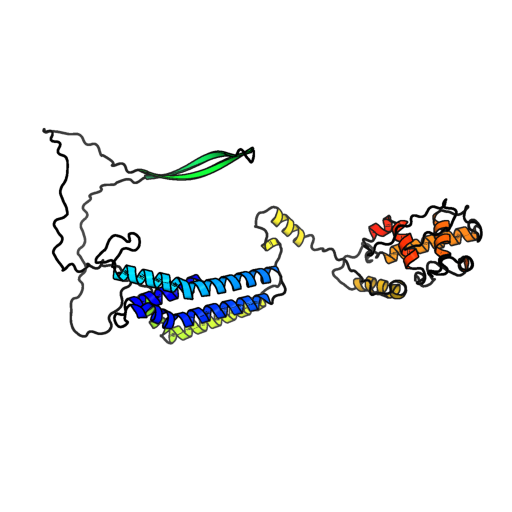 LEU A 1 333 ? -11.040 10.851 24.196 1.00 92.06 333 LEU A O 1
ATOM 2666 N N . PRO A 1 334 ? -10.731 10.693 21.949 1.00 92.25 334 PRO A N 1
ATOM 2667 C CA . PRO A 1 334 ? -11.963 9.964 21.689 1.00 92.25 334 PRO A CA 1
ATOM 2668 C C . PRO A 1 334 ? -12.035 8.687 22.526 1.00 92.25 334 PRO A C 1
ATOM 2670 O O . PRO A 1 334 ? -11.047 7.949 22.644 1.00 92.25 334 PRO A O 1
ATOM 2673 N N . ASN A 1 335 ? -13.194 8.420 23.117 1.00 92.12 335 ASN A N 1
ATOM 2674 C CA . ASN A 1 335 ? -13.380 7.278 24.006 1.00 92.12 335 ASN A CA 1
ATOM 2675 C C . ASN A 1 335 ? -13.243 5.946 23.248 1.00 92.12 335 ASN A C 1
ATOM 2677 O O . ASN A 1 335 ? -13.853 5.737 22.203 1.00 92.12 335 ASN A O 1
ATOM 2681 N N . MET A 1 336 ? -12.464 5.007 23.798 1.00 94.25 336 MET A N 1
ATOM 2682 C CA . MET A 1 336 ? -12.484 3.609 23.333 1.00 94.25 336 MET A CA 1
ATOM 2683 C C . MET A 1 336 ? -13.718 2.855 23.853 1.00 94.25 336 MET A C 1
ATOM 2685 O O . MET A 1 336 ? -14.278 3.222 24.884 1.00 94.25 336 MET A O 1
ATOM 2689 N N . TRP A 1 337 ? -14.057 1.735 23.209 1.00 95.19 337 TRP A N 1
ATOM 2690 C CA . TRP A 1 337 ? -15.159 0.841 23.596 1.00 95.19 337 TRP A CA 1
ATOM 2691 C C . TRP A 1 337 ? -15.170 0.448 25.078 1.00 95.19 337 TRP A C 1
ATOM 2693 O O . TRP A 1 337 ? -16.238 0.339 25.666 1.00 95.19 337 TRP A O 1
ATOM 2703 N N . LEU A 1 338 ? -13.998 0.285 25.702 1.00 94.88 338 LEU A N 1
ATOM 2704 C CA . LEU A 1 338 ? -13.907 -0.097 27.110 1.00 94.88 338 LEU A CA 1
ATOM 2705 C C . LEU A 1 338 ? -14.408 1.010 28.057 1.00 94.88 338 LEU A C 1
ATOM 2707 O O . LEU A 1 338 ? -14.915 0.680 29.120 1.00 94.88 338 LEU A O 1
ATOM 2711 N N . HIS A 1 339 ? -14.331 2.294 27.676 1.00 94.69 339 HIS A N 1
ATOM 2712 C CA . HIS A 1 339 ? -14.949 3.375 28.461 1.00 94.69 339 HIS A CA 1
ATOM 2713 C C . HIS A 1 339 ? -16.473 3.244 28.437 1.00 94.69 339 HIS A C 1
ATOM 2715 O O . HIS A 1 339 ? -17.093 3.196 29.489 1.00 94.69 339 HIS A O 1
ATOM 2721 N N . TYR A 1 340 ? -17.061 3.079 27.248 1.00 95.69 340 TYR A N 1
ATOM 2722 C CA . TYR A 1 340 ? -18.505 2.883 27.108 1.00 95.69 340 TYR A CA 1
ATOM 2723 C C . TYR A 1 340 ? -18.996 1.628 27.834 1.00 95.69 340 TYR A C 1
ATOM 2725 O O . TYR A 1 340 ? -19.995 1.668 28.543 1.00 95.69 340 TYR A O 1
ATOM 2733 N N . PHE A 1 341 ? -18.266 0.522 27.694 1.00 95.75 341 PHE A N 1
ATOM 2734 C CA . PHE A 1 341 ? -18.596 -0.737 28.349 1.00 95.75 341 PHE A CA 1
ATOM 2735 C C . PHE A 1 341 ? -18.517 -0.635 29.879 1.00 95.75 341 PHE A C 1
ATOM 2737 O O . PHE A 1 341 ? -19.405 -1.119 30.581 1.00 95.75 341 PHE A O 1
ATOM 2744 N N . HIS A 1 342 ? -17.476 0.022 30.398 1.00 94.94 342 HIS A N 1
ATOM 2745 C CA . HIS A 1 342 ? -17.334 0.298 31.823 1.00 94.94 342 HIS A CA 1
ATOM 2746 C C . HIS A 1 342 ? -18.485 1.170 32.345 1.00 94.94 342 HIS A C 1
ATOM 2748 O O . HIS A 1 342 ? -19.133 0.796 33.322 1.00 94.94 342 HIS A O 1
ATOM 2754 N N . ASP A 1 343 ? -18.768 2.292 31.681 1.00 94.75 343 ASP A N 1
ATOM 2755 C CA . ASP A 1 343 ? -19.791 3.252 32.108 1.00 94.75 343 ASP A CA 1
ATOM 2756 C C . ASP A 1 343 ? -21.197 2.636 32.071 1.00 94.75 343 ASP A C 1
ATOM 2758 O O . ASP A 1 343 ? -22.003 2.864 32.976 1.00 94.75 343 ASP A O 1
ATOM 2762 N N . TRP A 1 344 ? -21.472 1.779 31.082 1.00 95.81 344 TRP A N 1
ATOM 2763 C CA . TRP A 1 344 ? -22.708 1.001 31.008 1.00 95.81 344 TRP A CA 1
ATOM 2764 C C . TRP A 1 344 ? -22.855 0.044 32.200 1.00 95.81 344 TRP A C 1
ATOM 2766 O O . TRP A 1 344 ? -23.876 0.064 32.891 1.00 95.81 344 TRP A O 1
ATOM 2776 N N . LEU A 1 345 ? -21.819 -0.747 32.513 1.00 95.88 345 LEU A N 1
ATOM 2777 C CA . LEU A 1 345 ? -21.837 -1.648 33.674 1.00 95.88 345 LEU A CA 1
ATOM 2778 C C . LEU A 1 345 ? -21.951 -0.892 35.003 1.00 95.88 345 LEU A C 1
ATOM 2780 O O . LEU A 1 345 ? -22.608 -1.377 35.928 1.00 95.8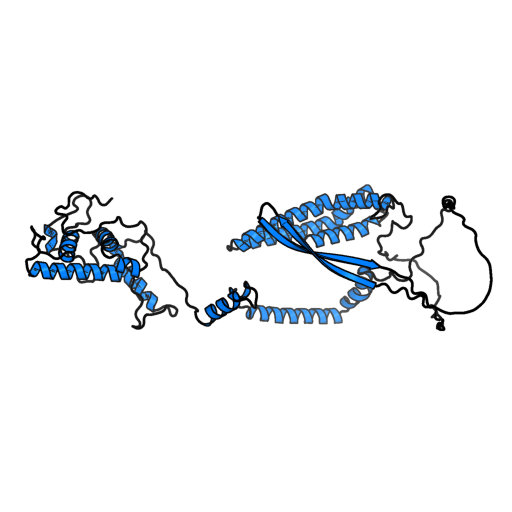8 345 LEU A O 1
ATOM 2784 N N . GLN A 1 346 ? -21.327 0.281 35.109 1.00 95.06 346 GLN A N 1
ATOM 2785 C CA . GLN A 1 346 ? -21.446 1.137 36.283 1.00 95.06 346 GLN A CA 1
ATOM 2786 C C . GLN A 1 346 ? -22.883 1.657 36.443 1.00 95.06 346 GLN A C 1
ATOM 2788 O O . GLN A 1 346 ? -23.450 1.540 37.527 1.00 95.06 346 GLN A O 1
ATOM 2793 N N . GLY A 1 347 ? -23.519 2.123 35.363 1.00 95.12 347 GLY A N 1
ATOM 2794 C CA . GLY A 1 347 ? -24.924 2.547 35.380 1.00 95.12 347 GLY A CA 1
ATOM 2795 C C . GLY A 1 347 ? -25.898 1.426 35.771 1.00 95.12 347 GLY A C 1
ATOM 2796 O O . GLY A 1 347 ? -26.849 1.656 36.530 1.00 95.12 347 GLY A O 1
ATOM 2797 N N . LEU A 1 348 ? -25.628 0.194 35.323 1.00 95.00 348 LEU A N 1
ATOM 2798 C CA . LEU A 1 348 ? -26.364 -1.002 35.744 1.00 95.00 348 LEU A CA 1
ATOM 2799 C C . LEU A 1 348 ? -26.177 -1.294 37.240 1.00 95.00 348 LEU A C 1
ATOM 2801 O O . LEU A 1 348 ? -27.155 -1.551 37.946 1.00 95.00 348 LEU A O 1
ATOM 2805 N N . GLN A 1 349 ? -24.941 -1.223 37.743 1.00 93.75 349 GLN A N 1
ATOM 2806 C CA . GLN A 1 349 ? -24.638 -1.434 39.161 1.00 93.75 349 GLN A CA 1
ATOM 2807 C C . GLN A 1 349 ? -25.322 -0.386 40.051 1.00 93.75 349 GLN A C 1
ATOM 2809 O O . GLN A 1 349 ? -25.919 -0.748 41.064 1.00 93.75 349 GLN A O 1
ATOM 2814 N N . ASP A 1 350 ? -25.286 0.889 39.664 1.00 94.19 350 ASP A N 1
ATOM 2815 C CA . ASP A 1 350 ? -25.908 1.984 40.415 1.00 94.19 350 ASP A CA 1
ATOM 2816 C C . ASP A 1 350 ? -27.436 1.840 40.463 1.00 94.19 350 ASP A C 1
ATOM 2818 O O . ASP A 1 350 ? -28.078 2.090 41.491 1.00 94.19 350 ASP A O 1
ATOM 2822 N N . THR A 1 351 ? -28.039 1.398 39.356 1.00 94.50 351 THR A N 1
ATOM 2823 C CA . THR A 1 351 ? -29.478 1.124 39.288 1.00 94.50 351 THR A CA 1
ATOM 2824 C C . THR A 1 351 ? -29.862 -0.070 40.153 1.00 94.50 351 THR A C 1
ATOM 2826 O O . THR A 1 351 ? -30.824 0.025 40.919 1.00 94.50 351 THR A O 1
ATOM 2829 N N . PHE A 1 352 ? -29.082 -1.150 40.112 1.00 93.75 352 PHE A N 1
ATOM 2830 C CA . PHE A 1 352 ? -29.272 -2.301 40.988 1.00 93.75 352 PHE A CA 1
ATOM 2831 C C . PHE A 1 352 ? -29.177 -1.919 42.469 1.00 93.75 352 PHE A C 1
ATOM 2833 O O . PHE A 1 352 ? -30.066 -2.264 43.245 1.00 93.75 352 PHE A O 1
ATOM 2840 N N . ASP A 1 353 ? -28.153 -1.161 42.864 1.00 93.12 353 ASP A N 1
ATOM 2841 C CA . ASP A 1 353 ? -27.930 -0.753 44.254 1.00 93.12 353 ASP A CA 1
ATOM 2842 C C . ASP A 1 353 ? -29.089 0.095 44.790 1.00 93.12 353 ASP A C 1
ATOM 2844 O O . ASP A 1 353 ? -29.592 -0.149 45.892 1.00 93.12 353 ASP A O 1
ATOM 2848 N N . ARG A 1 354 ? -29.565 1.051 43.983 1.00 94.69 354 ARG A N 1
ATOM 2849 C CA . ARG A 1 354 ? -30.729 1.888 44.303 1.00 94.69 354 ARG A CA 1
ATOM 2850 C C . ARG A 1 354 ? -31.996 1.051 44.484 1.00 94.69 354 ARG A C 1
ATOM 2852 O O . ARG A 1 354 ? -32.786 1.305 45.393 1.00 94.69 354 ARG A O 1
ATOM 2859 N N . GLU A 1 355 ? -32.214 0.056 43.629 1.00 94.19 355 GLU A N 1
ATOM 2860 C CA . GLU A 1 355 ? -33.405 -0.797 43.683 1.00 94.19 355 GLU A CA 1
ATOM 2861 C C . GLU A 1 355 ? -33.354 -1.864 44.773 1.00 94.19 355 GLU A C 1
ATOM 2863 O O . GLU A 1 355 ? -34.392 -2.193 45.354 1.00 94.19 355 GLU A O 1
ATOM 2868 N N . TRP A 1 356 ? -32.159 -2.353 45.093 1.00 91.38 356 TRP A N 1
ATOM 2869 C CA . TRP A 1 356 ? -31.912 -3.240 46.219 1.00 91.38 356 TRP A CA 1
ATOM 2870 C C . TRP A 1 356 ? -32.196 -2.530 47.546 1.00 91.38 356 TRP A C 1
ATOM 2872 O O . TRP A 1 356 ? -32.921 -3.058 48.388 1.00 91.38 356 TRP A O 1
ATOM 2882 N N . GLN A 1 357 ? -31.715 -1.291 47.708 1.00 93.06 357 GLN A N 1
ATOM 2883 C CA . GLN A 1 357 ? -32.008 -0.459 48.883 1.00 93.06 357 GLN A CA 1
ATOM 2884 C C . GLN A 1 357 ? -33.500 -0.125 49.012 1.00 93.06 357 GLN A C 1
ATOM 2886 O O . GLN A 1 357 ? -34.032 -0.091 50.120 1.00 93.06 357 GLN A O 1
ATOM 2891 N N . ALA A 1 358 ? -34.190 0.081 47.888 1.00 93.06 358 ALA A N 1
ATOM 2892 C CA . ALA A 1 358 ? -35.633 0.311 47.855 1.00 93.06 358 ALA A CA 1
ATOM 2893 C C . ALA A 1 358 ? -36.475 -0.972 48.027 1.00 93.06 358 ALA A C 1
ATOM 2895 O O . ALA A 1 358 ? -37.702 -0.888 48.068 1.00 93.06 358 ALA A O 1
ATOM 2896 N N . GLY A 1 359 ? -35.852 -2.156 48.088 1.00 88.62 359 GLY A N 1
ATOM 2897 C CA . GLY A 1 359 ? -36.537 -3.446 48.223 1.00 88.62 359 GLY A CA 1
ATOM 2898 C C . GLY A 1 359 ? -37.328 -3.889 46.986 1.00 88.62 359 GLY A C 1
ATOM 2899 O O . GLY A 1 359 ? -38.186 -4.765 47.091 1.00 88.62 359 GLY A O 1
ATOM 2900 N N . LYS A 1 360 ? -37.070 -3.296 45.811 1.00 89.06 360 LYS A N 1
ATOM 2901 C CA . LYS A 1 360 ? -37.721 -3.678 44.542 1.00 89.06 360 LYS A CA 1
ATOM 2902 C C . LYS A 1 360 ? -37.165 -4.983 43.977 1.00 89.06 360 LYS A C 1
ATOM 2904 O O . LYS A 1 360 ? -37.904 -5.751 43.361 1.00 89.06 360 LYS A O 1
ATOM 2909 N N . ILE A 1 361 ? -35.875 -5.221 44.207 1.00 88.81 361 ILE A N 1
ATOM 2910 C CA . ILE A 1 361 ? -35.171 -6.454 43.867 1.00 88.81 361 ILE A CA 1
ATOM 2911 C C . ILE A 1 361 ? -34.795 -7.144 45.175 1.00 88.81 361 ILE A C 1
ATOM 2913 O O . ILE A 1 361 ? -34.245 -6.530 46.084 1.00 88.81 361 ILE A O 1
ATOM 2917 N N . THR A 1 362 ? -35.110 -8.429 45.271 1.00 85.88 362 THR A N 1
ATOM 2918 C CA . THR A 1 362 ? -34.787 -9.292 46.411 1.00 85.88 362 THR A CA 1
ATOM 2919 C C . THR A 1 362 ? -34.109 -10.561 45.905 1.00 85.88 362 THR A C 1
ATOM 2921 O O . THR A 1 362 ? -34.093 -10.826 44.704 1.00 85.88 362 THR A O 1
ATOM 2924 N N . HIS A 1 363 ? -33.580 -11.392 46.807 1.00 83.25 363 HIS A N 1
ATOM 2925 C CA . HIS A 1 363 ? -32.981 -12.671 46.409 1.00 83.25 363 HIS A CA 1
ATOM 2926 C C . HIS A 1 363 ? -33.936 -13.557 45.591 1.00 83.25 363 HIS A C 1
ATOM 2928 O O . HIS A 1 363 ? -33.482 -14.219 44.663 1.00 83.25 363 HIS A O 1
ATOM 2934 N N . ASN A 1 364 ? -35.237 -13.534 45.905 1.00 81.12 364 ASN A N 1
ATOM 2935 C CA . ASN A 1 364 ? -36.224 -14.466 45.348 1.00 81.12 364 ASN A CA 1
ATOM 2936 C C . ASN A 1 364 ? -37.150 -13.835 44.297 1.00 81.12 364 ASN A C 1
ATOM 2938 O O . ASN A 1 364 ? -37.863 -14.557 43.606 1.00 81.12 364 ASN A O 1
ATOM 2942 N N . SER A 1 365 ? -37.193 -12.505 44.199 1.00 83.25 365 SER A N 1
ATOM 2943 C CA . SER A 1 365 ? -38.087 -11.799 43.281 1.00 83.25 365 SER A CA 1
ATOM 2944 C C . SER A 1 365 ? -37.447 -10.516 42.770 1.00 83.25 365 SER A C 1
ATOM 2946 O O . SER A 1 365 ? -37.017 -9.674 43.559 1.00 83.25 365 SER A O 1
ATOM 2948 N N . TYR A 1 366 ? -37.442 -10.368 41.447 1.00 85.75 366 TYR A N 1
ATOM 2949 C CA . TYR A 1 366 ? -36.988 -9.181 40.721 1.00 85.75 366 TYR A CA 1
ATOM 2950 C C . TYR A 1 366 ? -38.101 -8.567 39.847 1.00 85.75 366 TYR A C 1
ATOM 2952 O O . TYR A 1 366 ? -37.869 -7.605 39.121 1.00 85.75 366 TYR A O 1
ATOM 2960 N N . LYS A 1 367 ? -39.343 -9.075 39.935 1.00 83.81 367 LYS A N 1
ATOM 2961 C CA . LYS A 1 367 ? -40.475 -8.650 39.079 1.00 83.81 367 LYS A CA 1
ATOM 2962 C C . LYS A 1 367 ? -40.816 -7.162 39.211 1.00 83.81 367 LYS A C 1
ATOM 2964 O O . LYS A 1 367 ? -41.261 -6.533 38.250 1.00 83.81 367 LYS A O 1
ATOM 2969 N N . ASN A 1 368 ? -40.584 -6.599 40.396 1.00 86.44 368 ASN A N 1
ATOM 2970 C CA . ASN A 1 368 ? -40.877 -5.204 40.713 1.00 86.44 368 ASN A CA 1
ATOM 2971 C C . ASN A 1 368 ? -39.708 -4.240 40.400 1.00 86.44 368 ASN A C 1
ATOM 2973 O O . ASN A 1 368 ? -39.840 -3.038 40.628 1.00 86.44 368 ASN A O 1
ATOM 2977 N N . GLY A 1 369 ? -38.571 -4.753 39.904 1.00 85.62 369 GLY A N 1
ATOM 2978 C CA . GLY A 1 369 ? -37.409 -3.957 39.486 1.00 85.62 369 GLY A CA 1
ATOM 2979 C C . GLY A 1 369 ? -37.575 -3.323 38.101 1.00 85.62 369 GLY A C 1
ATOM 2980 O O . GLY A 1 369 ? -38.483 -3.687 37.350 1.00 85.62 369 GLY A O 1
ATOM 2981 N N . SER A 1 370 ? -36.726 -2.361 37.753 1.00 92.31 370 SER A N 1
ATOM 2982 C CA . SER A 1 370 ? -36.605 -1.847 36.377 1.00 92.31 370 SER A CA 1
ATOM 2983 C C . SER A 1 370 ? -35.951 -2.875 35.453 1.00 92.31 370 SER A C 1
ATOM 2985 O O . SER A 1 370 ? -35.365 -3.844 35.925 1.00 92.31 370 SER A O 1
ATOM 2987 N N . ASP A 1 371 ? -36.064 -2.676 34.140 1.00 91.75 371 ASP A N 1
ATOM 2988 C CA . ASP A 1 371 ? -35.418 -3.541 33.143 1.00 91.75 371 ASP A CA 1
ATOM 2989 C C . ASP A 1 371 ? -33.895 -3.621 33.372 1.00 91.75 371 ASP A C 1
ATOM 2991 O O . ASP A 1 371 ? -33.363 -4.699 33.630 1.00 91.75 371 ASP A O 1
ATOM 2995 N N . ASP A 1 372 ? -33.228 -2.467 33.486 1.00 92.00 372 ASP A N 1
ATOM 2996 C CA . ASP A 1 372 ? -31.798 -2.356 33.815 1.00 92.00 372 ASP A CA 1
ATOM 2997 C C . ASP A 1 372 ? -31.429 -3.016 35.153 1.00 92.00 372 ASP A C 1
ATOM 2999 O O . ASP A 1 372 ? -30.403 -3.686 35.271 1.00 92.00 372 ASP A O 1
ATOM 3003 N N . GLY A 1 373 ? -32.270 -2.862 36.181 1.00 92.06 373 GLY A N 1
ATOM 3004 C CA . GLY A 1 373 ? -32.055 -3.497 37.483 1.00 92.06 373 GLY A CA 1
ATOM 3005 C C . GLY A 1 373 ? -32.149 -5.026 37.412 1.00 92.06 373 GLY A C 1
ATOM 3006 O O . GLY A 1 373 ? -31.359 -5.732 38.046 1.00 92.06 373 GLY A O 1
ATOM 3007 N N . VAL A 1 374 ? -33.081 -5.551 36.611 1.00 91.94 374 VAL A N 1
ATOM 3008 C CA . VAL A 1 374 ? -33.237 -6.992 36.365 1.00 91.94 374 VAL A CA 1
ATOM 3009 C C . VAL A 1 374 ? -32.078 -7.526 35.524 1.00 91.94 374 VAL A C 1
ATOM 3011 O O . VAL A 1 374 ? -31.545 -8.593 35.838 1.00 91.94 374 VAL A O 1
ATOM 3014 N N . LEU A 1 375 ? -31.636 -6.784 34.511 1.00 93.00 375 LEU A N 1
ATOM 3015 C CA . LEU A 1 375 ? -30.445 -7.105 33.732 1.00 93.00 375 LEU A CA 1
ATOM 3016 C C . LEU A 1 375 ? -29.202 -7.166 34.630 1.00 93.00 375 LEU A C 1
ATOM 3018 O O . LEU A 1 375 ? -28.492 -8.173 34.634 1.00 93.00 375 LEU A O 1
ATOM 3022 N N . ALA A 1 376 ? -28.987 -6.154 35.471 1.00 93.12 376 ALA A N 1
ATOM 3023 C CA . ALA A 1 376 ? -27.900 -6.126 36.443 1.00 93.12 376 ALA A CA 1
ATOM 3024 C C . ALA A 1 376 ? -27.959 -7.318 37.417 1.00 93.12 376 ALA A C 1
ATOM 3026 O O . ALA A 1 376 ? -26.936 -7.959 37.665 1.00 93.12 376 ALA A O 1
ATOM 3027 N N . TYR A 1 377 ? -29.152 -7.684 37.908 1.00 91.38 377 TYR A N 1
ATOM 3028 C CA . TYR A 1 377 ? -29.359 -8.896 38.712 1.00 91.38 377 TYR A CA 1
ATOM 3029 C C . TYR A 1 377 ? -28.936 -10.160 37.942 1.00 91.38 377 TYR A C 1
ATOM 3031 O O . TYR A 1 377 ? -28.183 -10.977 38.479 1.00 91.38 377 TYR A O 1
ATOM 3039 N N . LYS A 1 378 ? -29.362 -10.311 36.675 1.00 90.25 378 LYS A N 1
ATOM 3040 C CA . LYS A 1 378 ? -29.016 -11.461 35.816 1.00 90.25 378 LYS A CA 1
ATOM 3041 C C . LYS A 1 378 ? -27.512 -11.543 35.523 1.00 90.25 378 LYS A C 1
ATOM 3043 O O . LYS A 1 378 ? -27.005 -12.656 35.401 1.00 90.25 378 LYS A O 1
ATOM 3048 N N . LEU A 1 379 ? -26.799 -10.416 35.445 1.00 92.25 379 LEU A N 1
ATOM 3049 C CA . LEU A 1 379 ? -25.342 -10.379 35.264 1.00 92.25 379 LEU A CA 1
ATOM 3050 C C . LEU A 1 379 ? -24.583 -10.675 36.569 1.00 92.25 379 LEU A C 1
ATOM 3052 O O . LEU A 1 379 ? -23.619 -11.436 36.553 1.00 92.25 379 LEU A O 1
ATOM 3056 N N . LEU A 1 380 ? -25.034 -10.148 37.713 1.00 91.44 380 LEU A N 1
ATOM 3057 C CA . LEU A 1 380 ? -24.376 -10.333 39.016 1.00 91.44 380 LEU A CA 1
ATOM 3058 C C . LEU A 1 380 ? -24.395 -11.782 39.522 1.00 91.44 380 LEU A C 1
ATOM 3060 O O . LEU A 1 380 ? -23.473 -12.196 40.227 1.00 91.44 380 LEU A O 1
ATOM 3064 N N . ILE A 1 381 ? -25.421 -12.563 39.169 1.00 90.12 381 ILE A N 1
ATOM 3065 C CA . ILE A 1 381 ? -25.484 -13.992 39.514 1.00 90.12 381 ILE A CA 1
ATOM 3066 C C . ILE A 1 381 ? -24.514 -14.850 38.691 1.00 90.12 381 ILE A C 1
ATOM 3068 O O . ILE A 1 381 ? -24.269 -15.997 39.077 1.00 90.12 381 ILE A O 1
ATOM 3072 N N . GLN A 1 382 ? -23.976 -14.334 37.578 1.00 89.94 382 GLN A N 1
ATOM 3073 C CA . GLN A 1 382 ? -23.083 -15.093 36.704 1.00 89.94 382 GLN A CA 1
ATOM 3074 C C . GLN A 1 382 ? -21.724 -15.294 37.368 1.00 89.94 382 GLN A C 1
ATOM 3076 O O . GLN A 1 382 ? -21.057 -14.359 37.819 1.00 89.94 382 GLN A O 1
ATOM 3081 N N . THR A 1 383 ? -21.285 -16.547 37.413 1.00 84.69 383 THR A N 1
ATOM 3082 C CA . THR A 1 383 ? -20.005 -16.919 38.020 1.00 84.69 383 THR A CA 1
ATOM 3083 C C . THR A 1 383 ? -18.846 -16.873 37.030 1.00 84.69 383 THR A C 1
ATOM 3085 O O . THR A 1 383 ? -17.699 -16.806 37.474 1.00 84.69 383 THR A O 1
ATOM 3088 N N . GLY A 1 384 ? -19.139 -16.947 35.725 1.00 83.75 384 GLY A N 1
ATOM 3089 C CA . GLY A 1 384 ? -18.146 -17.134 34.665 1.00 83.75 384 GLY A CA 1
ATOM 3090 C C . GLY A 1 384 ? -17.643 -18.574 34.505 1.00 83.75 384 GLY A C 1
ATOM 3091 O O . GLY A 1 384 ? -16.855 -18.855 33.609 1.00 83.75 384 GLY A O 1
ATOM 3092 N N . ASN A 1 385 ? -18.089 -19.509 35.353 1.00 85.88 385 ASN A N 1
ATOM 3093 C CA . ASN A 1 385 ? -17.673 -20.908 35.294 1.00 85.88 385 ASN A CA 1
ATOM 3094 C C . ASN A 1 385 ? -18.720 -21.762 34.564 1.00 85.88 385 ASN A C 1
ATOM 3096 O O . ASN A 1 385 ? -19.877 -21.825 34.980 1.00 85.88 385 ASN A O 1
ATOM 3100 N N . ARG A 1 386 ? -18.286 -22.500 33.535 1.00 83.56 386 ARG A N 1
ATOM 3101 C CA . ARG A 1 386 ? -19.138 -23.376 32.716 1.00 83.56 386 ARG A CA 1
ATOM 3102 C C . ARG A 1 386 ? -19.883 -24.444 33.527 1.00 83.56 386 ARG A C 1
ATOM 3104 O O . ARG A 1 386 ? -20.999 -24.801 33.174 1.00 83.56 386 ARG A O 1
ATOM 3111 N N . HIS A 1 387 ? -19.295 -24.951 34.611 1.00 84.69 387 HIS A N 1
ATOM 3112 C CA . HIS A 1 387 ? -19.899 -26.032 35.405 1.00 84.69 387 HIS A CA 1
ATOM 3113 C C . HIS A 1 387 ? -20.968 -25.558 36.394 1.00 84.69 387 HIS A C 1
ATOM 3115 O O . HIS A 1 387 ? -21.826 -26.339 36.798 1.00 84.69 387 HIS A O 1
ATOM 3121 N N . ARG A 1 388 ? -20.915 -24.290 36.809 1.00 86.12 388 ARG A N 1
ATOM 3122 C CA . ARG A 1 388 ? -21.881 -23.703 37.741 1.00 86.12 388 ARG A CA 1
ATOM 3123 C C . ARG A 1 388 ? -22.126 -22.249 37.345 1.00 86.12 388 ARG A C 1
ATOM 3125 O O . ARG A 1 388 ? -21.573 -21.367 37.999 1.00 86.12 388 ARG A O 1
ATOM 3132 N N . PRO A 1 389 ? -22.917 -21.996 36.290 1.00 84.50 389 PRO A N 1
ATOM 3133 C CA . PRO A 1 389 ? -23.017 -20.675 35.673 1.00 84.50 389 PRO A CA 1
ATOM 3134 C C . PRO A 1 389 ? -23.631 -19.625 36.604 1.00 84.50 389 PRO A C 1
ATOM 3136 O O . PRO A 1 389 ? -23.200 -18.478 36.581 1.00 84.50 389 PRO A O 1
ATOM 3139 N N . THR A 1 390 ? -24.560 -20.013 37.485 1.00 85.44 390 THR A N 1
ATOM 3140 C CA . THR A 1 390 ? -25.295 -19.082 38.356 1.00 85.44 390 THR A CA 1
ATOM 3141 C C . THR A 1 390 ? -25.134 -19.395 39.846 1.00 85.44 390 THR A C 1
ATOM 3143 O O . THR A 1 390 ? -25.256 -20.551 40.262 1.00 85.44 390 THR A O 1
ATOM 3146 N N . ASP A 1 391 ? -24.932 -18.364 40.672 1.00 86.06 391 ASP A N 1
ATOM 3147 C CA . ASP A 1 391 ? -24.903 -18.472 42.137 1.00 86.06 391 ASP A CA 1
ATOM 3148 C C . ASP A 1 391 ? -25.510 -17.233 42.824 1.00 86.06 391 ASP A C 1
ATOM 3150 O O . ASP A 1 391 ? -24.905 -16.161 42.869 1.00 86.06 391 ASP A O 1
ATOM 3154 N N . LEU A 1 392 ? -26.696 -17.394 43.424 1.00 85.06 392 LEU A N 1
ATOM 3155 C CA . LEU A 1 392 ? -27.421 -16.310 44.103 1.00 85.06 392 LEU A CA 1
ATOM 3156 C C . LEU A 1 392 ? -26.716 -15.806 45.371 1.00 85.06 392 LEU A C 1
ATOM 3158 O O . LEU A 1 392 ? -26.976 -14.687 45.814 1.00 85.06 392 LEU A O 1
ATOM 3162 N N . SER A 1 393 ? -25.821 -16.599 45.967 1.00 83.88 393 SER A N 1
ATOM 3163 C CA . SER A 1 393 ? -25.092 -16.191 47.175 1.00 83.88 393 SER A CA 1
ATOM 3164 C C . SER A 1 393 ? -24.053 -15.092 46.909 1.00 83.88 393 SER A C 1
ATOM 3166 O O . SER A 1 393 ? -23.556 -14.466 47.850 1.00 83.88 393 SER A O 1
ATOM 3168 N N . ARG A 1 394 ? -23.733 -14.842 45.630 1.00 81.38 394 ARG A N 1
ATOM 3169 C CA . ARG A 1 394 ? -22.778 -13.821 45.181 1.00 81.38 394 ARG A CA 1
ATOM 3170 C C . ARG A 1 394 ? -23.409 -12.449 44.973 1.00 81.38 394 ARG A C 1
ATOM 3172 O O . ARG A 1 394 ? -22.664 -11.477 44.936 1.00 81.38 394 ARG A O 1
ATOM 3179 N N . LEU A 1 395 ? -24.739 -12.353 44.923 1.00 84.38 395 LEU A N 1
ATOM 3180 C CA . LEU A 1 395 ? -25.467 -11.123 44.592 1.00 84.38 395 LEU A CA 1
ATOM 3181 C C . LEU A 1 395 ? -25.057 -9.914 45.456 1.00 84.38 395 LEU A C 1
ATOM 3183 O O . LEU A 1 395 ? -24.979 -8.798 44.964 1.00 84.38 395 LEU A O 1
ATOM 3187 N N . THR A 1 396 ? -24.766 -10.142 46.740 1.00 82.38 396 THR A N 1
ATOM 3188 C CA . THR A 1 396 ? -24.345 -9.098 47.691 1.00 82.38 396 THR A CA 1
ATOM 3189 C C . THR A 1 396 ? -22.829 -8.997 47.868 1.00 82.38 396 THR A C 1
ATOM 3191 O O . THR A 1 396 ? -22.345 -8.035 48.458 1.00 82.38 396 THR A O 1
ATOM 3194 N N . LYS A 1 397 ? -22.065 -9.986 47.388 1.00 85.25 397 LYS A N 1
ATOM 3195 C CA . LYS A 1 397 ? -20.600 -10.063 47.547 1.00 85.25 397 LYS A CA 1
ATOM 3196 C C . LYS A 1 397 ? -19.845 -9.567 46.319 1.00 85.25 397 LYS A C 1
ATOM 3198 O O . LYS A 1 397 ? -18.690 -9.172 46.432 1.00 85.25 397 LYS A O 1
ATOM 3203 N N . GLN A 1 398 ? -20.469 -9.651 45.151 1.00 86.75 398 GLN A N 1
ATOM 3204 C CA . GLN A 1 398 ? -19.876 -9.312 43.870 1.00 86.75 398 GLN A CA 1
ATOM 3205 C C . GLN A 1 398 ? -20.383 -7.959 43.392 1.00 86.75 398 GLN A C 1
ATOM 3207 O O . GLN A 1 398 ? -21.557 -7.633 43.532 1.00 86.75 398 GLN A O 1
ATOM 3212 N N . ARG A 1 399 ? -19.478 -7.195 42.788 1.00 90.50 399 ARG A N 1
ATOM 3213 C CA . ARG A 1 399 ? -19.793 -6.006 42.001 1.00 90.50 399 ARG A CA 1
ATOM 3214 C C . ARG A 1 399 ? -19.464 -6.287 40.534 1.00 90.50 399 ARG A C 1
ATOM 3216 O O . ARG A 1 399 ? -18.569 -7.092 40.250 1.00 90.50 399 ARG A O 1
ATOM 3223 N N . LEU A 1 400 ? -20.196 -5.661 39.613 1.00 90.00 400 LEU A N 1
ATOM 3224 C CA . LEU A 1 400 ? -19.898 -5.703 38.175 1.00 90.00 400 LEU A CA 1
ATOM 3225 C C . LEU A 1 400 ? -18.571 -4.989 37.887 1.00 90.00 400 LEU A C 1
ATOM 3227 O O . LEU A 1 400 ? -17.695 -5.537 37.213 1.00 90.00 400 LEU A O 1
ATOM 3231 N N . VAL A 1 401 ? -18.415 -3.809 38.489 1.00 90.75 401 VAL A N 1
ATOM 3232 C CA . VAL A 1 401 ? -17.219 -2.967 38.452 1.00 90.75 401 VAL A CA 1
ATOM 3233 C C . VAL A 1 401 ? -16.677 -2.830 39.875 1.00 90.75 401 VAL A C 1
ATOM 3235 O O . VAL A 1 401 ? -17.419 -2.515 40.806 1.00 90.75 401 VAL A O 1
ATOM 3238 N N . ASN A 1 402 ? -15.388 -3.112 40.063 1.00 85.50 402 ASN A N 1
ATOM 3239 C CA . ASN A 1 402 ? -14.729 -2.976 41.362 1.00 85.50 402 ASN A CA 1
ATOM 3240 C C . ASN A 1 402 ? -14.455 -1.499 41.697 1.00 85.50 402 ASN A C 1
ATOM 3242 O O . ASN A 1 402 ? -14.461 -0.644 40.818 1.00 85.50 402 ASN A O 1
ATOM 3246 N N . ALA A 1 403 ? -14.133 -1.202 42.961 1.00 79.19 403 ALA A N 1
ATOM 3247 C CA . ALA A 1 403 ? -13.808 0.160 43.409 1.00 79.19 403 ALA A CA 1
ATOM 3248 C C . ALA A 1 403 ? -12.633 0.805 42.641 1.00 79.19 403 ALA A C 1
ATOM 3250 O O . ALA A 1 403 ? -12.573 2.025 42.526 1.00 79.19 403 ALA A O 1
ATOM 3251 N N . ASP A 1 404 ? -11.742 -0.014 42.076 1.00 79.44 404 ASP A N 1
ATOM 3252 C CA . ASP A 1 404 ? -10.588 0.425 41.283 1.00 79.44 404 ASP A CA 1
ATOM 3253 C C . ASP A 1 404 ? -10.930 0.714 39.802 1.00 79.44 404 ASP A C 1
ATOM 3255 O O . ASP A 1 404 ? -10.033 0.989 39.008 1.00 79.44 404 ASP A O 1
ATOM 3259 N N . GLY A 1 405 ? -12.207 0.612 39.402 1.00 83.06 405 GLY A N 1
ATOM 3260 C CA . GLY A 1 405 ? -12.662 0.808 38.015 1.00 83.06 405 GLY A CA 1
ATOM 3261 C C . GLY A 1 405 ? -12.372 -0.373 37.080 1.00 83.06 405 GLY A C 1
ATOM 3262 O O . GLY A 1 405 ? -12.436 -0.247 35.861 1.00 83.06 405 GLY A O 1
ATOM 3263 N N . ILE A 1 406 ? -12.019 -1.536 37.636 1.00 90.50 406 ILE A N 1
ATOM 3264 C CA . ILE A 1 406 ? -11.741 -2.760 36.873 1.00 90.50 406 ILE A CA 1
ATOM 3265 C C . ILE A 1 406 ? -13.000 -3.628 36.834 1.00 90.50 406 ILE A C 1
ATOM 3267 O O . ILE A 1 406 ? -13.593 -3.932 37.875 1.00 90.50 406 ILE A O 1
ATOM 3271 N N . ILE A 1 407 ? -13.381 -4.069 35.636 1.00 94.06 407 ILE A N 1
ATOM 3272 C CA . ILE A 1 407 ? -14.500 -4.990 35.417 1.00 94.06 407 ILE A CA 1
ATOM 3273 C C . ILE A 1 407 ? -14.097 -6.380 35.910 1.00 94.06 407 ILE A C 1
ATOM 3275 O O . ILE A 1 407 ? -12.972 -6.824 35.673 1.00 94.06 407 ILE A O 1
ATOM 3279 N N . ASN A 1 408 ? -15.005 -7.091 36.580 1.00 91.50 408 ASN A N 1
ATOM 3280 C CA . ASN A 1 408 ? -14.702 -8.413 37.126 1.00 91.50 408 ASN A CA 1
ATOM 3281 C C . ASN A 1 408 ? -14.205 -9.387 36.030 1.00 91.50 408 ASN A C 1
ATOM 3283 O O . ASN A 1 408 ? -14.964 -9.691 35.104 1.00 91.50 408 ASN A O 1
ATOM 3287 N N . PRO A 1 409 ? -12.976 -9.933 36.144 1.00 91.88 409 PRO A N 1
ATOM 3288 C CA . PRO A 1 409 ? -12.379 -10.731 35.077 1.00 91.88 409 PRO A CA 1
ATOM 3289 C C . PRO A 1 409 ? -13.086 -12.076 34.863 1.00 91.88 409 PRO A C 1
ATOM 3291 O O . PRO A 1 409 ? -13.087 -12.598 33.752 1.00 91.88 409 PRO A O 1
ATOM 3294 N N . ASN A 1 410 ? -13.732 -12.631 35.895 1.00 89.50 410 ASN A N 1
ATOM 3295 C CA . ASN A 1 410 ? -14.300 -13.981 35.831 1.00 89.50 410 ASN A CA 1
ATOM 3296 C C . ASN A 1 410 ? -15.452 -14.100 34.823 1.00 89.50 410 ASN A C 1
ATOM 3298 O O . ASN A 1 410 ? -15.576 -15.119 34.156 1.00 89.50 410 ASN A O 1
ATOM 3302 N N . ALA A 1 411 ? -16.291 -13.069 34.713 1.00 90.81 411 ALA A N 1
ATOM 3303 C CA . ALA A 1 411 ? -17.472 -13.054 33.844 1.00 90.81 411 ALA A CA 1
ATOM 3304 C C . ALA A 1 411 ? -17.375 -11.987 32.738 1.00 90.81 411 ALA A C 1
ATOM 3306 O O . ALA A 1 411 ? -18.378 -11.646 32.116 1.00 90.81 411 ALA A O 1
ATOM 3307 N N . PHE A 1 412 ? -16.166 -11.483 32.463 1.00 93.50 412 PHE A N 1
ATOM 3308 C CA . PHE A 1 412 ? -15.918 -10.378 31.534 1.00 93.50 412 PHE A CA 1
ATOM 3309 C C . PHE A 1 412 ? -16.547 -10.595 30.151 1.00 93.50 412 PHE A C 1
ATOM 3311 O O . PHE A 1 412 ? -17.239 -9.720 29.639 1.00 93.50 412 PHE A O 1
ATOM 3318 N N . TYR A 1 413 ? -16.357 -11.776 29.556 1.00 92.94 413 TYR A N 1
ATOM 3319 C CA . TYR A 1 413 ? -16.906 -12.071 28.232 1.00 92.94 413 TYR A CA 1
ATOM 3320 C C . TYR A 1 413 ? -18.433 -12.204 28.232 1.00 92.94 413 TYR A C 1
ATOM 3322 O O . TYR A 1 413 ? -19.053 -11.816 27.254 1.00 92.94 413 TYR A O 1
ATOM 3330 N N . ILE A 1 414 ? -19.048 -12.664 29.327 1.00 93.00 414 ILE A N 1
ATOM 3331 C CA . ILE A 1 414 ? -20.517 -12.713 29.466 1.00 93.00 414 ILE A CA 1
ATOM 3332 C C . ILE A 1 414 ? -21.085 -11.291 29.544 1.00 93.00 414 ILE A C 1
ATOM 3334 O O . ILE A 1 414 ? -22.121 -10.973 28.965 1.00 93.00 414 ILE A O 1
ATOM 3338 N N . TYR A 1 415 ? -20.390 -10.402 30.248 1.00 94.94 415 TYR A N 1
ATOM 3339 C CA . TYR A 1 415 ? -20.768 -8.994 30.287 1.00 94.94 415 TYR A CA 1
ATOM 3340 C C . TYR A 1 415 ? -20.599 -8.345 28.912 1.00 94.94 415 TYR A C 1
ATOM 3342 O O . TYR A 1 415 ? -21.437 -7.545 28.510 1.00 94.94 415 TYR A O 1
ATOM 3350 N N . LEU A 1 416 ? -19.559 -8.728 28.169 1.00 95.00 416 LEU A N 1
ATOM 3351 C CA . LEU A 1 416 ? -19.317 -8.242 26.816 1.00 95.00 416 LEU A CA 1
ATOM 3352 C C . LEU A 1 416 ? -20.410 -8.696 25.837 1.00 95.00 416 LEU A C 1
ATOM 3354 O O . LEU A 1 416 ? -20.885 -7.873 25.059 1.00 95.00 416 LEU A O 1
ATOM 3358 N N . THR A 1 417 ? -20.848 -9.963 25.883 1.00 94.69 417 THR A N 1
ATOM 3359 C CA . THR A 1 417 ? -21.968 -10.445 25.048 1.00 94.69 417 THR A CA 1
ATOM 3360 C C . THR A 1 417 ? -23.251 -9.676 25.355 1.00 94.69 417 THR A C 1
ATOM 3362 O O . THR A 1 417 ? -23.964 -9.262 24.439 1.00 94.69 417 THR A O 1
ATOM 3365 N N . ALA A 1 418 ? -23.520 -9.437 26.643 1.00 95.25 418 ALA A N 1
ATOM 3366 C CA . ALA A 1 418 ? -24.678 -8.669 27.077 1.00 95.25 418 ALA A CA 1
ATOM 3367 C C . ALA A 1 418 ? -24.596 -7.207 26.621 1.00 95.25 418 ALA A C 1
ATOM 3369 O O . ALA A 1 418 ? -25.575 -6.694 26.091 1.00 95.25 418 ALA A O 1
ATOM 3370 N N . TRP A 1 419 ? -23.442 -6.554 26.757 1.00 96.12 419 TRP A N 1
ATOM 3371 C CA . TRP A 1 419 ? -23.262 -5.166 26.331 1.00 96.12 419 TRP A CA 1
ATOM 3372 C C . TRP A 1 419 ? -23.459 -4.994 24.824 1.00 96.12 419 TRP A C 1
ATOM 3374 O O . TRP A 1 419 ? -24.255 -4.161 24.406 1.00 96.12 419 TRP A O 1
ATOM 3384 N N . VAL A 1 420 ? -22.808 -5.829 24.008 1.00 95.75 420 VAL A N 1
ATOM 3385 C CA . VAL A 1 420 ? -22.903 -5.737 22.540 1.00 95.75 420 VAL A CA 1
ATOM 3386 C C . VAL A 1 420 ? -24.340 -5.926 22.043 1.00 95.75 420 VAL A C 1
ATOM 3388 O O . VAL A 1 420 ? -24.735 -5.287 21.071 1.00 95.75 420 VAL A O 1
ATOM 3391 N N . SER A 1 421 ? -25.124 -6.772 22.716 1.00 94.44 421 SER A N 1
ATOM 3392 C CA . SER A 1 421 ? -26.506 -7.070 22.321 1.00 94.44 421 SER A CA 1
ATOM 3393 C C . SER A 1 421 ? -27.525 -6.054 22.851 1.00 94.44 421 SER A C 1
ATOM 3395 O O . SER A 1 421 ? -28.514 -5.780 22.180 1.00 94.44 421 SER A O 1
ATOM 3397 N N . ASN A 1 422 ? -27.308 -5.504 24.052 1.00 95.06 422 ASN A N 1
ATOM 3398 C CA . ASN A 1 422 ? -28.299 -4.677 24.756 1.00 95.06 422 ASN A CA 1
ATOM 3399 C C . ASN A 1 422 ? -28.001 -3.170 24.703 1.00 95.06 422 ASN A C 1
ATOM 3401 O O . ASN A 1 422 ? -28.909 -2.373 24.918 1.00 95.06 422 ASN A O 1
ATOM 3405 N N . ASP A 1 423 ? -26.773 -2.765 24.371 1.00 95.31 423 ASP A N 1
ATOM 3406 C CA . ASP A 1 423 ? -26.405 -1.368 24.105 1.00 95.31 423 ASP A CA 1
ATOM 3407 C C . ASP A 1 423 ? -25.781 -1.212 22.700 1.00 95.31 423 ASP A C 1
ATOM 3409 O O . ASP A 1 423 ? -24.587 -0.917 22.539 1.00 95.31 423 ASP A O 1
ATOM 3413 N N . PRO A 1 424 ? -26.585 -1.414 21.635 1.00 93.38 424 PRO A N 1
ATOM 3414 C CA . PRO A 1 424 ? -26.096 -1.340 20.262 1.00 93.38 424 PRO A CA 1
ATOM 3415 C C . PRO A 1 424 ? -25.646 0.074 19.876 1.00 93.38 424 PRO A C 1
ATOM 3417 O O . PRO A 1 424 ? -24.821 0.228 18.975 1.00 93.38 424 PRO A O 1
ATOM 3420 N N . VAL A 1 425 ? -26.164 1.112 20.545 1.00 95.31 425 VAL A N 1
ATOM 3421 C CA . VAL A 1 425 ? -25.824 2.510 20.255 1.00 95.31 425 VAL A CA 1
ATOM 3422 C C . VAL A 1 425 ? -24.396 2.807 20.697 1.00 95.31 425 VAL A C 1
ATOM 3424 O O . VAL A 1 425 ? -23.611 3.307 19.887 1.00 95.31 425 VAL A O 1
ATOM 3427 N N . ALA A 1 426 ? -24.023 2.462 21.934 1.00 94.50 426 ALA A N 1
ATOM 3428 C CA . ALA A 1 426 ? -22.656 2.671 22.402 1.00 94.50 426 ALA A CA 1
ATOM 3429 C C . ALA A 1 426 ? -21.659 1.763 21.670 1.00 94.50 426 ALA A C 1
ATOM 3431 O O . ALA A 1 426 ? -20.558 2.200 21.316 1.00 94.50 426 ALA A O 1
ATOM 3432 N N . TYR A 1 427 ? -22.057 0.520 21.372 1.00 94.69 427 TYR A N 1
ATOM 3433 C CA . TYR A 1 427 ? -21.241 -0.391 20.575 1.00 94.69 427 TYR A CA 1
ATOM 3434 C C . TYR A 1 427 ? -20.948 0.184 19.181 1.00 94.69 427 TYR A C 1
ATOM 3436 O O . TYR A 1 427 ? -19.781 0.285 18.789 1.00 94.69 427 TYR A O 1
ATOM 3444 N N . ALA A 1 428 ? -21.977 0.652 18.467 1.00 94.19 428 ALA A N 1
ATOM 3445 C CA . ALA A 1 428 ? -21.825 1.264 17.148 1.00 94.19 428 ALA A CA 1
ATOM 3446 C C . ALA A 1 428 ? -21.006 2.565 17.193 1.00 94.19 428 ALA A C 1
ATOM 3448 O O . ALA A 1 428 ? -20.128 2.764 16.350 1.00 94.19 428 ALA A O 1
ATOM 3449 N N . ALA A 1 429 ? -21.237 3.422 18.193 1.00 94.06 429 ALA A N 1
ATOM 3450 C CA . ALA A 1 429 ? -20.496 4.672 18.371 1.00 94.06 429 ALA A CA 1
ATOM 3451 C C . ALA A 1 429 ? -18.993 4.435 18.590 1.00 94.06 429 ALA A C 1
ATOM 3453 O O . ALA A 1 429 ? -18.166 5.188 18.079 1.00 94.06 429 ALA A O 1
ATOM 3454 N N . SER A 1 430 ? -18.632 3.353 19.289 1.00 93.56 430 SER A N 1
ATOM 3455 C CA . SER A 1 430 ? -17.234 2.997 19.552 1.00 93.56 430 SER A CA 1
ATOM 3456 C C . SER A 1 430 ? -16.454 2.521 18.317 1.00 93.56 430 SER A C 1
ATOM 3458 O O . SER A 1 430 ? -15.227 2.446 18.370 1.00 93.56 430 SER A O 1
ATOM 3460 N N . GLN A 1 431 ? -17.146 2.157 17.226 1.00 94.19 431 GLN A N 1
ATOM 3461 C CA . GLN A 1 431 ? -16.571 1.558 16.009 1.00 94.19 431 GLN A CA 1
ATOM 3462 C C . GLN A 1 431 ? -15.677 0.325 16.275 1.00 94.19 431 GLN A C 1
ATOM 3464 O O . GLN A 1 431 ? -14.835 -0.045 15.450 1.00 94.19 431 GLN A O 1
ATOM 3469 N N . ALA A 1 432 ? -15.841 -0.335 17.425 1.00 94.19 432 ALA A N 1
ATOM 3470 C CA . ALA A 1 432 ? -15.028 -1.475 17.820 1.00 94.19 432 ALA A CA 1
ATOM 3471 C C . ALA A 1 432 ? -15.575 -2.775 17.221 1.00 94.19 432 ALA A C 1
ATOM 3473 O O . ALA A 1 432 ? -16.418 -3.460 17.796 1.00 94.19 432 ALA A O 1
ATOM 3474 N N . ASN A 1 433 ? -15.059 -3.158 16.057 1.00 93.50 433 ASN A N 1
ATOM 3475 C CA . ASN A 1 433 ? -15.428 -4.419 15.417 1.00 93.50 433 ASN A CA 1
ATOM 3476 C C . ASN A 1 433 ? -14.775 -5.612 16.132 1.00 93.50 433 ASN A C 1
ATOM 3478 O O . ASN A 1 433 ? -13.621 -5.953 15.871 1.00 93.50 433 ASN A O 1
ATOM 3482 N N . ILE A 1 434 ? -15.526 -6.270 17.019 1.00 92.94 434 ILE A N 1
ATOM 3483 C CA . ILE A 1 434 ? -15.057 -7.428 17.786 1.00 92.94 434 ILE A CA 1
ATOM 3484 C C . ILE A 1 434 ? -15.224 -8.687 16.926 1.00 92.94 434 ILE A C 1
ATOM 3486 O O . ILE A 1 434 ? -16.283 -8.925 16.333 1.00 92.94 434 ILE A O 1
ATOM 3490 N N . ARG A 1 435 ? -14.145 -9.467 16.798 1.00 91.62 435 ARG A N 1
ATOM 3491 C CA . ARG A 1 435 ? -14.098 -10.720 16.030 1.00 91.62 435 ARG A CA 1
ATOM 3492 C C . ARG A 1 435 ? -13.411 -11.824 16.861 1.00 91.62 435 ARG A C 1
ATOM 3494 O O . ARG A 1 435 ? -12.270 -11.614 17.283 1.00 91.62 435 ARG A O 1
ATOM 3501 N N . PRO A 1 436 ? -14.040 -13.001 17.068 1.00 91.75 436 PRO A N 1
ATOM 3502 C CA . PRO A 1 436 ? -15.360 -13.422 16.578 1.00 91.75 436 PRO A CA 1
ATOM 3503 C C . PRO A 1 436 ? -16.497 -12.560 17.133 1.00 91.75 436 PRO A C 1
ATOM 3505 O O . PRO A 1 436 ? -16.327 -11.883 18.145 1.00 91.75 436 PRO A O 1
ATOM 3508 N N . HIS A 1 437 ? -17.628 -12.543 16.426 1.00 89.69 437 HIS A N 1
ATOM 3509 C CA . HIS A 1 437 ? -18.803 -11.821 16.903 1.00 89.69 437 HIS A CA 1
ATOM 3510 C C . HIS A 1 437 ? -19.320 -12.491 18.180 1.00 89.69 437 HIS A C 1
ATOM 3512 O O . HIS A 1 437 ? -19.496 -13.711 18.170 1.00 89.69 437 HIS A O 1
ATOM 3518 N N . PRO A 1 438 ? -19.559 -11.722 19.253 1.00 92.38 438 PRO A N 1
ATOM 3519 C CA . PRO A 1 438 ? -20.274 -12.215 20.422 1.00 92.38 438 PRO A CA 1
ATOM 3520 C C . PRO A 1 438 ? -21.649 -12.782 20.019 1.00 92.38 438 PRO A C 1
ATOM 3522 O O . PRO 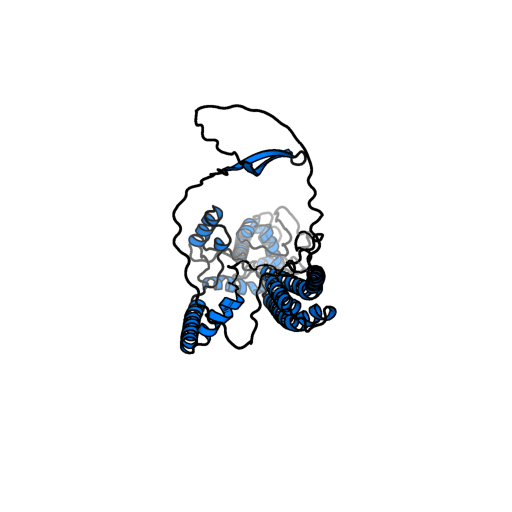A 1 438 ? -22.300 -12.179 19.162 1.00 92.38 438 PRO A O 1
ATOM 3525 N N . PRO A 1 439 ? -22.098 -13.913 20.596 1.00 93.00 439 PRO A N 1
ATOM 3526 C CA . PRO A 1 439 ? -23.458 -14.397 20.388 1.00 93.00 439 PRO A CA 1
ATOM 3527 C C . PRO A 1 439 ? -24.472 -13.366 20.890 1.00 93.00 439 PRO A C 1
ATOM 3529 O O . PRO A 1 439 ? -24.259 -12.717 21.918 1.00 93.00 439 PRO A O 1
ATOM 3532 N N . GLU A 1 440 ? -25.567 -13.221 20.149 1.00 91.62 440 GLU A N 1
ATOM 3533 C CA . GLU A 1 440 ? -26.621 -12.266 20.472 1.00 91.62 440 GLU A CA 1
ATOM 3534 C C . GLU A 1 440 ? -27.449 -12.767 21.659 1.00 91.62 440 GLU A C 1
ATOM 3536 O O . GLU A 1 440 ? -27.953 -13.892 21.665 1.00 91.62 440 GLU A O 1
ATOM 3541 N N . TRP A 1 441 ? -27.593 -11.915 22.671 1.00 92.44 441 TRP A N 1
ATOM 3542 C CA . TRP A 1 441 ? -28.461 -12.151 23.817 1.00 92.44 441 TRP A CA 1
ATOM 3543 C C . TRP A 1 441 ? -29.195 -10.862 24.177 1.00 92.44 441 TRP A C 1
ATOM 3545 O O . TRP A 1 441 ? -28.676 -10.011 24.903 1.00 92.44 441 TRP A O 1
ATOM 3555 N N . VAL A 1 442 ? -30.405 -10.711 23.641 1.00 90.81 442 VAL A N 1
ATOM 3556 C CA . VAL A 1 442 ? -31.288 -9.583 23.948 1.00 90.81 442 VAL A CA 1
ATOM 3557 C C . VAL A 1 442 ? -32.046 -9.886 25.234 1.00 90.81 442 VAL A C 1
ATOM 3559 O O . VAL A 1 442 ? -32.700 -10.922 25.364 1.00 90.81 442 VAL A O 1
ATOM 3562 N N . HIS A 1 443 ? -31.925 -8.990 26.204 1.00 88.00 443 HIS A N 1
ATOM 3563 C CA . HIS A 1 443 ? -32.594 -9.094 27.482 1.00 88.00 443 HIS A CA 1
ATOM 3564 C C . HIS A 1 443 ? -34.083 -8.778 27.344 1.00 88.00 443 HIS A C 1
ATOM 3566 O O . HIS A 1 443 ? -34.461 -7.746 26.800 1.00 88.00 443 HIS A O 1
ATOM 3572 N N . ASP A 1 444 ? -34.915 -9.645 27.917 1.00 87.38 444 ASP A N 1
ATOM 3573 C CA . ASP A 1 444 ? -36.306 -9.341 28.232 1.00 87.38 444 ASP A CA 1
ATOM 3574 C C . ASP A 1 444 ? -36.546 -9.605 29.728 1.00 87.38 444 ASP A C 1
ATOM 3576 O O . ASP A 1 444 ? -36.161 -10.647 30.291 1.00 87.38 444 ASP A O 1
ATOM 3580 N N . LYS A 1 445 ? -37.172 -8.635 30.397 1.00 81.50 445 LYS A N 1
ATOM 3581 C CA . LYS A 1 445 ? -37.597 -8.727 31.793 1.00 81.50 445 LYS A CA 1
ATOM 3582 C C . LYS A 1 445 ? -38.702 -9.764 32.002 1.00 81.50 445 LYS A C 1
ATOM 3584 O O . LYS A 1 445 ? -38.772 -10.342 33.087 1.00 81.50 445 LYS A O 1
ATOM 3589 N N . ALA A 1 446 ? -39.571 -9.982 31.013 1.00 75.88 446 ALA A N 1
ATOM 3590 C CA . ALA A 1 446 ? -40.699 -10.910 31.116 1.00 75.88 446 ALA A CA 1
ATOM 3591 C C . ALA A 1 446 ? -40.282 -12.387 31.034 1.00 75.88 446 ALA A C 1
ATOM 3593 O O . ALA A 1 446 ? -41.086 -13.266 31.354 1.00 75.88 446 ALA A O 1
ATOM 3594 N N . ASP A 1 447 ? -39.038 -12.657 30.636 1.00 78.06 447 ASP A N 1
ATOM 3595 C CA . ASP A 1 447 ? -38.514 -14.009 30.504 1.00 78.06 447 ASP A CA 1
ATOM 3596 C C . ASP A 1 447 ? -38.199 -14.605 31.889 1.00 78.06 447 ASP A C 1
ATOM 3598 O O . ASP A 1 447 ? -37.146 -14.370 32.500 1.00 78.06 447 ASP A O 1
ATOM 3602 N N . ASP A 1 448 ? -39.192 -15.321 32.419 1.00 56.12 448 ASP A N 1
ATOM 3603 C CA . ASP A 1 448 ? -39.294 -15.830 33.788 1.00 56.12 448 ASP A CA 1
ATOM 3604 C C . ASP A 1 448 ? -38.578 -17.196 33.921 1.00 56.12 448 ASP A C 1
ATOM 3606 O O . ASP A 1 448 ? -39.153 -18.158 34.429 1.00 56.12 448 ASP A O 1
ATOM 3610 N N . ARG A 1 449 ? -37.324 -17.328 33.448 1.00 50.06 449 ARG A N 1
ATOM 3611 C CA . ARG A 1 449 ? -36.428 -18.455 33.799 1.00 50.06 449 ARG A CA 1
ATOM 3612 C C . ARG A 1 449 ? -34.983 -18.289 33.306 1.00 50.06 449 ARG A C 1
ATOM 3614 O O . ARG A 1 449 ? -34.762 -17.930 32.158 1.00 50.06 449 ARG A O 1
ATOM 3621 N N . PRO A 1 450 ? -33.975 -18.680 34.110 1.00 44.97 450 PRO A N 1
ATOM 3622 C CA . PRO A 1 450 ? -32.658 -19.043 33.607 1.00 44.97 450 PRO A CA 1
ATOM 3623 C C . PRO A 1 450 ? -32.702 -20.506 33.127 1.00 44.97 450 PRO A C 1
ATOM 3625 O O . PRO A 1 450 ? -32.033 -21.370 33.688 1.00 44.97 450 PRO A O 1
ATOM 3628 N N . GLU A 1 451 ? -33.549 -20.831 32.149 1.00 34.81 451 GLU A N 1
ATOM 3629 C CA . GLU A 1 451 ? -33.509 -22.149 31.510 1.00 34.81 451 GLU A CA 1
ATOM 3630 C C . GLU A 1 451 ? -32.533 -22.095 30.344 1.00 34.81 451 GLU A C 1
ATOM 3632 O O . GLU A 1 451 ? -32.857 -21.639 29.257 1.00 34.81 451 GLU A O 1
ATOM 3637 N N . THR A 1 452 ? -31.315 -22.575 30.606 1.00 38.31 452 THR A N 1
ATOM 3638 C CA . THR A 1 452 ? -30.525 -23.334 29.626 1.00 38.31 452 THR A CA 1
ATOM 3639 C C . THR A 1 452 ? -30.450 -22.735 28.218 1.00 38.31 452 THR A C 1
ATOM 3641 O O . THR A 1 452 ? -30.593 -23.451 27.236 1.00 38.31 452 THR A O 1
ATOM 3644 N N . ALA A 1 453 ? -30.149 -21.446 28.095 1.00 36.00 453 ALA A N 1
ATOM 3645 C CA . ALA A 1 453 ? -29.415 -20.976 26.930 1.00 36.00 453 ALA A CA 1
ATOM 3646 C C . ALA A 1 453 ? -27.936 -21.175 27.262 1.00 36.00 453 ALA A C 1
ATOM 3648 O O . ALA A 1 453 ? -27.290 -20.336 27.890 1.00 36.00 453 ALA A O 1
ATOM 3649 N N . SER A 1 454 ? -27.423 -22.362 26.946 1.00 33.12 454 SER A N 1
ATOM 3650 C CA . SER A 1 454 ? -25.988 -22.563 26.808 1.00 33.12 454 SER A CA 1
ATOM 3651 C C . SER A 1 454 ? -25.465 -21.492 25.853 1.00 33.12 454 SER A C 1
ATOM 3653 O O . SER A 1 454 ? -25.759 -21.540 24.663 1.00 33.12 454 SER A O 1
ATOM 3655 N N . LEU A 1 455 ? -24.738 -20.515 26.398 1.00 37.50 455 LEU A N 1
ATOM 3656 C CA . LEU A 1 455 ? -23.817 -19.672 25.645 1.00 37.50 455 LEU A CA 1
ATOM 3657 C C . LEU A 1 455 ? -22.749 -20.616 25.069 1.00 37.50 455 LEU A C 1
ATOM 3659 O O . LEU A 1 455 ? -21.790 -20.962 25.763 1.00 37.50 455 LEU A O 1
ATOM 3663 N N . GLU A 1 456 ? -23.004 -21.129 23.866 1.00 30.83 456 GLU A N 1
ATOM 3664 C CA . GLU A 1 456 ? -21.998 -21.750 22.995 1.00 30.83 456 GLU A CA 1
ATOM 3665 C C . GLU A 1 456 ? -21.283 -20.693 22.156 1.00 30.83 456 GLU A C 1
ATOM 3667 O O . GLU A 1 456 ? -21.954 -19.736 21.699 1.00 30.83 456 GLU A O 1
#